Protein 2GJT (pdb70)

Structure (mmCIF, N/CA/C/O backbone):
data_2GJT
#
_entry.id   2GJT
#
_cell.length_a   131.060
_cell.length_b   131.060
_cell.length_c   77.530
_cell.angle_alpha   90.00
_cell.angle_beta   90.00
_cell.angle_gamma   120.00
#
_symmetry.space_group_name_H-M   'P 65'
#
loop_
_entity.id
_entity.type
_entity.pdbx_description
1 polymer 'Receptor-type tyrosine-protein phosphatase PTPRO'
2 non-polymer 'CHLORIDE ION'
3 water water
#
loop_
_atom_site.group_PDB
_atom_site.id
_atom_site.type_symbol
_atom_site.label_atom_id
_atom_site.label_alt_id
_atom_site.label_comp_id
_atom_site.label_asym_id
_atom_site.label_entity_id
_atom_site.label_seq_id
_atom_site.pdbx_PDB_ins_code
_atom_site.Cartn_x
_atom_site.Cartn_y
_atom_site.Cartn_z
_atom_site.occupancy
_atom_site.B_iso_or_equiv
_atom_site.auth_seq_id
_atom_site.auth_comp_id
_atom_site.auth_asym_id
_atom_site.auth_atom_id
_atom_site.pdbx_PDB_model_num
ATOM 1 N N . SER A 1 1 ? -21.267 -43.944 14.948 1.00 61.39 914 SER A N 1
ATOM 2 C CA . SER A 1 1 ? -20.910 -43.682 13.527 1.00 53.74 914 SER A CA 1
ATOM 3 C C . SER A 1 1 ? -20.260 -44.903 12.832 1.00 40.18 914 SER A C 1
ATOM 4 O O . SER A 1 1 ? -19.440 -44.770 11.937 1.00 36.85 914 SER A O 1
ATOM 7 N N . MET A 1 2 ? -20.619 -46.096 13.267 1.00 47.50 915 MET A N 1
ATOM 8 C CA . MET A 1 2 ? -20.591 -47.242 12.401 1.00 40.35 915 MET A CA 1
ATOM 9 C C . MET A 1 2 ? -21.896 -47.992 12.580 1.00 46.05 915 MET A C 1
ATOM 10 O O . MET A 1 2 ? -22.413 -48.080 13.691 1.00 45.65 915 MET A O 1
ATOM 15 N N . ASN A 1 3 ? -22.462 -48.461 11.466 1.00 45.71 916 ASN A N 1
ATOM 16 C CA . ASN A 1 3 ? -23.688 -49.249 11.474 1.00 44.85 916 ASN A CA 1
ATOM 17 C C . ASN A 1 3 ? -23.612 -50.316 10.383 1.00 31.65 916 ASN A C 1
ATOM 18 O O . ASN A 1 3 ? -24.145 -50.144 9.290 1.00 30.69 916 ASN A O 1
ATOM 23 N N . PRO A 1 4 ? -22.913 -51.396 10.674 1.00 27.26 917 PRO A N 1
ATOM 24 C CA . PRO A 1 4 ? -22.759 -52.495 9.696 1.00 40.02 917 PRO A CA 1
ATOM 25 C C . PRO A 1 4 ? -24.049 -53.234 9.523 1.00 29.26 917 PRO A C 1
ATOM 26 O O . PRO A 1 4 ? -24.741 -53.470 10.525 1.00 39.32 917 PRO A O 1
ATOM 30 N N . VAL A 1 5 ? -24.409 -53.536 8.269 1.00 35.07 918 VAL A N 1
ATOM 31 C CA . VAL A 1 5 ? -25.705 -54.210 7.946 1.00 30.01 918 VAL A CA 1
ATOM 32 C C . VAL A 1 5 ? -25.461 -55.450 7.031 1.00 35.14 918 VAL A C 1
ATOM 33 O O . VAL A 1 5 ? -24.725 -55.380 6.048 1.00 32.40 918 VAL A O 1
ATOM 37 N N . GLN A 1 6 ? -26.026 -56.591 7.439 1.00 31.44 919 GLN A N 1
ATOM 38 C CA . GLN A 1 6 ? -25.959 -57.834 6.687 1.00 28.68 919 GLN A CA 1
ATOM 39 C C . GLN A 1 6 ? -26.706 -57.593 5.414 1.00 29.47 919 GLN A C 1
ATOM 40 O O . GLN A 1 6 ? -27.769 -56.983 5.428 1.00 38.12 919 GLN A O 1
ATOM 46 N N . LEU A 1 7 ? -26.113 -58.025 4.305 1.00 32.35 920 LEU A N 1
ATOM 47 C CA . LEU A 1 7 ? -26.658 -57.768 2.977 1.00 28.61 920 LEU A CA 1
ATOM 48 C C . LEU A 1 7 ? -28.046 -58.380 2.839 1.00 36.71 920 LEU A C 1
ATOM 49 O O . LEU A 1 7 ? -28.952 -57.763 2.267 1.00 21.62 920 LEU A O 1
ATOM 54 N N . ASP A 1 8 ? -28.261 -59.553 3.423 1.00 34.52 921 ASP A N 1
ATOM 55 C CA . ASP A 1 8 ? -29.623 -60.142 3.362 1.00 40.18 921 ASP A CA 1
ATOM 56 C C . ASP A 1 8 ? -30.650 -59.405 4.246 1.00 29.71 921 ASP A C 1
ATOM 57 O O . ASP A 1 8 ? -31.820 -59.744 4.247 1.00 38.14 921 ASP A O 1
ATOM 62 N N . ASP A 1 9 ? -30.205 -58.391 4.984 1.00 34.97 922 ASP A N 1
ATOM 63 C CA . ASP A 1 9 ? -31.097 -57.502 5.752 1.00 28.82 922 ASP A CA 1
ATOM 64 C C . ASP A 1 9 ? -31.162 -56.071 5.156 1.00 22.53 922 ASP A C 1
ATOM 65 O O . ASP A 1 9 ? -31.980 -55.259 5.585 1.00 38.53 922 ASP A O 1
ATOM 70 N N . PHE A 1 10 ? -30.360 -55.797 4.130 1.00 34.35 923 PHE A N 1
ATOM 71 C CA . PHE A 1 10 ? -30.188 -54.428 3.588 1.00 38.78 923 PHE A CA 1
ATOM 72 C C . PHE A 1 10 ? -31.463 -53.847 2.956 1.00 44.52 923 PHE A C 1
ATOM 73 O O . PHE A 1 10 ? -31.694 -52.639 3.013 1.00 42.64 923 PHE A O 1
ATOM 81 N N . ASP A 1 11 ? -32.302 -54.719 2.406 1.00 38.21 924 ASP A N 1
ATOM 82 C CA . ASP A 1 11 ? -33.574 -54.326 1.795 1.00 34.53 924 ASP A CA 1
ATOM 83 C C . ASP A 1 11 ? -34.533 -53.758 2.818 1.00 38.36 924 ASP A C 1
ATOM 84 O O . ASP A 1 11 ? -35.085 -52.677 2.625 1.00 36.23 924 ASP A O 1
ATOM 89 N N . ALA A 1 12 ? -34.758 -54.523 3.883 1.00 31.72 925 ALA A N 1
ATOM 90 C CA . ALA A 1 12 ? -35.512 -54.071 5.054 1.00 28.91 925 ALA A CA 1
ATOM 91 C C . ALA A 1 12 ? -34.887 -52.858 5.756 1.00 29.40 925 ALA A C 1
ATOM 92 O O . ALA A 1 12 ? -35.606 -52.027 6.325 1.00 35.82 925 ALA A O 1
ATOM 94 N N . TYR A 1 13 ? -33.551 -52.785 5.751 1.00 36.43 926 TYR A N 1
ATOM 95 C CA . TYR A 1 13 ? -32.836 -51.661 6.363 1.00 33.89 926 TYR A CA 1
ATOM 96 C C . TYR A 1 13 ? -33.144 -50.370 5.641 1.00 26.62 926 TYR A C 1
ATOM 97 O O . TYR A 1 13 ? -33.499 -49.366 6.287 1.00 36.16 926 TYR A O 1
ATOM 106 N N . ILE A 1 14 ? -33.034 -50.369 4.328 1.00 29.79 927 ILE A N 1
ATOM 107 C CA . ILE A 1 14 ? -33.209 -49.112 3.600 1.00 37.90 927 ILE A CA 1
ATOM 108 C C . ILE A 1 14 ? -34.665 -48.700 3.594 1.00 39.09 927 ILE A C 1
ATOM 109 O O . ILE A 1 14 ? -34.945 -47.513 3.592 1.00 37.70 927 ILE A O 1
ATOM 114 N N . LYS A 1 15 ? -35.587 -49.665 3.650 1.00 40.30 928 LYS A N 1
ATOM 115 C CA . LYS A 1 15 ? -37.020 -49.335 3.746 1.00 44.33 928 LYS A CA 1
ATOM 116 C C . LYS A 1 15 ? -37.324 -48.586 5.042 1.00 41.77 928 LYS A C 1
ATOM 117 O O . LYS A 1 15 ? -38.186 -47.671 5.085 1.00 38.09 928 LYS A O 1
ATOM 121 N N . ASP A 1 16 ? -36.629 -48.999 6.102 1.00 28.81 929 ASP A N 1
ATOM 122 C CA . ASP A 1 16 ? -36.755 -48.365 7.414 1.00 29.60 929 ASP A CA 1
ATOM 123 C C . ASP A 1 16 ? -36.041 -46.984 7.439 1.00 35.13 929 ASP A C 1
ATOM 124 O O . ASP A 1 16 ? -36.521 -46.016 8.046 1.00 31.71 929 ASP A O 1
ATOM 129 N N . MET A 1 17 ? -34.907 -46.889 6.752 1.00 33.59 930 MET A N 1
ATOM 130 C CA . MET A 1 17 ? -34.170 -45.646 6.711 1.00 27.48 930 MET A CA 1
ATOM 131 C C . MET A 1 17 ? -35.006 -44.579 5.985 1.00 32.57 930 MET A C 1
ATOM 132 O O . MET A 1 17 ? -34.871 -43.384 6.279 1.00 30.92 930 MET A O 1
ATOM 137 N N . ALA A 1 18 ? -35.872 -45.046 5.074 1.00 37.90 931 ALA A N 1
ATOM 138 C CA . ALA A 1 18 ? -36.684 -44.216 4.176 1.00 36.13 931 ALA A CA 1
ATOM 139 C C . ALA A 1 18 ? -38.021 -43.769 4.750 1.00 34.55 931 ALA A C 1
ATOM 140 O O . ALA A 1 18 ? -38.635 -42.839 4.227 1.00 38.23 931 ALA A O 1
ATOM 142 N N . LYS A 1 19 ? -38.504 -44.435 5.791 1.00 34.06 932 LYS A N 1
ATOM 143 C CA . LYS A 1 19 ? -39.789 -44.059 6.349 1.00 29.19 932 LYS A CA 1
ATOM 144 C C . LYS A 1 19 ? -39.675 -42.688 7.033 1.00 40.01 932 LYS A C 1
ATOM 145 O O . LYS A 1 19 ? -38.581 -42.228 7.385 1.00 32.56 932 LYS A O 1
ATOM 149 N N . ASP A 1 20 ? -40.814 -42.020 7.113 1.00 38.10 933 ASP A N 1
ATOM 150 C CA . ASP A 1 20 ? -40.971 -40.700 7.738 1.00 41.62 933 ASP A CA 1
ATOM 151 C C . ASP A 1 20 ? -40.125 -39.632 7.055 1.00 35.34 933 ASP A C 1
ATOM 152 O O . ASP A 1 20 ? -39.415 -38.831 7.689 1.00 38.34 933 ASP A O 1
ATOM 157 N N . SER A 1 21 ? -40.256 -39.651 5.726 1.00 41.38 934 SER A N 1
ATOM 158 C CA . SER A 1 21 ? -39.589 -38.729 4.789 1.00 46.15 934 SER A CA 1
ATOM 159 C C . SER A 1 21 ? -38.082 -38.783 4.965 1.00 33.60 934 SER A C 1
ATOM 160 O O . SER A 1 21 ? -37.428 -37.754 5.041 1.00 47.07 934 SER A O 1
ATOM 163 N N . ASP A 1 22 ? -37.571 -40.021 5.008 1.00 35.99 935 ASP A N 1
ATOM 164 C CA . ASP A 1 22 ? -36.160 -40.334 5.116 1.00 39.41 935 ASP A CA 1
ATOM 165 C C . ASP A 1 22 ? -35.578 -39.912 6.484 1.00 34.25 935 ASP A C 1
ATOM 166 O O . ASP A 1 22 ? -34.428 -39.481 6.547 1.00 33.99 935 ASP A O 1
ATOM 171 N N . TYR A 1 23 ? -36.337 -40.060 7.567 1.00 28.90 936 TYR A N 1
ATOM 172 C CA . TYR A 1 23 ? -35.917 -39.502 8.862 1.00 34.20 936 TYR A CA 1
ATOM 173 C C . TYR A 1 23 ? -34.578 -40.084 9.384 1.00 37.39 936 TYR A C 1
ATOM 174 O O . TYR A 1 23 ? -33.662 -39.341 9.770 1.00 33.79 936 TYR A O 1
ATOM 183 N N . LYS A 1 24 ? -34.442 -41.404 9.345 1.00 33.08 937 LYS A N 1
ATOM 184 C CA . LYS A 1 24 ? -33.235 -42.063 9.842 1.00 34.95 937 LYS A CA 1
ATOM 185 C C . LYS A 1 24 ? -32.044 -41.785 8.935 1.00 34.59 937 LYS A C 1
ATOM 186 O O . LYS A 1 24 ? -30.923 -41.623 9.419 1.00 31.91 937 LYS A O 1
ATOM 192 N N . PHE A 1 25 ? -32.285 -41.681 7.631 1.00 32.84 938 PHE A N 1
ATOM 193 C CA . PHE A 1 25 ? -31.267 -41.124 6.728 1.00 28.80 938 PHE A CA 1
ATOM 194 C C . PHE A 1 25 ? -30.782 -39.725 7.187 1.00 29.18 938 PHE A C 1
ATOM 195 O O . PHE A 1 25 ? -29.583 -39.453 7.217 1.00 33.53 938 PHE A O 1
ATOM 203 N N . SER A 1 26 ? -31.723 -38.843 7.474 1.00 30.04 939 SER A N 1
ATOM 204 C CA . SER A 1 26 ? -31.400 -37.505 7.974 1.00 27.67 939 SER A CA 1
ATOM 205 C C . SER A 1 26 ? -30.610 -37.549 9.274 1.00 28.19 939 SER A C 1
ATOM 206 O O . SER A 1 26 ? -29.632 -36.849 9.401 1.00 29.37 939 SER A O 1
ATOM 209 N N . LEU A 1 27 ? -31.048 -38.379 10.221 1.00 24.18 940 LEU A N 1
ATOM 210 C CA . LEU A 1 27 ? -30.395 -38.511 11.515 1.00 31.07 940 LEU A CA 1
ATOM 211 C C . LEU A 1 27 ? -28.951 -38.987 11.405 1.00 36.49 940 LEU A C 1
ATOM 212 O O . LEU A 1 27 ? -28.085 -38.436 12.083 1.00 41.00 940 LEU A O 1
ATOM 217 N N . GLN A 1 28 ? -28.690 -40.013 10.585 1.00 38.02 941 GLN A N 1
ATOM 218 C CA . GLN A 1 28 ? -27.316 -40.439 10.342 1.00 34.14 941 GLN A CA 1
ATOM 219 C C . GLN A 1 28 ? -26.549 -39.316 9.742 1.00 38.16 941 GLN A C 1
ATOM 220 O O . GLN A 1 28 ? -25.402 -39.076 10.090 1.00 36.87 941 GLN A O 1
ATOM 226 N N . PHE A 1 29 ? -27.152 -38.640 8.791 1.00 30.44 942 PHE A N 1
ATOM 227 C CA . PHE A 1 29 ? -26.429 -37.588 8.140 1.00 30.86 942 PHE A CA 1
ATOM 228 C C . PHE A 1 29 ? -26.068 -36.468 9.125 1.00 34.07 942 PHE A C 1
ATOM 229 O O . PHE A 1 29 ? -25.012 -35.839 9.021 1.00 31.14 942 PHE A O 1
ATOM 237 N N . GLU A 1 30 ? -26.944 -36.211 10.079 1.00 26.94 943 GLU A N 1
ATOM 238 C CA . GLU A 1 30 ? -26.658 -35.191 11.106 1.00 22.10 943 GLU A CA 1
ATOM 239 C C . GLU A 1 30 ? -25.517 -35.629 12.038 1.00 29.12 943 GLU A C 1
ATOM 240 O O . GLU A 1 30 ? -24.734 -34.806 12.481 1.00 30.76 943 GLU A O 1
ATOM 246 N N . GLU A 1 31 ? -25.402 -36.924 12.293 1.00 32.03 944 GLU A N 1
ATOM 247 C CA . GLU A 1 31 ? -24.248 -37.494 12.978 1.00 31.86 944 GLU A CA 1
ATOM 248 C C . GLU A 1 31 ? -22.956 -37.198 12.228 1.00 39.67 944 GLU A C 1
ATOM 249 O O . GLU A 1 31 ? -21.921 -36.817 12.788 1.00 37.61 944 GLU A O 1
ATOM 255 N N . LEU A 1 32 ? -23.009 -37.462 10.942 1.00 36.55 945 LEU A N 1
ATOM 256 C CA . LEU A 1 32 ? -21.874 -37.254 10.093 1.00 30.76 945 LEU A CA 1
ATOM 257 C C . LEU A 1 32 ? -21.400 -35.790 10.021 1.00 33.63 945 LEU A C 1
ATOM 258 O O . LEU A 1 32 ? -20.188 -35.533 9.987 1.00 40.26 945 LEU A O 1
ATOM 263 N N . LYS A 1 33 ? -22.348 -34.854 10.014 1.00 40.78 946 LYS A N 1
ATOM 264 C CA . LYS A 1 33 ? -22.064 -33.393 9.936 1.00 38.42 946 LYS A CA 1
ATOM 265 C C . LYS A 1 33 ? -21.072 -32.949 11.043 1.00 32.81 946 LYS A C 1
ATOM 266 O O . LYS A 1 33 ? -20.236 -32.031 10.865 1.00 36.91 946 LYS A O 1
ATOM 272 N N . LEU A 1 34 ? -21.079 -33.685 12.139 1.00 28.39 947 LEU A N 1
ATOM 273 C CA . LEU A 1 34 ? -20.255 -33.324 13.266 1.00 36.84 947 LEU A CA 1
ATOM 274 C C . LEU A 1 34 ? -18.829 -33.834 13.147 1.00 29.31 947 LEU A C 1
ATOM 275 O O . LEU A 1 34 ? -17.956 -33.369 13.860 1.00 39.75 947 LEU A O 1
ATOM 280 N N . ILE A 1 35 ? -18.590 -34.854 12.317 1.00 35.40 948 ILE A N 1
ATOM 281 C CA . ILE A 1 35 ? -17.256 -35.441 12.205 1.00 29.72 948 ILE A CA 1
ATOM 282 C C . ILE A 1 35 ? -16.219 -34.438 11.640 1.00 29.72 948 ILE A C 1
ATOM 283 O O . ILE A 1 35 ? -16.428 -33.831 10.563 1.00 39.43 948 ILE A O 1
ATOM 288 N N . GLY A 1 36 ? -15.114 -34.275 12.377 1.00 32.86 949 GLY A N 1
ATOM 289 C CA . GLY A 1 36 ? -13.982 -33.461 11.951 1.00 36.66 949 GLY A CA 1
ATOM 290 C C . GLY A 1 36 ? -14.067 -31.973 12.279 1.00 40.92 949 GLY A C 1
ATOM 291 O O . GLY A 1 36 ? -13.192 -31.195 11.876 1.00 37.87 949 GLY A O 1
ATOM 292 N N . LEU A 1 37 ? -15.068 -31.579 13.067 1.00 38.90 950 LEU A N 1
ATOM 293 C CA . LEU A 1 37 ? -15.247 -30.154 13.415 1.00 36.78 950 LEU A CA 1
ATOM 294 C C . LEU A 1 37 ? -14.088 -29.525 14.210 1.00 34.87 950 LEU A C 1
ATOM 295 O O . LEU A 1 37 ? -13.814 -28.311 14.074 1.00 39.99 950 LEU A O 1
ATOM 300 N N . ASP A 1 38 ? -13.396 -30.306 15.031 1.00 38.19 951 ASP A N 1
ATOM 301 C CA . ASP A 1 38 ? -12.275 -29.743 15.775 1.00 42.29 951 ASP A CA 1
ATOM 302 C C . ASP A 1 38 ? -10.886 -30.276 15.317 1.00 43.02 951 ASP A C 1
ATOM 303 O O . ASP A 1 38 ? -9.937 -30.254 16.106 1.00 44.84 951 ASP A O 1
ATOM 308 N N . ILE A 1 39 ? -10.790 -30.759 14.069 1.00 41.38 952 ILE A N 1
ATOM 309 C CA . ILE A 1 39 ? -9.515 -31.197 13.460 1.00 36.35 952 ILE A CA 1
ATOM 310 C C . ILE A 1 39 ? -8.884 -29.915 12.863 1.00 41.04 952 ILE A C 1
ATOM 311 O O . ILE A 1 39 ? -9.532 -29.189 12.134 1.00 31.82 952 ILE A O 1
ATOM 316 N N . PRO A 1 40 ? -7.656 -29.563 13.259 1.00 28.75 953 PRO A N 1
ATOM 317 C CA . PRO A 1 40 ? -7.118 -28.329 12.673 1.00 36.46 953 PRO A CA 1
ATOM 318 C C . PRO A 1 40 ? -6.904 -28.304 11.131 1.00 32.11 953 PRO A C 1
ATOM 319 O O . PRO A 1 40 ? -6.648 -29.337 10.500 1.00 35.70 953 PRO A O 1
ATOM 323 N N . HIS A 1 41 ? -7.053 -27.097 10.581 1.00 29.95 954 HIS A N 1
ATOM 324 C CA . HIS A 1 41 ? -6.695 -26.723 9.233 1.00 28.58 954 HIS A CA 1
ATOM 325 C C . HIS A 1 41 ? -5.971 -25.359 9.191 1.00 31.62 954 HIS A C 1
ATOM 326 O O . HIS A 1 41 ? -6.315 -24.450 8.432 1.00 30.02 954 HIS A O 1
ATOM 333 N N . PHE A 1 42 ? -4.963 -25.191 10.027 1.00 30.13 955 PHE A N 1
ATOM 334 C CA . PHE A 1 42 ? -4.251 -23.924 10.063 1.00 34.37 955 PHE A CA 1
ATOM 335 C C . PHE A 1 42 ? -3.655 -23.490 8.704 1.00 35.16 955 PHE A C 1
ATOM 336 O O . PHE A 1 42 ? -3.763 -22.322 8.329 1.00 36.70 955 PHE A O 1
ATOM 344 N N . ALA A 1 43 ? -3.087 -24.427 7.954 1.00 34.78 956 ALA A N 1
ATOM 345 C CA . ALA A 1 43 ? -2.424 -24.104 6.689 1.00 39.33 956 ALA A CA 1
ATOM 346 C C . ALA A 1 43 ? -3.424 -23.550 5.672 1.00 43.65 956 ALA A C 1
ATOM 347 O O . ALA A 1 43 ? -3.126 -22.570 4.960 1.00 33.16 956 ALA A O 1
ATOM 349 N N . ALA A 1 44 ? -4.595 -24.195 5.609 1.00 28.78 957 ALA A N 1
ATOM 350 C CA . ALA A 1 44 ? -5.704 -23.783 4.736 1.00 32.75 957 ALA A CA 1
ATOM 351 C C . ALA A 1 44 ? -6.121 -22.327 4.963 1.00 44.84 957 ALA A C 1
ATOM 352 O O . ALA A 1 44 ? -6.553 -21.636 4.048 1.00 40.57 957 ALA A O 1
ATOM 354 N N . ASP A 1 45 ? -5.950 -21.855 6.187 1.00 44.78 958 ASP A N 1
ATOM 355 C CA . ASP A 1 45 ? -6.318 -20.516 6.538 1.00 37.26 958 ASP A CA 1
ATOM 356 C C . ASP A 1 45 ? -5.216 -19.467 6.407 1.00 44.77 958 ASP A C 1
ATOM 357 O O . ASP A 1 45 ? -5.461 -18.296 6.681 1.00 38.29 958 ASP A O 1
ATOM 362 N N . LEU A 1 46 ? -4.014 -19.833 5.978 1.00 34.74 959 LEU A N 1
ATOM 363 C CA . LEU A 1 46 ? -2.992 -18.805 5.820 1.00 35.20 959 LEU A CA 1
ATOM 364 C C . LEU A 1 46 ? -3.399 -17.778 4.738 1.00 41.57 959 LEU A C 1
ATOM 365 O O . LEU A 1 46 ? -3.984 -18.161 3.719 1.00 39.71 959 LEU A O 1
ATOM 370 N N . PRO A 1 47 ? -3.104 -16.471 4.959 1.00 35.56 960 PRO A N 1
ATOM 371 C CA . PRO A 1 47 ? -3.426 -15.428 3.995 1.00 36.12 960 PRO A CA 1
ATOM 372 C C . PRO A 1 47 ? -3.065 -15.773 2.577 1.00 36.25 960 PRO A C 1
ATOM 373 O O . PRO A 1 47 ? -3.923 -15.669 1.712 1.00 35.71 960 PRO A O 1
ATOM 377 N N . LEU A 1 48 ? -1.818 -16.174 2.326 1.00 30.44 961 LEU A N 1
ATOM 378 C CA . LEU A 1 48 ? -1.407 -16.447 0.950 1.00 35.89 961 LEU A CA 1
ATOM 379 C C . LEU A 1 48 ? -2.142 -17.629 0.293 1.00 36.73 961 LEU A C 1
ATOM 380 O O . LEU A 1 48 ? -2.142 -17.737 -0.921 1.00 43.73 961 LEU A O 1
ATOM 385 N N . ASN A 1 49 ? -2.770 -18.487 1.093 1.00 38.81 962 ASN A N 1
ATOM 386 C CA . ASN A 1 49 ? -3.500 -19.671 0.603 1.00 38.21 962 ASN A CA 1
ATOM 387 C C . ASN A 1 49 ? -4.982 -19.487 0.364 1.00 32.08 962 ASN A C 1
ATOM 388 O O . ASN A 1 49 ? -5.663 -20.419 -0.124 1.00 31.94 962 ASN A O 1
ATOM 393 N N . ARG A 1 50 ? -5.507 -18.309 0.727 1.00 40.03 963 ARG A N 1
ATOM 394 C CA . ARG A 1 50 ? -6.937 -18.017 0.597 1.00 45.65 963 ARG A CA 1
ATOM 395 C C . ARG A 1 50 ? -7.384 -18.154 -0.867 1.00 39.05 963 ARG A C 1
ATOM 396 O O . ARG A 1 50 ? -8.455 -18.699 -1.174 1.00 38.38 963 ARG A O 1
ATOM 404 N N . CYS A 1 51 ? -6.526 -17.662 -1.752 1.00 35.50 964 CYS A N 1
ATOM 405 C CA . CYS A 1 51 ? -6.755 -17.688 -3.182 1.00 46.48 964 CYS A CA 1
ATOM 406 C C . CYS A 1 51 ? -6.492 -19.057 -3.825 1.00 35.40 964 CYS A C 1
ATOM 407 O O . CYS A 1 51 ? -6.734 -19.233 -5.034 1.00 52.77 964 CYS A O 1
ATOM 410 N N . LYS A 1 52 ? -5.993 -20.012 -3.033 1.00 45.36 965 LYS A N 1
ATOM 411 C CA . LYS A 1 52 ? -5.753 -21.411 -3.490 1.00 31.68 965 LYS A CA 1
ATOM 412 C C . LYS A 1 52 ? -6.928 -22.365 -3.170 1.00 28.08 965 LYS A C 1
ATOM 413 O O . LYS A 1 52 ? -6.905 -23.585 -3.459 1.00 36.47 965 LYS A O 1
ATOM 419 N N . ASN A 1 53 ? -7.935 -21.806 -2.533 1.00 28.75 966 ASN A N 1
ATOM 420 C CA . ASN A 1 53 ? -9.124 -22.538 -2.123 1.00 26.96 966 ASN A CA 1
ATOM 421 C C . ASN A 1 53 ? -10.274 -22.011 -2.956 1.00 34.88 966 ASN A C 1
ATOM 422 O O . ASN A 1 53 ? -10.476 -20.793 -3.028 1.00 34.95 966 ASN A O 1
ATOM 427 N N . ARG A 1 54 ? -10.997 -22.943 -3.574 1.00 36.63 967 ARG A N 1
ATOM 428 C CA . ARG A 1 54 ? -12.105 -22.665 -4.429 1.00 33.51 967 ARG A CA 1
ATOM 429 C C . ARG A 1 54 ? -13.243 -22.157 -3.582 1.00 35.67 967 ARG A C 1
ATOM 430 O O . ARG A 1 54 ? -13.960 -21.228 -3.971 1.00 38.63 967 ARG A O 1
ATOM 438 N N . TYR A 1 55 ? -13.444 -22.849 -2.462 1.00 33.84 968 TYR A N 1
ATOM 439 C CA . TYR A 1 55 ? -14.448 -22.497 -1.447 1.00 34.78 968 TYR A CA 1
ATOM 440 C C . TYR A 1 55 ? -13.813 -22.140 -0.114 1.00 40.38 968 TYR A C 1
ATOM 441 O O . TYR A 1 55 ? -12.857 -22.786 0.316 1.00 41.33 968 TYR A O 1
ATOM 450 N N . THR A 1 56 ? -14.408 -21.168 0.566 1.00 47.77 969 THR A N 1
ATOM 451 C CA . THR A 1 56 ? -13.906 -20.702 1.844 1.00 43.06 969 THR A CA 1
ATOM 452 C C . THR A 1 56 ? -14.163 -21.729 2.991 1.00 38.99 969 THR A C 1
ATOM 453 O O . THR A 1 56 ? -13.485 -21.711 4.025 1.00 48.78 969 THR A O 1
ATOM 457 N N . ASN A 1 57 ? -15.130 -22.611 2.818 1.00 36.96 970 ASN A N 1
ATOM 458 C CA . ASN A 1 57 ? -15.505 -23.580 3.868 1.00 38.35 970 ASN A CA 1
ATOM 459 C C . ASN A 1 57 ? -15.275 -25.041 3.487 1.00 36.00 970 ASN A C 1
ATOM 460 O O . ASN A 1 57 ? -15.842 -25.926 4.112 1.00 33.43 970 ASN A O 1
ATOM 465 N N . ILE A 1 58 ? -14.484 -25.265 2.440 1.00 39.73 971 ILE A N 1
ATOM 466 C CA . ILE A 1 58 ? -13.917 -26.571 2.136 1.00 37.40 971 ILE A CA 1
ATOM 467 C C . ILE A 1 58 ? -12.398 -26.430 2.182 1.00 34.58 971 ILE A C 1
ATOM 468 O O . ILE A 1 58 ? -11.770 -26.070 1.188 1.00 42.22 971 ILE A O 1
ATOM 473 N N . LEU A 1 59 ? -11.861 -26.770 3.352 1.00 31.71 972 LEU A N 1
ATOM 474 C CA . LEU A 1 59 ? -10.478 -26.681 3.668 1.00 39.81 972 LEU A CA 1
ATOM 475 C C . LEU A 1 59 ? -9.869 -28.055 4.035 1.00 43.80 972 LEU A C 1
ATOM 476 O O . LEU A 1 59 ? -10.508 -28.846 4.743 1.00 43.17 972 LEU A O 1
ATOM 481 N N . PRO A 1 60 ? -8.631 -28.345 3.558 1.00 28.84 973 PRO A N 1
ATOM 482 C CA . PRO A 1 60 ? -7.959 -29.568 3.974 1.00 31.26 973 PRO A CA 1
ATOM 483 C C . PRO A 1 60 ? -7.467 -29.561 5.454 1.00 28.96 973 PRO A C 1
ATOM 484 O O . PRO A 1 60 ? -6.882 -28.575 5.922 1.00 27.99 973 PRO A O 1
ATOM 488 N N . TYR A 1 61 ? -7.775 -30.629 6.202 1.00 26.86 974 TYR A N 1
ATOM 489 C CA . TYR A 1 61 ? -7.186 -30.830 7.513 1.00 27.42 974 TYR A CA 1
ATOM 490 C C . TYR A 1 61 ? -5.673 -30.866 7.339 1.00 29.25 974 TYR A C 1
ATOM 491 O O . TYR A 1 61 ? -5.175 -31.444 6.368 1.00 36.76 974 TYR A O 1
ATOM 500 N N . ASP A 1 62 ? -4.968 -30.296 8.306 1.00 28.06 975 ASP A N 1
ATOM 501 C CA . ASP A 1 62 ? -3.520 -30.264 8.325 1.00 27.91 975 ASP A CA 1
ATOM 502 C C . ASP A 1 62 ? -2.920 -31.679 8.291 1.00 34.25 975 ASP A C 1
ATOM 503 O O . ASP A 1 62 ? -1.947 -31.903 7.583 1.00 33.26 975 ASP A O 1
ATOM 508 N N . PHE A 1 63 ? -3.510 -32.634 9.014 1.00 35.03 976 PHE A N 1
ATOM 509 C CA . PHE A 1 63 ? -2.846 -33.954 9.217 1.00 27.38 976 PHE A CA 1
ATOM 510 C C . PHE A 1 63 ? -2.796 -34.812 7.972 1.00 33.52 976 PHE A C 1
ATOM 511 O O . PHE A 1 63 ? -1.870 -35.584 7.773 1.00 31.01 976 PHE A O 1
ATOM 519 N N . SER A 1 64 ? -3.781 -34.663 7.102 1.00 37.42 977 SER A N 1
ATOM 520 C CA . SER A 1 64 ? -3.901 -35.508 5.954 1.00 32.17 977 SER A CA 1
ATOM 521 C C . SER A 1 64 ? -3.735 -34.726 4.632 1.00 27.11 977 SER A C 1
ATOM 522 O O . SER A 1 64 ? -3.885 -35.282 3.562 1.00 30.59 977 SER A O 1
ATOM 525 N N . ARG A 1 65 ? -3.391 -33.441 4.701 1.00 29.67 978 ARG A N 1
ATOM 526 C CA . ARG A 1 65 ? -3.356 -32.624 3.503 1.00 28.31 978 ARG A CA 1
ATOM 527 C C . ARG A 1 65 ? -2.140 -33.089 2.676 1.00 30.50 978 ARG A C 1
ATOM 528 O O . ARG A 1 65 ? -1.101 -33.516 3.222 1.00 29.22 978 ARG A O 1
ATOM 536 N N . VAL A 1 66 ? -2.256 -33.024 1.363 1.00 35.09 979 VAL A N 1
ATOM 537 C CA . VAL A 1 66 ? -1.114 -33.365 0.526 1.00 32.16 979 VAL A CA 1
ATOM 538 C C . VAL A 1 66 ? -0.203 -32.128 0.449 1.00 31.16 979 VAL A C 1
ATOM 539 O O . VAL A 1 66 ? -0.681 -30.999 0.200 1.00 35.62 979 VAL A O 1
ATOM 543 N N . ARG A 1 67 ? 1.095 -32.324 0.656 1.00 35.91 980 ARG A N 1
ATOM 544 C CA . ARG A 1 67 ? 2.046 -31.205 0.598 1.00 38.81 980 ARG A CA 1
ATOM 545 C C . ARG A 1 67 ? 2.817 -31.205 -0.720 1.00 48.17 980 ARG A C 1
ATOM 546 O O . ARG A 1 67 ? 3.196 -32.264 -1.228 1.00 37.70 980 ARG A O 1
ATOM 554 N N . LEU A 1 68 ? 3.036 -30.013 -1.266 1.00 35.56 981 LEU A N 1
ATOM 555 C CA . LEU A 1 68 ? 3.865 -29.858 -2.437 1.00 35.97 981 LEU A CA 1
ATOM 556 C C . LEU A 1 68 ? 5.280 -29.546 -1.994 1.00 25.93 981 LEU A C 1
ATOM 557 O O . LEU A 1 68 ? 5.494 -28.962 -0.946 1.00 31.80 981 LEU A O 1
ATOM 562 N N . VAL A 1 69 ? 6.257 -29.960 -2.792 1.00 31.44 982 VAL A N 1
ATOM 563 C CA . VAL A 1 69 ? 7.642 -29.588 -2.546 1.00 35.47 982 VAL A CA 1
ATOM 564 C C . VAL A 1 69 ? 7.849 -28.080 -2.659 1.00 37.38 982 VAL A C 1
ATOM 565 O O . VAL A 1 69 ? 7.360 -27.423 -3.586 1.00 45.06 982 VAL A O 1
ATOM 569 N N . SER A 1 70 ? 8.593 -27.571 -1.683 1.00 47.12 983 SER A N 1
ATOM 570 C CA . SER A 1 70 ? 8.783 -26.163 -1.427 1.00 53.41 983 SER A CA 1
ATOM 571 C C . SER A 1 70 ? 10.250 -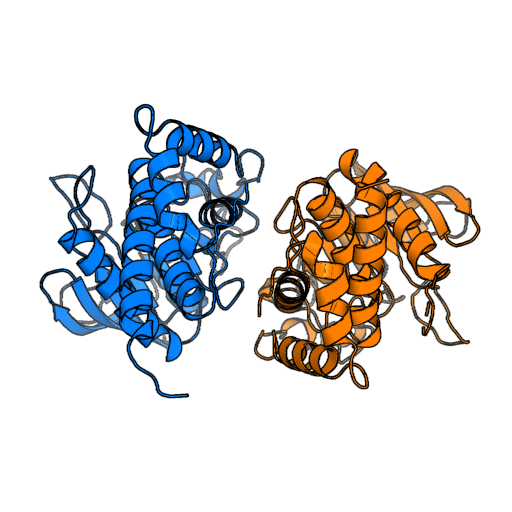25.775 -1.666 1.00 52.89 983 SER A C 1
ATOM 572 O O . SER A 1 70 ? 11.145 -26.245 -0.946 1.00 51.59 983 SER A O 1
ATOM 575 N N . MET A 1 71 ? 10.492 -24.915 -2.665 1.00 56.14 984 MET A N 1
ATOM 576 C CA . MET A 1 71 ? 11.814 -24.291 -2.871 1.00 68.09 984 MET A CA 1
ATOM 577 C C . MET A 1 71 ? 12.116 -23.214 -1.836 1.00 63.82 984 MET A C 1
ATOM 578 O O . MET A 1 71 ? 13.267 -22.848 -1.623 1.00 68.46 984 MET A O 1
ATOM 583 N N . ASN A 1 72 ? 11.055 -22.753 -1.184 1.00 72.66 985 ASN A N 1
ATOM 584 C CA . ASN A 1 72 ? 11.026 -21.521 -0.423 1.00 74.11 985 ASN A CA 1
ATOM 585 C C . ASN A 1 72 ? 10.748 -21.701 1.071 1.00 77.55 985 ASN A C 1
ATOM 586 O O . ASN A 1 72 ? 10.418 -22.802 1.543 1.00 70.82 985 ASN A O 1
ATOM 591 N N . GLU A 1 73 ? 10.903 -20.592 1.798 1.00 75.66 986 GLU A N 1
ATOM 592 C CA . GLU A 1 73 ? 10.251 -20.389 3.102 1.00 73.68 986 GLU A CA 1
ATOM 593 C C . GLU A 1 73 ? 8.983 -19.502 2.948 1.00 65.13 986 GLU A C 1
ATOM 594 O O . GLU A 1 73 ? 8.271 -19.268 3.931 1.00 63.45 986 GLU A O 1
ATOM 597 N N . GLU A 1 74 ? 8.727 -19.000 1.730 1.00 46.88 987 GLU A N 1
ATOM 598 C CA . GLU A 1 74 ? 7.484 -18.300 1.389 1.00 44.75 987 GLU A CA 1
ATOM 599 C C . GLU A 1 74 ? 6.285 -19.039 1.954 1.00 39.22 987 GLU A C 1
ATOM 600 O O . GLU A 1 74 ? 6.228 -20.285 1.931 1.00 38.09 987 GLU A O 1
ATOM 603 N N . GLU A 1 75 ? 5.352 -18.251 2.484 1.00 39.85 988 GLU A N 1
ATOM 604 C CA . GLU A 1 75 ? 4.180 -18.761 3.187 1.00 42.98 988 GLU A CA 1
ATOM 605 C C . GLU A 1 75 ? 3.254 -19.469 2.225 1.00 33.58 988 GLU A C 1
ATOM 606 O O . GLU A 1 75 ? 2.923 -18.938 1.154 1.00 43.02 988 GLU A O 1
ATOM 612 N N . GLY A 1 76 ? 2.843 -20.679 2.611 1.00 31.40 989 GLY A N 1
ATOM 613 C CA . GLY A 1 76 ? 1.938 -21.460 1.804 1.00 32.66 989 GLY A CA 1
ATOM 614 C C . GLY A 1 76 ? 2.511 -22.107 0.563 1.00 23.83 989 GLY A C 1
ATOM 615 O O . GLY A 1 76 ? 1.756 -22.669 -0.250 1.00 34.01 989 GLY A O 1
ATOM 616 N N . ALA A 1 77 ? 3.841 -22.056 0.416 1.00 35.26 990 ALA A N 1
ATOM 617 C CA . ALA A 1 77 ? 4.516 -22.644 -0.745 1.00 36.69 990 ALA A CA 1
ATOM 618 C C . ALA A 1 77 ? 4.075 -24.093 -1.020 1.00 34.19 990 ALA A C 1
ATOM 619 O O . ALA A 1 77 ? 3.823 -24.500 -2.156 1.00 42.27 990 ALA A O 1
ATOM 621 N N . ASP A 1 78 ? 3.932 -24.859 0.039 1.00 33.36 991 ASP A N 1
ATOM 622 C CA . ASP A 1 78 ? 3.664 -26.281 -0.086 1.00 33.88 991 ASP A CA 1
ATOM 623 C C . ASP A 1 78 ? 2.200 -26.627 -0.245 1.00 27.49 991 ASP A C 1
ATOM 624 O O . ASP A 1 78 ? 1.826 -27.787 -0.205 1.00 32.86 991 ASP A O 1
ATOM 629 N N . TYR A 1 79 ? 1.347 -25.613 -0.333 1.00 38.85 992 TYR A N 1
ATOM 630 C CA . TYR A 1 79 ? -0.087 -25.818 -0.155 1.00 28.81 992 TYR A CA 1
ATOM 631 C C . TYR A 1 79 ? -0.867 -26.149 -1.407 1.00 42.35 992 TYR A C 1
ATOM 632 O O . TYR A 1 79 ? -0.744 -25.461 -2.443 1.00 29.90 992 TYR A O 1
ATOM 641 N N . ILE A 1 80 ? -1.696 -27.178 -1.270 1.00 37.31 993 ILE A N 1
ATOM 642 C CA . ILE A 1 80 ? -2.747 -27.494 -2.223 1.00 34.56 993 ILE A CA 1
ATOM 643 C C . ILE A 1 80 ? -3.970 -28.023 -1.458 1.00 25.62 993 ILE A C 1
ATOM 644 O O . ILE A 1 80 ? -3.828 -28.696 -0.455 1.00 35.68 993 ILE A O 1
ATOM 649 N N . ASN A 1 81 ? -5.161 -27.741 -1.970 1.00 33.71 994 ASN A N 1
ATOM 650 C CA . ASN A 1 81 ? -6.415 -28.147 -1.345 1.00 35.00 994 ASN A CA 1
ATOM 651 C C . ASN A 1 81 ? -6.707 -29.578 -1.780 1.00 33.73 994 ASN A C 1
ATOM 652 O O . ASN A 1 81 ? -7.413 -29.809 -2.760 1.00 33.07 994 ASN A O 1
ATOM 657 N N . ALA A 1 82 ? -6.083 -30.508 -1.061 1.00 37.54 995 ALA A N 1
ATOM 658 C CA . ALA A 1 82 ? -6.102 -31.948 -1.345 1.00 34.33 995 ALA A CA 1
ATOM 659 C C . ALA A 1 82 ? -5.853 -32.717 -0.049 1.00 37.11 995 ALA A C 1
ATOM 660 O O . ALA A 1 82 ? -5.092 -32.250 0.776 1.00 33.69 995 ALA A O 1
ATOM 662 N N . ASN A 1 83 ? -6.534 -33.837 0.157 1.00 29.54 996 ASN A N 1
ATOM 663 C CA . ASN A 1 83 ? -6.246 -34.717 1.268 1.00 23.62 996 ASN A CA 1
ATOM 664 C C . ASN A 1 83 ? -6.107 -36.126 0.811 1.00 32.61 996 ASN A C 1
ATOM 665 O O . ASN A 1 83 ? -6.803 -36.503 -0.075 1.00 33.62 996 ASN A O 1
ATOM 670 N N . TYR A 1 84 ? -5.236 -36.903 1.480 1.00 31.64 997 TYR A N 1
ATOM 671 C CA . TYR A 1 84 ? -5.164 -38.361 1.329 1.00 32.85 997 TYR A CA 1
ATOM 672 C C . TYR A 1 84 ? -6.336 -38.989 2.003 1.00 34.62 997 TYR A C 1
ATOM 673 O O . TYR A 1 84 ? -6.659 -38.598 3.105 1.00 29.88 997 TYR A O 1
ATOM 682 N N . ILE A 1 85 ? -6.908 -40.009 1.390 1.00 36.39 998 ILE A N 1
ATOM 683 C CA . ILE A 1 85 ? -8.048 -40.723 1.942 1.00 36.92 998 ILE A CA 1
ATOM 684 C C . ILE A 1 85 ? -7.737 -42.205 1.934 1.00 32.01 998 ILE A C 1
ATOM 685 O O . ILE A 1 85 ? -7.270 -42.716 0.937 1.00 28.52 998 ILE A O 1
ATOM 690 N N . PRO A 1 86 ? -8.009 -42.926 3.045 1.00 35.48 999 PRO A N 1
ATOM 691 C CA . PRO A 1 86 ? -7.792 -44.347 2.900 1.00 29.52 999 PRO A CA 1
ATOM 692 C C . PRO A 1 86 ? -8.678 -45.006 1.904 1.00 29.95 999 PRO A C 1
ATOM 693 O O . PRO A 1 86 ? -9.816 -44.581 1.668 1.00 29.37 999 PRO A O 1
ATOM 697 N N . GLY A 1 87 ? -8.222 -46.134 1.400 1.00 29.97 1000 GLY A N 1
ATOM 698 C CA . GLY A 1 87 ? -9.115 -46.949 0.614 1.00 25.06 1000 GLY A CA 1
ATOM 699 C C . GLY A 1 87 ? -9.219 -48.377 1.057 1.00 31.31 1000 GLY A C 1
ATOM 700 O O . GLY A 1 87 ? -8.838 -48.751 2.148 1.00 35.18 1000 GLY A O 1
ATOM 701 N N . TYR A 1 88 ? -9.755 -49.195 0.175 1.00 37.05 1001 TYR A N 1
ATOM 702 C CA . TYR A 1 88 ? -9.954 -50.621 0.481 1.00 32.66 1001 TYR A CA 1
ATOM 703 C C . TYR A 1 88 ? -8.660 -51.346 0.633 1.00 33.52 1001 TYR A C 1
ATOM 704 O O . TYR A 1 88 ? -8.581 -52.320 1.369 1.00 34.44 1001 TYR A O 1
ATOM 713 N N . ASN A 1 89 ? -7.650 -50.881 -0.099 1.00 34.24 1002 ASN A N 1
ATOM 714 C CA . ASN A 1 89 ? -6.363 -51.564 -0.200 1.00 42.55 1002 ASN A CA 1
ATOM 715 C C . ASN A 1 89 ? -5.216 -50.856 0.462 1.00 41.69 1002 ASN A C 1
ATOM 716 O O . ASN A 1 89 ? -4.256 -51.502 0.788 1.00 32.09 1002 ASN A O 1
ATOM 721 N N . SER A 1 90 ? -5.238 -49.531 0.576 1.00 30.07 1003 SER A N 1
ATOM 722 C CA . SER A 1 90 ? -4.109 -48.893 1.235 1.00 36.05 1003 SER A CA 1
ATOM 723 C C . SER A 1 90 ? -4.544 -47.618 1.936 1.00 27.73 1003 SER A C 1
ATOM 724 O O . SER A 1 90 ? -5.595 -47.048 1.610 1.00 27.66 1003 SER A O 1
ATOM 727 N N . PRO A 1 91 ? -3.777 -47.184 2.930 1.00 26.36 1004 PRO A N 1
ATOM 728 C CA . PRO A 1 91 ? -4.139 -46.013 3.717 1.00 30.10 1004 PRO A CA 1
ATOM 729 C C . PRO A 1 91 ? -4.045 -44.700 2.988 1.00 30.93 1004 PRO A C 1
ATOM 730 O O . PRO A 1 91 ? -4.578 -43.677 3.445 1.00 35.88 1004 PRO A O 1
ATOM 734 N N . GLN A 1 92 ? -3.313 -44.682 1.890 1.00 31.12 1005 GLN A N 1
ATOM 735 C CA . GLN A 1 92 ? -3.244 -43.473 1.084 1.00 24.63 1005 GLN A CA 1
ATOM 736 C C . GLN A 1 92 ? -3.611 -43.776 -0.340 1.00 31.94 1005 GLN A C 1
ATOM 737 O O . GLN A 1 92 ? -3.051 -43.216 -1.286 1.00 33.67 1005 GLN A O 1
ATOM 743 N N . GLU A 1 93 ? -4.677 -44.553 -0.477 1.00 35.37 1006 GLU A N 1
ATOM 744 C CA . GLU A 1 93 ? -5.112 -44.998 -1.768 1.00 29.15 1006 GLU A CA 1
ATOM 745 C C . GLU A 1 93 ? -5.580 -43.910 -2.694 1.00 31.61 1006 GLU A C 1
ATOM 746 O O . GLU A 1 93 ? -5.331 -43.950 -3.893 1.00 33.60 1006 GLU A O 1
ATOM 752 N N . TYR A 1 94 ? -6.226 -42.916 -2.135 1.00 30.25 1007 TYR A N 1
ATOM 753 C CA . TYR A 1 94 ? -6.709 -41.835 -2.873 1.00 23.72 1007 TYR A CA 1
ATOM 754 C C . TYR A 1 94 ? -6.140 -40.504 -2.425 1.00 25.54 1007 TYR A C 1
ATOM 755 O O . TYR A 1 94 ? -5.725 -40.362 -1.293 1.00 30.08 1007 TYR A O 1
ATOM 764 N N . ILE A 1 95 ? -6.261 -39.503 -3.299 1.00 32.48 1008 ILE A N 1
ATOM 765 C CA . ILE A 1 95 ? -6.171 -38.060 -2.953 1.00 30.89 1008 ILE A CA 1
ATOM 766 C C . ILE A 1 95 ? -7.467 -37.412 -3.452 1.00 29.53 1008 ILE A C 1
ATOM 767 O O . ILE A 1 95 ? -7.814 -37.594 -4.592 1.00 31.83 1008 ILE A O 1
ATOM 772 N N . ALA A 1 96 ? -8.235 -36.780 -2.555 1.00 30.56 1009 ALA A N 1
ATOM 773 C CA . ALA A 1 96 ? -9.407 -36.032 -2.903 1.00 31.71 1009 ALA A CA 1
ATOM 774 C C . ALA A 1 96 ? -8.978 -34.597 -2.955 1.00 25.48 1009 ALA A C 1
ATOM 775 O O . ALA A 1 96 ? -8.401 -34.111 -1.971 1.00 33.26 1009 ALA A O 1
ATOM 777 N N . THR A 1 97 ? -9.310 -33.915 -4.040 1.00 31.13 1010 THR A N 1
ATOM 778 C CA . THR A 1 97 ? -8.867 -32.519 -4.225 1.00 31.53 1010 THR A CA 1
ATOM 779 C C . THR A 1 97 ? -10.024 -31.806 -4.918 1.00 32.20 1010 THR A C 1
ATOM 780 O O . THR A 1 97 ? -10.917 -32.445 -5.485 1.00 33.33 1010 THR A O 1
ATOM 784 N N . GLN A 1 98 ? -10.003 -30.479 -4.823 1.00 34.93 1011 GLN A N 1
ATOM 785 C CA . GLN A 1 98 ? -10.919 -29.627 -5.545 1.00 33.61 1011 GLN A CA 1
ATOM 786 C C . GLN A 1 98 ? -10.548 -29.678 -7.041 1.00 36.38 1011 GLN A C 1
ATOM 787 O O . GLN A 1 98 ? -9.421 -30.061 -7.447 1.00 39.75 1011 GLN A O 1
ATOM 793 N N . GLY A 1 99 ? -11.486 -29.281 -7.874 1.00 28.61 1012 GLY A N 1
ATOM 794 C CA . GLY A 1 99 ? -11.172 -29.036 -9.274 1.00 24.20 1012 GLY A CA 1
ATOM 795 C C . GLY A 1 99 ? -10.214 -27.853 -9.314 1.00 31.84 1012 GLY A C 1
ATOM 796 O O . GLY A 1 99 ? -10.499 -26.802 -8.726 1.00 32.96 1012 GLY A O 1
ATOM 797 N N . PRO A 1 100 ? -9.066 -28.021 -9.989 1.00 34.30 1013 PRO A N 1
ATOM 798 C CA . PRO A 1 100 ? -8.105 -26.952 -10.100 1.00 39.46 1013 PRO A CA 1
ATOM 799 C C . PRO A 1 100 ? -8.719 -25.620 -10.551 1.00 41.60 1013 PRO A C 1
ATOM 800 O O . PRO A 1 100 ? -9.676 -25.607 -11.335 1.00 37.64 1013 PRO A O 1
ATOM 804 N N . LEU A 1 101 ? -8.209 -24.526 -9.983 1.00 36.62 1014 LEU A N 1
ATOM 805 C CA . LEU A 1 101 ? -8.514 -23.180 -10.441 1.00 40.80 1014 LEU A CA 1
ATOM 806 C C . LEU A 1 101 ? -7.460 -22.760 -11.471 1.00 36.25 1014 LEU A C 1
ATOM 807 O O . LEU A 1 101 ? -6.425 -23.408 -11.608 1.00 34.90 1014 LEU A O 1
ATOM 812 N N . PRO A 1 102 ? -7.747 -21.734 -12.275 1.00 29.08 1015 PRO A N 1
ATOM 813 C CA . PRO A 1 102 ? -6.674 -21.229 -13.110 1.00 39.56 1015 PRO A CA 1
ATOM 814 C C . PRO A 1 102 ? -5.373 -20.960 -12.329 1.00 39.11 1015 PRO A C 1
ATOM 815 O O . PRO A 1 102 ? -4.312 -21.375 -12.760 1.00 39.49 1015 PRO A O 1
ATOM 819 N N . GLU A 1 103 ? -5.493 -20.285 -11.182 1.00 38.51 1016 GLU A N 1
ATOM 820 C CA . GLU A 1 103 ? -4.370 -19.996 -10.295 1.00 48.73 1016 GLU A CA 1
ATOM 821 C C . GLU A 1 103 ? -3.720 -21.236 -9.651 1.00 44.22 1016 GLU A C 1
ATOM 822 O O . GLU A 1 103 ? -2.615 -21.123 -9.155 1.00 38.13 1016 GLU A O 1
ATOM 828 N N . THR A 1 104 ? -4.381 -22.393 -9.612 1.00 27.05 1017 THR A N 1
ATOM 829 C CA . THR A 1 104 ? -3.724 -23.596 -9.019 1.00 36.18 1017 THR A CA 1
ATOM 830 C C . THR A 1 104 ? -3.462 -24.757 -9.994 1.00 34.88 1017 THR A C 1
ATOM 831 O O . THR A 1 104 ? -3.043 -25.833 -9.579 1.00 41.99 1017 THR A O 1
ATOM 835 N N . ARG A 1 105 ? -3.729 -24.563 -11.279 1.00 38.20 1018 ARG A N 1
ATOM 836 C CA . ARG A 1 105 ? -3.581 -25.667 -12.218 1.00 41.21 1018 ARG A CA 1
ATOM 837 C C . ARG A 1 105 ? -2.127 -26.121 -12.243 1.00 30.28 1018 ARG A C 1
ATOM 838 O O . ARG A 1 105 ? -1.867 -27.315 -12.373 1.00 32.81 1018 ARG A O 1
ATOM 846 N N . ASN A 1 106 ? -1.162 -25.185 -12.151 1.00 35.61 1019 ASN A N 1
ATOM 847 C CA . ASN A 1 106 ? 0.240 -25.591 -12.059 1.00 30.75 1019 ASN A CA 1
ATOM 848 C C . ASN A 1 106 ? 0.515 -26.444 -10.822 1.00 35.10 1019 ASN A C 1
ATOM 849 O O . ASN A 1 106 ? 1.241 -27.433 -10.900 1.00 35.69 1019 ASN A O 1
ATOM 854 N N . ASP A 1 107 ? -0.051 -26.031 -9.685 1.00 35.81 1020 ASP A N 1
ATOM 855 C CA . ASP A 1 107 ? 0.121 -26.719 -8.382 1.00 30.49 1020 ASP A CA 1
ATOM 856 C C . ASP A 1 107 ? -0.474 -28.135 -8.527 1.00 35.94 1020 ASP A C 1
ATOM 857 O O . ASP A 1 107 ? 0.076 -29.115 -8.078 1.00 30.57 1020 ASP A O 1
ATOM 862 N N . PHE A 1 108 ? -1.610 -28.221 -9.183 1.00 33.17 1021 PHE A N 1
ATOM 863 C CA . PHE A 1 108 ? -2.238 -29.510 -9.411 1.00 40.64 1021 PHE A CA 1
ATOM 864 C C . PHE A 1 108 ? -1.321 -30.491 -10.165 1.00 33.81 1021 PHE A C 1
ATOM 865 O O . PHE A 1 108 ? -1.174 -31.661 -9.777 1.00 37.48 1021 PHE A O 1
ATOM 873 N N . TRP A 1 109 ? -0.737 -30.046 -11.266 1.00 33.71 1022 TRP A N 1
ATOM 874 C CA . TRP A 1 109 ? 0.151 -30.933 -12.033 1.00 35.24 1022 TRP A CA 1
ATOM 875 C C . TRP A 1 109 ? 1.378 -31.307 -11.243 1.00 31.56 1022 TRP A C 1
ATOM 876 O O . TRP A 1 109 ? 1.889 -32.442 -11.376 1.00 30.02 1022 TRP A O 1
ATOM 887 N N . LYS A 1 110 ? 1.935 -30.342 -10.482 1.00 37.71 1023 LYS A N 1
ATOM 888 C CA . LYS A 1 110 ? 3.045 -30.656 -9.532 1.00 35.85 1023 LYS A CA 1
ATOM 889 C C . LYS A 1 110 ? 2.698 -31.818 -8.610 1.00 35.61 1023 LYS A C 1
ATOM 890 O O . LYS A 1 110 ? 3.491 -32.736 -8.447 1.00 29.98 1023 LYS A O 1
ATOM 894 N N . MET A 1 111 ? 1.544 -31.736 -7.951 1.00 33.13 1024 MET A N 1
ATOM 895 C CA . MET A 1 111 ? 1.036 -32.874 -7.147 1.00 44.23 1024 MET A CA 1
ATOM 896 C C . MET A 1 111 ? 0.972 -34.238 -7.877 1.00 25.47 1024 MET A C 1
ATOM 897 O O . MET A 1 111 ? 1.392 -35.214 -7.333 1.00 38.32 1024 MET A O 1
ATOM 902 N N . VAL A 1 112 ? 0.350 -34.290 -9.064 1.00 36.97 1025 VAL A N 1
ATOM 903 C CA . VAL A 1 112 ? 0.288 -35.530 -9.885 1.00 31.41 1025 VAL A CA 1
ATOM 904 C C . VAL A 1 112 ? 1.664 -36.122 -10.041 1.00 27.50 1025 VAL A C 1
ATOM 905 O O . VAL A 1 112 ? 1.868 -37.314 -9.886 1.00 29.29 1025 VAL A O 1
ATOM 909 N N . LEU A 1 113 ? 2.640 -35.248 -10.344 1.00 39.19 1026 LEU A N 1
ATOM 910 C CA . LEU A 1 113 ? 4.012 -35.671 -10.592 1.00 36.43 1026 LEU A CA 1
ATOM 911 C C . LEU A 1 113 ? 4.710 -36.082 -9.325 1.00 35.26 1026 LEU A C 1
ATOM 912 O O . LEU A 1 113 ? 5.285 -37.180 -9.267 1.00 26.14 1026 LEU A O 1
ATOM 917 N N . GLN A 1 114 ? 4.662 -35.217 -8.311 1.00 30.14 1027 GLN A N 1
ATOM 918 C CA . GLN A 1 114 ? 5.400 -35.468 -7.070 1.00 31.65 1027 GLN A CA 1
ATOM 919 C C . GLN A 1 114 ? 4.828 -36.688 -6.351 1.00 30.87 1027 GLN A C 1
ATOM 920 O O . GLN A 1 114 ? 5.583 -37.439 -5.769 1.00 30.01 1027 GLN A O 1
ATOM 926 N N . GLN A 1 115 ? 3.491 -36.864 -6.419 1.00 33.16 1028 GLN A N 1
ATOM 927 C CA . GLN A 1 115 ? 2.786 -38.011 -5.809 1.00 36.29 1028 GLN A CA 1
ATOM 928 C C . GLN A 1 115 ? 2.805 -39.283 -6.650 1.00 31.41 1028 GLN A C 1
ATOM 929 O O . GLN A 1 115 ? 2.403 -40.335 -6.160 1.00 36.36 1028 GLN A O 1
ATOM 935 N N . LYS A 1 116 ? 3.306 -39.187 -7.881 1.00 38.14 1029 LYS A N 1
ATOM 936 C CA . LYS A 1 116 ? 3.482 -40.335 -8.796 1.00 33.45 1029 LYS A CA 1
ATOM 937 C C . LYS A 1 116 ? 2.117 -40.972 -9.083 1.00 36.96 1029 LYS A C 1
ATOM 938 O O . LYS A 1 116 ? 1.993 -42.167 -9.272 1.00 33.82 1029 LYS A O 1
ATOM 944 N N . SER A 1 117 ? 1.096 -40.138 -9.144 1.00 31.83 1030 SER A N 1
ATOM 945 C CA . SER A 1 117 ? -0.246 -40.612 -9.421 1.00 37.60 1030 SER A CA 1
ATOM 946 C C . SER A 1 117 ? -0.424 -40.919 -10.921 1.00 35.43 1030 SER A C 1
ATOM 947 O O . SER A 1 117 ? -0.109 -40.097 -11.806 1.00 40.65 1030 SER A O 1
ATOM 950 N N . GLN A 1 118 ? -0.859 -42.130 -11.227 1.00 30.83 1031 GLN A N 1
ATOM 951 C CA . GLN A 1 118 ? -1.030 -42.511 -12.636 1.00 28.87 1031 GLN A CA 1
ATOM 952 C C . GLN A 1 118 ? -2.471 -42.514 -13.042 1.00 32.30 1031 GLN A C 1
ATOM 953 O O . GLN A 1 118 ? -2.788 -42.959 -14.166 1.00 28.02 1031 GLN A O 1
ATOM 959 N N . ILE A 1 119 ? -3.352 -42.103 -12.128 1.00 36.23 1032 ILE A N 1
ATOM 960 C CA . ILE A 1 119 ? -4.819 -42.091 -12.406 1.00 28.49 1032 ILE A CA 1
ATOM 961 C C . ILE A 1 119 ? -5.480 -40.872 -11.847 1.00 30.54 1032 ILE A C 1
ATOM 962 O O . ILE A 1 119 ? -5.331 -40.616 -10.689 1.00 31.50 1032 ILE A O 1
ATOM 967 N N . ILE A 1 120 ? -6.195 -40.128 -12.691 1.00 28.80 1033 ILE A N 1
ATOM 968 C CA . ILE A 1 120 ? -6.961 -39.011 -12.247 1.00 26.80 1033 ILE A CA 1
ATOM 969 C C . ILE A 1 120 ? -8.426 -39.318 -12.603 1.00 29.05 1033 ILE A C 1
ATOM 970 O O . ILE A 1 120 ? -8.714 -39.829 -13.686 1.00 36.34 1033 ILE A O 1
ATOM 975 N N . VAL A 1 121 ? -9.327 -39.057 -11.671 1.00 31.65 1034 VAL A N 1
ATOM 976 C CA . VAL A 1 121 ? -10.767 -39.208 -11.883 1.00 26.56 1034 VAL A CA 1
ATOM 977 C C . VAL A 1 121 ? -11.427 -37.837 -11.722 1.00 32.29 1034 VAL A C 1
ATOM 978 O O . VAL A 1 121 ? -11.259 -37.166 -10.694 1.00 31.37 1034 VAL A O 1
ATOM 982 N N . MET A 1 122 ? -12.171 -37.442 -12.740 1.00 33.66 1035 MET A N 1
ATOM 983 C CA . MET A 1 122 ? -12.833 -36.132 -12.784 1.00 32.74 1035 MET A CA 1
ATOM 984 C C . MET A 1 122 ? -14.343 -36.328 -12.928 1.00 31.02 1035 MET A C 1
ATOM 985 O O . MET A 1 122 ? -14.791 -36.912 -13.864 1.00 36.20 1035 MET A O 1
ATOM 990 N N . LEU A 1 123 ? -15.101 -35.873 -11.934 1.00 36.45 1036 LEU A N 1
ATOM 991 C CA . LEU A 1 123 ? -16.513 -36.182 -11.806 1.00 30.10 1036 LEU A CA 1
ATOM 992 C C . LEU A 1 123 ? -17.366 -34.996 -12.145 1.00 30.80 1036 LEU A C 1
ATOM 993 O O . LEU A 1 123 ? -18.461 -34.839 -11.626 1.00 34.48 1036 LEU A O 1
ATOM 998 N N . THR A 1 124 ? -16.860 -34.161 -13.045 1.00 31.45 1037 THR A N 1
ATOM 999 C CA . THR A 1 124 ? -17.557 -32.956 -13.458 1.00 37.57 1037 THR A CA 1
ATOM 1000 C C . THR A 1 124 ? -17.195 -32.623 -14.938 1.00 34.75 1037 THR A C 1
ATOM 1001 O O . THR A 1 124 ? -16.190 -33.091 -15.443 1.00 35.21 1037 THR A O 1
ATOM 1005 N N . GLN A 1 125 ? -18.071 -31.911 -15.641 1.00 27.83 1038 GLN A N 1
ATOM 1006 C CA . GLN A 1 125 ? -17.674 -31.094 -16.797 1.00 39.93 1038 GLN A CA 1
ATOM 1007 C C . GLN A 1 125 ? -17.108 -29.758 -16.284 1.00 42.15 1038 GLN A C 1
ATOM 1008 O O . GLN A 1 125 ? -17.443 -29.341 -15.173 1.00 40.70 1038 GLN A O 1
ATOM 1014 N N . CYS A 1 126 ? -16.275 -29.079 -17.068 1.00 36.66 1039 CYS A N 1
ATOM 1015 C CA . CYS A 1 126 ? -15.661 -27.812 -16.618 1.00 39.62 1039 CYS A CA 1
ATOM 1016 C C . CYS A 1 126 ? -16.724 -26.729 -16.284 1.00 37.07 1039 CYS A C 1
ATOM 1017 O O . CYS A 1 126 ? -16.587 -25.950 -15.322 1.00 33.06 1039 CYS A O 1
ATOM 1020 N N . ASN A 1 127 ? -17.791 -26.704 -17.070 1.00 43.24 1040 ASN A N 1
ATOM 1021 C CA . ASN A 1 127 ? -18.910 -25.852 -16.794 1.00 36.50 1040 ASN A CA 1
ATOM 1022 C C . ASN A 1 127 ? -20.177 -26.709 -16.857 1.00 41.18 1040 ASN A C 1
ATOM 1023 O O . ASN A 1 127 ? -20.279 -27.651 -17.649 1.00 43.08 1040 ASN A O 1
ATOM 1028 N N . GLU A 1 128 ? -21.135 -26.393 -16.000 1.00 42.71 1041 GLU A N 1
ATOM 1029 C CA . GLU A 1 128 ? -22.432 -27.031 -16.043 1.00 39.63 1041 GLU A CA 1
ATOM 1030 C C . GLU A 1 128 ? -23.490 -25.976 -15.790 1.00 44.45 1041 GLU A C 1
ATOM 1031 O O . GLU A 1 128 ? -23.424 -25.253 -14.802 1.00 39.91 1041 GLU A O 1
ATOM 1037 N N . LYS A 1 129 ? -24.413 -25.850 -16.740 1.00 43.23 1042 LYS A N 1
ATOM 1038 C CA . LYS A 1 129 ? -25.536 -24.933 -16.638 1.00 47.43 1042 LYS A CA 1
ATOM 1039 C C . LYS A 1 129 ? -25.092 -23.498 -16.330 1.00 45.17 1042 LYS A C 1
ATOM 1040 O O . LYS A 1 129 ? -25.681 -22.837 -15.473 1.00 48.41 1042 LYS A O 1
ATOM 1046 N N . ARG A 1 130 ? -24.048 -23.040 -17.032 1.00 41.73 1043 ARG A N 1
ATOM 1047 C CA . ARG A 1 130 ? -23.552 -21.645 -16.954 1.00 44.01 1043 ARG A CA 1
ATOM 1048 C C . ARG A 1 130 ? -22.810 -21.343 -15.629 1.00 30.88 1043 ARG A C 1
ATOM 1049 O O . ARG A 1 130 ? -22.510 -20.190 -15.322 1.00 42.15 1043 ARG A O 1
ATOM 1051 N N . ARG A 1 131 ? -22.479 -22.398 -14.878 1.00 27.85 1044 ARG A N 1
ATOM 1052 C CA . ARG A 1 131 ? -21.693 -22.299 -13.632 1.00 38.29 1044 ARG A CA 1
ATOM 1053 C C . ARG A 1 131 ? -20.343 -22.949 -13.820 1.00 37.87 1044 ARG A C 1
ATOM 1054 O O . ARG A 1 131 ? -20.261 -24.048 -14.353 1.00 40.88 1044 ARG A O 1
ATOM 1062 N N . VAL A 1 132 ? -19.294 -22.256 -13.385 1.00 42.50 1045 VAL A N 1
ATOM 1063 C CA . VAL A 1 132 ? -17.930 -22.751 -13.421 1.00 44.16 1045 VAL A CA 1
ATOM 1064 C C . VAL A 1 132 ? -17.809 -23.836 -12.350 1.00 43.27 1045 VAL A C 1
ATOM 1065 O O . VAL A 1 132 ? -18.333 -23.683 -11.256 1.00 46.70 1045 VAL A O 1
ATOM 1069 N N . LYS A 1 133 ? -17.146 -24.939 -12.703 1.00 38.77 1046 LYS A N 1
ATOM 1070 C CA . LYS A 1 133 ? -16.895 -26.065 -11.820 1.00 39.11 1046 LYS A CA 1
ATOM 1071 C C . LYS A 1 133 ? -15.404 -26.354 -11.678 1.00 46.95 1046 LYS A C 1
ATOM 1072 O O . LYS A 1 133 ? -14.908 -26.614 -10.565 1.00 43.96 1046 LYS A O 1
ATOM 1078 N N . CYS A 1 134 ? -14.702 -26.306 -12.817 1.00 36.06 1047 CYS A N 1
ATOM 1079 C CA . CYS A 1 134 ? -13.320 -26.737 -12.909 1.00 45.06 1047 CYS A CA 1
ATOM 1080 C C . CYS A 1 134 ? -12.660 -26.018 -14.110 1.00 33.02 1047 CYS A C 1
ATOM 1081 O O . CYS A 1 134 ? -13.268 -25.856 -15.161 1.00 43.23 1047 CYS A O 1
ATOM 1084 N N . ASP A 1 135 ? -11.439 -25.565 -13.931 1.00 45.86 1048 ASP A N 1
ATOM 1085 C CA . ASP A 1 135 ? -10.644 -25.087 -15.061 1.00 42.48 1048 ASP A CA 1
ATOM 1086 C C . ASP A 1 135 ? -10.396 -26.310 -15.966 1.00 42.98 1048 ASP A C 1
ATOM 1087 O O . ASP A 1 135 ? -10.334 -27.444 -15.488 1.00 37.61 1048 ASP A O 1
ATOM 1092 N N . HIS A 1 136 ? -10.301 -26.082 -17.266 1.00 39.13 1049 HIS A N 1
ATOM 1093 C CA . HIS A 1 136 ? -9.862 -27.118 -18.217 1.00 30.35 1049 HIS A CA 1
ATOM 1094 C C . HIS A 1 136 ? -8.361 -27.146 -18.205 1.00 30.65 1049 HIS A C 1
ATOM 1095 O O . HIS A 1 136 ? -7.696 -26.534 -19.047 1.00 36.52 1049 HIS A O 1
ATOM 1102 N N . TYR A 1 137 ? -7.850 -27.846 -17.195 1.00 36.41 1050 TYR A N 1
ATOM 1103 C CA . TYR A 1 137 ? -6.423 -27.856 -16.785 1.00 42.10 1050 TYR A CA 1
ATOM 1104 C C . TYR A 1 137 ? -5.566 -28.800 -17.589 1.00 37.20 1050 TYR A C 1
ATOM 1105 O O . TYR A 1 137 ? -4.371 -28.828 -17.388 1.00 40.09 1050 TYR A O 1
ATOM 1114 N N . TRP A 1 138 ? -6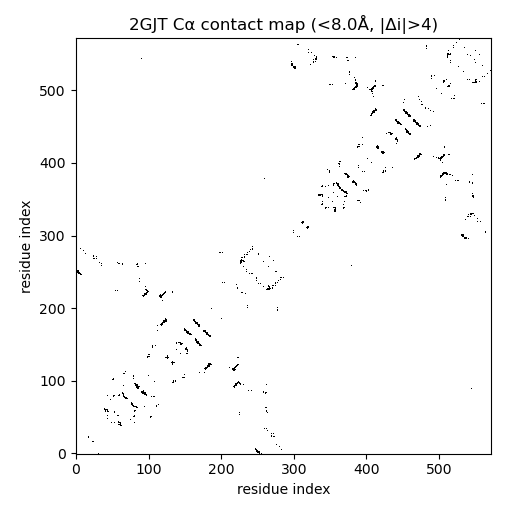.170 -29.506 -18.543 1.00 35.37 1051 TRP A N 1
ATOM 1115 C CA . TRP A 1 138 ? -5.437 -30.310 -19.514 1.00 40.26 1051 TRP A CA 1
ATOM 1116 C C . TRP A 1 138 ? -5.586 -29.810 -20.999 1.00 29.01 1051 TRP A C 1
ATOM 1117 O O . TRP A 1 138 ? -6.468 -29.016 -21.324 1.00 36.36 1051 TRP A O 1
ATOM 1128 N N . PRO A 1 139 ? -4.711 -30.279 -21.896 1.00 34.58 1052 PRO A N 1
ATOM 1129 C CA . PRO A 1 139 ? -4.664 -29.717 -23.229 1.00 29.20 1052 PRO A CA 1
ATOM 1130 C C . PRO A 1 139 ? -5.920 -29.977 -24.055 1.00 38.41 1052 PRO A C 1
ATOM 1131 O O . PRO A 1 139 ? -6.574 -30.990 -23.850 1.00 30.97 1052 PRO A O 1
ATOM 1135 N N . PHE A 1 140 ? -6.234 -29.079 -24.996 1.00 33.08 1053 PHE A N 1
ATOM 1136 C CA . PHE A 1 140 ? -7.359 -29.283 -25.898 1.00 33.59 1053 PHE A CA 1
ATOM 1137 C C . PHE A 1 140 ? -7.021 -30.130 -27.134 1.00 41.63 1053 PHE A C 1
ATOM 1138 O O . PHE A 1 140 ? -7.923 -30.642 -27.796 1.00 40.50 1053 PHE A O 1
ATOM 1146 N N . THR A 1 141 ? -5.734 -30.254 -27.458 1.00 34.63 1054 THR A N 1
ATOM 1147 C CA . THR A 1 141 ? -5.280 -30.967 -28.653 1.00 36.37 1054 THR A CA 1
ATOM 1148 C C . THR A 1 141 ? -4.137 -31.904 -28.286 1.00 30.73 1054 THR A C 1
ATOM 1149 O O . THR A 1 141 ? -3.830 -32.110 -27.117 1.00 32.83 1054 THR A O 1
ATOM 1153 N N . GLU A 1 142 ? -3.491 -32.457 -29.299 1.00 37.98 1055 GLU A N 1
ATOM 1154 C CA . GLU A 1 142 ? -2.368 -33.374 -29.115 1.00 27.15 1055 GLU A CA 1
ATOM 1155 C C . GLU A 1 142 ? -1.012 -32.651 -28.852 1.00 28.60 1055 GLU A C 1
ATOM 1156 O O . GLU A 1 142 ? -0.034 -33.283 -28.456 1.00 26.44 1055 GLU A O 1
ATOM 1162 N N . GLU A 1 143 ? -0.986 -31.326 -29.029 1.00 31.81 1056 GLU A N 1
ATOM 1163 C CA . GLU A 1 143 ? 0.213 -30.488 -28.841 1.00 31.57 1056 GLU A CA 1
ATOM 1164 C C . GLU A 1 143 ? 0.555 -30.337 -27.364 1.00 33.76 1056 GLU A C 1
ATOM 1165 O O . GLU A 1 143 ? -0.300 -29.884 -26.567 1.00 33.05 1056 GLU A O 1
ATOM 1168 N N . PRO A 1 144 ? 1.811 -30.664 -26.983 1.00 32.24 1057 PRO A N 1
ATOM 1169 C CA . PRO A 1 144 ? 2.155 -30.581 -25.556 1.00 28.36 1057 PRO A CA 1
ATOM 1170 C C . PRO A 1 144 ? 2.038 -29.149 -25.040 1.00 33.77 1057 PRO A C 1
ATOM 1171 O O . PRO A 1 144 ? 2.372 -28.196 -25.793 1.00 31.68 1057 PRO A O 1
ATOM 1175 N N . ILE A 1 145 ? 1.485 -29.003 -23.819 1.00 36.11 1058 ILE A N 1
ATOM 1176 C CA . ILE A 1 145 ? 1.303 -27.679 -23.171 1.00 30.69 1058 ILE A CA 1
ATOM 1177 C C . ILE A 1 145 ? 2.132 -27.569 -21.877 1.00 27.59 1058 ILE A C 1
ATOM 1178 O O . ILE A 1 145 ? 2.130 -28.469 -21.045 1.00 32.74 1058 ILE A O 1
ATOM 1183 N N . ALA A 1 146 ? 2.837 -26.461 -21.704 1.00 27.05 1059 ALA A N 1
ATOM 1184 C CA . ALA A 1 146 ? 3.592 -26.219 -20.492 1.00 28.91 1059 ALA A CA 1
ATOM 1185 C C . ALA A 1 146 ? 2.649 -25.665 -19.428 1.00 37.17 1059 ALA A C 1
ATOM 1186 O O . ALA A 1 146 ? 1.998 -24.654 -19.642 1.00 38.18 1059 ALA A O 1
ATOM 1188 N N . TYR A 1 147 ? 2.540 -26.372 -18.306 1.00 33.70 1060 TYR A N 1
ATOM 1189 C CA . TYR A 1 147 ? 1.889 -25.863 -17.123 1.00 22.41 1060 TYR A CA 1
ATOM 1190 C C . TYR A 1 147 ? 2.936 -25.555 -16.026 1.00 40.55 1060 TYR A C 1
ATOM 1191 O O . TYR A 1 147 ? 3.235 -26.343 -15.100 1.00 33.38 1060 TYR A O 1
ATOM 1200 N N . GLY A 1 148 ? 3.484 -24.368 -16.131 1.00 34.08 1061 GLY A N 1
ATOM 1201 C CA . GLY A 1 148 ? 4.570 -23.960 -15.254 1.00 37.26 1061 GLY A CA 1
ATOM 1202 C C . GLY A 1 148 ? 5.710 -24.831 -15.688 1.00 24.07 1061 GLY A C 1
ATOM 1203 O O . GLY A 1 148 ? 6.054 -24.830 -16.883 1.00 32.49 1061 GLY A O 1
ATOM 1204 N N . ASP A 1 149 ? 6.269 -25.604 -14.749 1.00 30.97 1062 ASP A N 1
ATOM 1205 C CA . ASP A 1 149 ? 7.455 -26.473 -15.037 1.00 37.81 1062 ASP A CA 1
ATOM 1206 C C . ASP A 1 149 ? 7.129 -27.859 -15.655 1.00 26.21 1062 ASP A C 1
ATOM 1207 O O . ASP A 1 149 ? 8.037 -28.624 -15.990 1.00 23.82 1062 ASP A O 1
ATOM 1212 N N . ILE A 1 150 ? 5.855 -28.214 -15.721 1.00 35.82 1063 ILE A N 1
ATOM 1213 C CA . ILE A 1 150 ? 5.430 -29.554 -16.143 1.00 29.09 1063 ILE A CA 1
ATOM 1214 C C . ILE A 1 150 ? 4.660 -29.433 -17.471 1.00 34.49 1063 ILE A C 1
ATOM 1215 O O . ILE A 1 150 ? 3.649 -28.732 -17.563 1.00 28.71 1063 ILE A O 1
ATOM 1220 N N . THR A 1 151 ? 5.181 -30.095 -18.495 1.00 25.33 1064 THR A N 1
ATOM 1221 C CA . THR A 1 151 ? 4.568 -30.180 -19.818 1.00 28.46 1064 THR A CA 1
ATOM 1222 C C . THR A 1 151 ? 3.644 -31.429 -19.876 1.00 36.03 1064 THR A C 1
ATOM 1223 O O . THR A 1 151 ? 3.986 -32.491 -19.387 1.00 30.67 1064 THR A O 1
ATOM 1227 N N . VAL A 1 152 ? 2.460 -31.254 -20.445 1.00 37.19 1065 VAL A N 1
ATOM 1228 C CA . VAL A 1 152 ? 1.467 -32.323 -20.612 1.00 28.88 1065 VAL A CA 1
ATOM 1229 C C . VAL A 1 152 ? 1.147 -32.489 -22.100 1.00 34.87 1065 VAL A C 1
ATOM 1230 O O . VAL A 1 152 ? 0.817 -31.532 -22.813 1.00 32.03 1065 VAL A O 1
ATOM 1234 N N . GLU A 1 153 ? 1.295 -33.722 -22.567 1.00 26.74 1066 GLU A N 1
ATOM 1235 C CA . GLU A 1 153 ? 0.879 -34.092 -23.899 1.00 27.15 1066 GLU A CA 1
ATOM 1236 C C . GLU A 1 153 ? -0.260 -35.096 -23.792 1.00 30.43 1066 GLU A C 1
ATOM 1237 O O . GLU A 1 153 ? -0.127 -36.103 -23.109 1.00 22.57 1066 GLU A O 1
ATOM 1243 N N . MET A 1 154 ? -1.358 -34.829 -24.502 1.00 27.10 1067 MET A N 1
ATOM 1244 C CA . MET A 1 154 ? -2.428 -35.792 -24.645 1.00 41.47 1067 MET A CA 1
ATOM 1245 C C . MET A 1 154 ? -2.105 -36.820 -25.745 1.00 32.70 1067 MET A C 1
ATOM 1246 O O . MET A 1 154 ? -2.104 -36.529 -26.931 1.00 28.97 1067 MET A O 1
ATOM 1251 N N . ILE A 1 155 ? -1.830 -38.043 -25.329 1.00 33.92 1068 ILE A N 1
ATOM 1252 C CA . ILE A 1 155 ? -1.425 -39.086 -26.256 1.00 29.81 1068 ILE A CA 1
ATOM 1253 C C . ILE A 1 155 ? -2.629 -39.684 -26.957 1.00 35.99 1068 ILE A C 1
ATOM 1254 O O . ILE A 1 155 ? -2.529 -40.054 -28.107 1.00 30.03 1068 ILE A O 1
ATOM 1259 N N . SER A 1 156 ? -3.768 -39.758 -26.270 1.00 32.93 1069 SER A N 1
ATOM 1260 C CA . SER A 1 156 ? -4.995 -40.280 -26.841 1.00 31.04 1069 SER A CA 1
ATOM 1261 C C . SER A 1 156 ? -6.175 -39.769 -26.038 1.00 31.06 1069 SER A C 1
ATOM 1262 O O . SER A 1 156 ? -6.022 -39.374 -24.896 1.00 29.86 1069 SER A O 1
ATOM 1265 N N . GLU A 1 157 ? -7.345 -39.754 -26.662 1.00 31.75 1070 GLU A N 1
ATOM 1266 C CA . GLU A 1 157 ? -8.550 -39.174 -26.082 1.00 34.22 1070 GLU A CA 1
ATOM 1267 C C . GLU A 1 157 ? -9.697 -39.995 -26.635 1.00 34.08 1070 GLU A C 1
ATOM 1268 O O . GLU A 1 157 ? -9.922 -39.950 -27.795 1.00 38.40 1070 GLU A O 1
ATOM 1274 N N . GLU A 1 158 ? -10.404 -40.758 -25.808 1.00 41.80 1071 GLU A N 1
ATOM 1275 C CA . GLU A 1 158 ? -11.535 -41.559 -26.265 1.00 42.00 1071 GLU A CA 1
ATOM 1276 C C . GLU A 1 158 ? -12.798 -41.117 -25.534 1.00 41.12 1071 GLU A C 1
ATOM 1277 O O . GLU A 1 158 ? -12.855 -41.154 -24.313 1.00 33.05 1071 GLU A O 1
ATOM 1283 N N . GLU A 1 159 ? -13.816 -40.718 -26.292 1.00 39.06 1072 GLU A N 1
ATOM 1284 C CA . GLU A 1 159 ? -15.057 -40.175 -25.750 1.00 36.05 1072 GLU A CA 1
ATOM 1285 C C . GLU A 1 159 ? -16.192 -41.181 -25.889 1.00 39.96 1072 GLU A C 1
ATOM 1286 O O . GLU A 1 159 ? -16.361 -41.792 -26.936 1.00 40.16 1072 GLU A O 1
ATOM 1292 N N . GLN A 1 160 ? -16.928 -41.398 -24.800 1.00 50.93 1073 GLN A N 1
ATOM 1293 C CA . GLN A 1 160 ? -18.136 -42.228 -24.804 1.00 42.57 1073 GLN A CA 1
ATOM 1294 C C . GLN A 1 160 ? -19.306 -41.345 -24.373 1.00 40.80 1073 GLN A C 1
ATOM 1295 O O . GLN A 1 160 ? -19.170 -40.127 -24.183 1.00 40.85 1073 GLN A O 1
ATOM 1301 N N . ASP A 1 161 ? -20.461 -41.964 -24.198 1.00 44.52 1074 ASP A N 1
ATOM 1302 C CA . ASP A 1 161 ? -21.658 -41.220 -23.918 1.00 43.14 1074 ASP A CA 1
ATOM 1303 C C . ASP A 1 161 ? -21.555 -40.541 -22.562 1.00 38.63 1074 ASP A C 1
ATOM 1304 O O . ASP A 1 161 ? -21.832 -39.347 -22.425 1.00 34.25 1074 ASP A O 1
ATOM 1309 N N . ASP A 1 162 ? -21.129 -41.307 -21.570 1.00 33.01 1075 ASP A N 1
ATOM 1310 C CA . ASP A 1 162 ? -21.160 -40.868 -20.191 1.00 36.12 1075 ASP A CA 1
ATOM 1311 C C . ASP A 1 162 ? -19.799 -40.569 -19.611 1.00 35.04 1075 ASP A C 1
ATOM 1312 O O . ASP A 1 162 ? -19.699 -40.092 -18.498 1.00 30.52 1075 ASP A O 1
ATOM 1317 N N . TRP A 1 163 ? -18.750 -40.846 -20.354 1.00 29.57 1076 TRP A N 1
ATOM 1318 C CA . TRP A 1 163 ? -17.436 -40.539 -19.883 1.00 31.43 1076 TRP A CA 1
ATOM 1319 C C . TRP A 1 163 ? -16.388 -40.453 -21.005 1.00 31.73 1076 TRP A C 1
ATOM 1320 O O . TRP A 1 163 ? -16.656 -40.767 -22.129 1.00 27.78 1076 TRP A O 1
ATOM 1331 N N . ALA A 1 164 ? -15.198 -39.968 -20.683 1.00 33.73 1077 ALA A N 1
ATOM 1332 C CA . ALA A 1 164 ? -14.108 -39.984 -21.664 1.00 35.09 1077 ALA A CA 1
ATOM 1333 C C . ALA A 1 164 ? -12.825 -40.432 -20.974 1.00 38.65 1077 ALA A C 1
ATOM 1334 O O . ALA A 1 164 ? -12.664 -40.220 -19.773 1.00 38.28 1077 ALA A O 1
ATOM 1336 N N . CYS A 1 165 ? -11.914 -41.038 -21.748 1.00 31.21 1078 CYS A N 1
ATOM 1337 C CA . CYS A 1 165 ? -10.622 -41.493 -21.267 1.00 36.52 1078 CYS A CA 1
ATOM 1338 C C . CYS A 1 165 ? -9.516 -40.844 -22.035 1.00 25.85 1078 CYS A C 1
ATOM 1339 O O . CYS A 1 165 ? -9.543 -40.844 -23.256 1.00 29.98 1078 CYS A O 1
ATOM 1342 N N . ARG A 1 166 ? -8.523 -40.345 -21.320 1.00 29.59 1079 ARG A N 1
ATOM 1343 C CA . ARG A 1 166 ? -7.405 -39.645 -21.906 1.00 32.30 1079 ARG A CA 1
ATOM 1344 C C . ARG A 1 166 ? -6.114 -40.154 -21.305 1.00 30.98 1079 ARG A C 1
ATOM 1345 O O . ARG A 1 166 ? -6.008 -40.317 -20.101 1.00 35.23 1079 ARG A O 1
ATOM 1353 N N . HIS A 1 167 ? -5.159 -40.453 -22.165 1.00 28.98 1080 HIS A N 1
ATOM 1354 C CA . HIS A 1 167 ? -3.796 -40.776 -21.771 1.00 25.33 1080 HIS A CA 1
ATOM 1355 C C . HIS A 1 167 ? -2.957 -39.468 -21.886 1.00 26.07 1080 HIS A C 1
ATOM 1356 O O . HIS A 1 167 ? -2.929 -38.819 -22.940 1.00 29.83 1080 HIS A O 1
ATOM 1363 N N . PHE A 1 168 ? -2.347 -39.062 -20.782 1.00 33.17 1081 PHE A N 1
ATOM 1364 C CA . PHE A 1 168 ? -1.389 -37.953 -20.735 1.00 31.41 1081 PHE A CA 1
ATOM 1365 C C . PHE A 1 168 ? 0.014 -38.462 -20.464 1.00 29.24 1081 PHE A C 1
ATOM 1366 O O . PHE A 1 168 ? 0.192 -39.330 -19.649 1.00 34.19 1081 PHE A O 1
ATOM 1374 N N . ARG A 1 169 ? 1.002 -37.923 -21.177 1.00 31.64 1082 ARG A N 1
ATOM 1375 C CA . ARG A 1 169 ? 2.411 -38.036 -20.793 1.00 22.33 1082 ARG A CA 1
ATOM 1376 C C . ARG A 1 169 ? 2.852 -36.651 -20.250 1.00 26.07 1082 ARG A C 1
ATOM 1377 O O . ARG A 1 169 ? 2.678 -35.602 -20.886 1.00 28.41 1082 ARG A O 1
ATOM 1385 N N . ILE A 1 170 ? 3.381 -36.661 -19.050 1.00 28.86 1083 ILE A N 1
ATOM 1386 C CA . ILE A 1 170 ? 3.809 -35.444 -18.396 1.00 32.76 1083 ILE A CA 1
ATOM 1387 C C . ILE A 1 170 ? 5.327 -35.516 -18.222 1.00 28.66 1083 ILE A C 1
ATOM 1388 O O . ILE A 1 170 ? 5.869 -36.586 -18.030 1.00 28.65 1083 ILE A O 1
ATOM 1393 N N . ASN A 1 171 ? 6.012 -34.398 -18.417 1.00 33.58 1084 ASN A N 1
ATOM 1394 C CA . ASN A 1 171 ? 7.398 -34.312 -18.049 1.00 28.62 1084 ASN A CA 1
ATOM 1395 C C . ASN A 1 171 ? 7.841 -32.999 -17.413 1.00 36.19 1084 ASN A C 1
ATOM 1396 O O . ASN A 1 171 ? 7.240 -31.929 -17.568 1.00 29.24 1084 ASN A O 1
ATOM 1401 N N . TYR A 1 172 ? 8.862 -33.172 -16.598 1.00 27.82 1085 TYR A N 1
ATOM 1402 C CA . TYR A 1 172 ? 9.562 -32.120 -15.923 1.00 32.72 1085 TYR A CA 1
ATOM 1403 C C . TYR A 1 172 ? 11.015 -32.318 -16.219 1.00 26.50 1085 TYR A C 1
ATOM 1404 O O . TYR A 1 172 ? 11.663 -33.133 -15.597 1.00 28.25 1085 TYR A O 1
ATOM 1413 N N . ALA A 1 173 ? 11.519 -31.563 -17.184 1.00 27.30 1086 ALA A N 1
ATOM 1414 C CA . ALA A 1 173 ? 12.841 -31.728 -17.736 1.00 27.01 1086 ALA A CA 1
ATOM 1415 C C . ALA A 1 173 ? 13.041 -33.229 -18.123 1.00 22.43 1086 ALA A C 1
ATOM 1416 O O . ALA A 1 173 ? 12.343 -33.734 -19.014 1.00 25.89 1086 ALA A O 1
ATOM 1418 N N . ASP A 1 174 ? 13.930 -33.929 -17.429 1.00 23.73 1087 ASP A N 1
ATOM 1419 C CA . ASP A 1 174 ? 14.306 -35.294 -17.772 1.00 27.87 1087 ASP A CA 1
ATOM 1420 C C . ASP A 1 174 ? 13.426 -36.361 -17.094 1.00 27.98 1087 ASP A C 1
ATOM 1421 O O . ASP A 1 174 ? 13.619 -37.547 -17.306 1.00 27.91 1087 ASP A O 1
ATOM 1426 N N . GLU A 1 175 ? 12.436 -35.926 -16.321 1.00 23.15 1088 GLU A N 1
ATOM 1427 C CA . GLU A 1 175 ? 11.539 -36.816 -15.594 1.00 26.94 1088 GLU A CA 1
ATOM 1428 C C . GLU A 1 175 ? 10.221 -36.942 -16.345 1.00 34.41 1088 GLU A C 1
ATOM 1429 O O . GLU A 1 175 ? 9.587 -35.947 -16.665 1.00 34.04 1088 GLU A O 1
ATOM 1435 N N . MET A 1 176 ? 9.835 -38.176 -16.655 1.00 32.67 1089 MET A N 1
ATOM 1436 C CA . MET A 1 176 ? 8.598 -38.426 -17.435 1.00 31.79 1089 MET A CA 1
ATOM 1437 C C . MET A 1 176 ? 7.687 -39.385 -16.687 1.00 30.72 1089 MET A C 1
ATOM 1438 O O . MET A 1 176 ? 8.168 -40.270 -16.006 1.00 30.64 1089 MET A O 1
ATOM 1443 N N . GLN A 1 177 ? 6.371 -39.170 -16.797 1.00 34.33 1090 GLN A N 1
ATOM 1444 C CA . GLN A 1 177 ? 5.384 -40.021 -16.188 1.00 35.49 1090 GLN A CA 1
ATOM 1445 C C . GLN A 1 177 ? 4.116 -40.108 -17.053 1.00 36.45 1090 GLN A C 1
ATOM 1446 O O . GLN A 1 177 ? 3.700 -39.119 -17.622 1.00 32.98 1090 GLN A O 1
ATOM 1452 N N . ASP A 1 178 ? 3.499 -41.293 -17.099 1.00 26.65 1091 ASP A N 1
ATOM 1453 C CA . ASP A 1 178 ? 2.261 -41.539 -17.823 1.00 33.33 1091 ASP A CA 1
ATOM 1454 C C . ASP A 1 178 ? 1.077 -41.560 -16.842 1.00 30.29 1091 ASP A C 1
ATOM 1455 O O . ASP A 1 178 ? 1.190 -42.103 -15.775 1.00 35.63 1091 ASP A O 1
ATOM 1460 N N . VAL A 1 179 ? -0.023 -40.926 -17.222 1.00 33.63 1092 VAL A N 1
ATOM 1461 C CA . VAL A 1 179 ? -1.233 -40.726 -16.367 1.00 30.15 1092 VAL A CA 1
ATOM 1462 C C . VAL A 1 179 ? -2.508 -40.979 -17.187 1.00 33.05 1092 VAL A C 1
ATOM 1463 O O . VAL A 1 179 ? -2.629 -40.479 -18.314 1.00 31.09 1092 VAL A O 1
ATOM 1467 N N . MET A 1 180 ? -3.428 -41.787 -16.672 1.00 31.48 1093 MET A N 1
ATOM 1468 C CA . MET A 1 180 ? -4.771 -41.910 -17.272 1.00 29.23 1093 MET A CA 1
ATOM 1469 C C . MET A 1 180 ? -5.742 -40.977 -16.560 1.00 29.74 1093 MET A C 1
ATOM 1470 O O . MET A 1 180 ? -5.722 -40.881 -15.365 1.00 34.06 1093 MET A O 1
ATOM 1475 N N . HIS A 1 181 ? -6.563 -40.281 -17.323 1.00 29.85 1094 HIS A N 1
ATOM 1476 C CA . HIS A 1 181 ? -7.546 -39.360 -16.832 1.00 31.11 1094 HIS A CA 1
ATOM 1477 C C . HIS A 1 181 ? -8.933 -39.875 -17.235 1.00 33.79 1094 HIS A C 1
ATOM 1478 O O . HIS A 1 181 ? -9.197 -40.092 -18.376 1.00 32.27 1094 HIS A O 1
ATOM 1485 N N . PHE A 1 182 ? -9.820 -40.045 -16.271 1.00 34.35 1095 PHE A N 1
ATOM 1486 C CA . PHE A 1 182 ? -11.200 -40.546 -16.485 1.00 35.06 1095 PHE A CA 1
ATOM 1487 C C . PHE A 1 182 ? -12.183 -39.488 -16.026 1.00 32.90 1095 PHE A C 1
ATOM 1488 O O . PHE A 1 182 ? -12.221 -39.189 -14.839 1.00 33.13 1095 PHE A O 1
ATOM 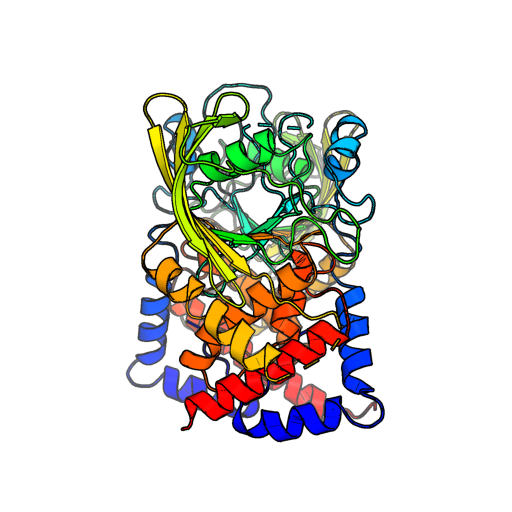1496 N N . ASN A 1 183 ? -12.961 -38.952 -16.980 1.00 30.56 1096 ASN A N 1
ATOM 1497 C CA . ASN A 1 183 ? -13.893 -37.850 -16.759 1.00 30.84 1096 ASN A CA 1
ATOM 1498 C C . ASN A 1 183 ? -15.286 -38.327 -17.016 1.00 25.05 1096 ASN A C 1
ATOM 1499 O O . ASN A 1 183 ? -15.626 -38.602 -18.139 1.00 29.88 1096 ASN A O 1
ATOM 1504 N N . TYR A 1 184 ? -16.045 -38.504 -15.937 1.00 30.80 1097 TYR A N 1
ATOM 1505 C CA . TYR A 1 184 ? -17.430 -38.849 -15.989 1.00 29.54 1097 TYR A CA 1
ATOM 1506 C C . TYR A 1 184 ? -18.214 -37.571 -16.223 1.00 28.59 1097 TYR A C 1
ATOM 1507 O O . TYR A 1 184 ? -18.097 -36.615 -15.469 1.00 30.20 1097 TYR A O 1
ATOM 1516 N N . THR A 1 185 ? -19.005 -37.578 -17.279 1.00 33.62 1098 THR A N 1
ATOM 1517 C CA . THR A 1 185 ? -19.619 -36.364 -17.806 1.00 35.05 1098 THR A CA 1
ATOM 1518 C C . THR A 1 185 ? -21.127 -36.355 -17.636 1.00 40.02 1098 THR A C 1
ATOM 1519 O O . THR A 1 185 ? -21.722 -35.356 -17.975 1.00 28.19 1098 THR A O 1
ATOM 1523 N N . ALA A 1 186 ? -21.711 -37.442 -17.105 1.00 35.42 1099 ALA A N 1
ATOM 1524 C CA . ALA A 1 186 ? -23.149 -37.611 -16.952 1.00 37.45 1099 ALA A CA 1
ATOM 1525 C C . ALA A 1 186 ? -23.626 -37.585 -15.488 1.00 31.88 1099 ALA A C 1
ATOM 1526 O O . ALA A 1 186 ? -24.626 -38.200 -15.193 1.00 36.81 1099 ALA A O 1
ATOM 1528 N N . TRP A 1 187 ? -22.901 -36.953 -14.556 1.00 30.25 1100 TRP A N 1
ATOM 1529 C CA . TRP A 1 187 ? -23.315 -36.947 -13.156 1.00 29.42 1100 TRP A CA 1
ATOM 1530 C C . TRP A 1 187 ? -24.791 -36.456 -13.094 1.00 32.57 1100 TRP A C 1
ATOM 1531 O O . TRP A 1 187 ? -25.149 -35.414 -13.685 1.00 44.96 1100 TRP A O 1
ATOM 1542 N N . PRO A 1 188 ? -25.680 -37.248 -12.448 1.00 34.88 1101 PRO A N 1
ATOM 1543 C CA . PRO A 1 188 ? -27.091 -36.880 -12.491 1.00 37.19 1101 PRO A CA 1
ATOM 1544 C C . PRO A 1 188 ? -27.446 -35.557 -11.816 1.00 33.97 1101 PRO A C 1
ATOM 1545 O O . PRO A 1 188 ? -26.719 -35.064 -10.944 1.00 36.00 1101 PRO A O 1
ATOM 1549 N N . ASP A 1 189 ? -28.583 -35.017 -12.239 1.00 54.03 1102 ASP A N 1
ATOM 1550 C CA . ASP A 1 189 ? -29.201 -33.876 -11.593 1.00 66.37 1102 ASP A CA 1
ATOM 1551 C C . ASP A 1 189 ? -29.768 -34.258 -10.202 1.00 58.97 1102 ASP A C 1
ATOM 1552 O O . ASP A 1 189 ? -29.866 -35.450 -9.851 1.00 56.90 1102 ASP A O 1
ATOM 1557 N N . HIS A 1 190 ? -30.044 -33.229 -9.397 1.00 46.57 1103 HIS A N 1
ATOM 1558 C CA . HIS A 1 190 ? -30.837 -33.360 -8.186 1.00 49.92 1103 HIS A CA 1
ATOM 1559 C C . HIS A 1 190 ? -32.183 -33.963 -8.687 1.00 53.07 1103 HIS A C 1
ATOM 1560 O O . HIS A 1 190 ? -32.763 -33.382 -9.618 1.00 64.22 1103 HIS A O 1
ATOM 1567 N N . GLY A 1 191 ? -32.733 -35.064 -8.138 1.00 58.52 1104 GLY A N 1
ATOM 1568 C CA . GLY A 1 191 ? -32.420 -35.643 -6.837 1.00 60.19 1104 GLY A CA 1
ATOM 1569 C C . GLY A 1 191 ? -32.391 -37.172 -6.697 1.00 58.57 1104 GLY A C 1
ATOM 1570 O O . GLY A 1 191 ? -31.349 -37.692 -6.310 1.00 65.83 1104 GLY A O 1
ATOM 1571 N N . VAL A 1 192 ? -33.488 -37.908 -6.950 1.00 54.36 1105 VAL A N 1
ATOM 1572 C CA . VAL A 1 192 ? -33.389 -39.415 -6.967 1.00 48.64 1105 VAL A CA 1
ATOM 1573 C C . VAL A 1 192 ? -32.938 -39.883 -8.374 1.00 38.21 1105 VAL A C 1
ATOM 1574 O O . VAL A 1 192 ? -33.702 -39.801 -9.332 1.00 39.41 1105 VAL A O 1
ATOM 1578 N N . PRO A 1 193 ? -31.642 -40.283 -8.522 1.00 37.25 1106 PRO A N 1
ATOM 1579 C CA . PRO A 1 193 ? -31.193 -40.746 -9.849 1.00 34.09 1106 PRO A CA 1
ATOM 1580 C C . PRO A 1 193 ? -31.973 -41.986 -10.362 1.00 47.94 1106 PRO A C 1
ATOM 1581 O O . PRO A 1 193 ? -32.514 -42.786 -9.583 1.00 45.69 1106 PRO A O 1
ATOM 1585 N N . THR A 1 194 ? -32.067 -42.091 -11.682 1.00 48.95 1107 THR A N 1
ATOM 1586 C CA . THR A 1 194 ? -32.626 -43.265 -12.298 1.00 41.57 1107 THR A CA 1
ATOM 1587 C C . THR A 1 194 ? -31.756 -44.512 -12.027 1.00 39.57 1107 THR A C 1
ATOM 1588 O O . THR A 1 194 ? -30.585 -44.439 -11.583 1.00 43.83 1107 THR A O 1
ATOM 1592 N N . ALA A 1 195 ? -32.395 -45.645 -12.284 1.00 34.89 1108 ALA A N 1
ATOM 1593 C CA . ALA A 1 195 ? -31.778 -46.942 -12.351 1.00 41.71 1108 ALA A CA 1
ATOM 1594 C C . ALA A 1 195 ? -30.610 -46.894 -13.307 1.00 33.49 1108 ALA A C 1
ATOM 1595 O O . ALA A 1 195 ? -29.530 -47.378 -12.971 1.00 38.40 1108 ALA A O 1
ATOM 1597 N N . ASN A 1 196 ? -30.817 -46.285 -14.486 1.00 38.53 1109 ASN A N 1
ATOM 1598 C CA . ASN A 1 196 ? -29.738 -46.128 -15.495 1.00 40.23 1109 ASN A CA 1
ATOM 1599 C C . ASN A 1 196 ? -28.624 -45.190 -15.049 1.00 42.04 1109 ASN A C 1
ATOM 1600 O O . ASN A 1 196 ? -27.477 -45.392 -15.421 1.00 37.30 1109 ASN A O 1
ATOM 1605 N N . ALA A 1 197 ? -28.957 -44.177 -14.252 1.00 37.07 1110 ALA A N 1
ATOM 1606 C CA . ALA A 1 197 ? -27.934 -43.291 -13.687 1.00 41.33 1110 ALA A CA 1
ATOM 1607 C C . ALA A 1 197 ? -26.970 -44.057 -12.781 1.00 34.05 1110 ALA A C 1
ATOM 1608 O O . ALA A 1 197 ? -25.747 -43.898 -12.905 1.00 39.26 1110 ALA A O 1
ATOM 1610 N N . ALA A 1 198 ? -27.549 -44.877 -11.891 1.00 34.29 1111 ALA A N 1
ATOM 1611 C CA . ALA A 1 198 ? -26.819 -45.677 -10.917 1.00 37.44 1111 ALA A CA 1
ATOM 1612 C C . ALA A 1 198 ? -26.001 -46.697 -11.637 1.00 33.90 1111 ALA A C 1
ATOM 1613 O O . ALA A 1 198 ? -24.832 -46.840 -11.314 1.00 35.59 1111 ALA A O 1
ATOM 1615 N N . GLU A 1 199 ? -26.615 -47.401 -12.608 1.00 30.08 1112 GLU A N 1
ATOM 1616 C CA . GLU A 1 199 ? -25.871 -48.328 -13.462 1.00 33.00 1112 GLU A CA 1
ATOM 1617 C C . GLU A 1 199 ? -24.710 -47.649 -14.214 1.00 33.99 1112 GLU A C 1
ATOM 1618 O O . GLU A 1 199 ? -23.635 -48.210 -14.332 1.00 26.86 1112 GLU A O 1
ATOM 1624 N N . SER A 1 200 ? -24.924 -46.455 -14.755 1.00 36.58 1113 SER A N 1
ATOM 1625 C CA . SER A 1 200 ? -23.838 -45.793 -15.502 1.00 35.78 1113 SER A CA 1
ATOM 1626 C C . SER A 1 200 ? -22.661 -45.519 -14.577 1.00 29.08 1113 SER A C 1
ATOM 1627 O O . SER A 1 200 ? -21.540 -45.867 -14.905 1.00 38.75 1113 SER A O 1
ATOM 1630 N N . ILE A 1 201 ? -22.943 -44.944 -13.401 1.00 32.88 1114 ILE A N 1
ATOM 1631 C CA . ILE A 1 201 ? -21.908 -44.612 -12.434 1.00 27.64 1114 ILE A CA 1
ATOM 1632 C C . ILE A 1 201 ? -21.187 -45.827 -11.959 1.00 29.34 1114 ILE A C 1
ATOM 1633 O O . ILE A 1 201 ? -19.974 -45.807 -11.829 1.00 30.22 1114 ILE A O 1
ATOM 1638 N N . LEU A 1 202 ? -21.914 -46.902 -11.704 1.00 34.40 1115 LEU A N 1
ATOM 1639 C CA . LEU A 1 202 ? -21.242 -48.146 -11.314 1.00 38.15 1115 LEU A CA 1
ATOM 1640 C C . LEU A 1 202 ? -20.355 -48.689 -12.435 1.00 31.98 1115 LEU A C 1
ATOM 1641 O O . LEU A 1 202 ? -19.257 -49.180 -12.194 1.00 31.29 1115 LEU A O 1
ATOM 1646 N N . GLN A 1 203 ? -20.827 -48.656 -13.661 1.00 37.26 1116 GLN A N 1
ATOM 1647 C CA . GLN A 1 203 ? -19.954 -49.042 -14.751 1.00 37.33 1116 GLN A CA 1
ATOM 1648 C C . GLN A 1 203 ? -18.677 -48.200 -14.792 1.00 36.37 1116 GLN A C 1
ATOM 1649 O O . GLN A 1 203 ? -17.601 -48.697 -15.077 1.00 33.01 1116 GLN A O 1
ATOM 1655 N N . PHE A 1 204 ? -18.806 -46.895 -14.571 1.00 35.79 1117 PHE A N 1
ATOM 1656 C CA . PHE A 1 204 ? -17.643 -46.017 -14.605 1.00 31.39 1117 PHE A CA 1
ATOM 1657 C C . PHE A 1 204 ? -16.670 -46.401 -13.508 1.00 35.88 1117 PHE A C 1
ATOM 1658 O O . PHE A 1 204 ? -15.470 -46.418 -13.769 1.00 36.49 1117 PHE A O 1
ATOM 1666 N N . VAL A 1 205 ? -17.196 -46.691 -12.301 1.00 32.16 1118 VAL A N 1
ATOM 1667 C CA . VAL A 1 205 ? -16.388 -47.016 -11.115 1.00 33.89 1118 VAL A CA 1
ATOM 1668 C C . VAL A 1 205 ? -15.659 -48.321 -11.398 1.00 33.27 1118 VAL A C 1
ATOM 1669 O O . VAL A 1 205 ? -14.473 -48.460 -11.138 1.00 36.99 1118 VAL A O 1
ATOM 1673 N N . HIS A 1 206 ? -16.379 -49.281 -11.979 1.00 36.76 1119 HIS A N 1
ATOM 1674 C CA . HIS A 1 206 ? -15.757 -50.546 -12.405 1.00 32.75 1119 HIS A CA 1
ATOM 1675 C C . HIS A 1 206 ? -14.590 -50.373 -13.360 1.00 30.67 1119 HIS A C 1
ATOM 1676 O O . HIS A 1 206 ? -13.525 -50.927 -13.137 1.00 36.70 1119 HIS A O 1
ATOM 1683 N N . MET A 1 207 ? -14.765 -49.575 -14.405 1.00 39.58 1120 MET A N 1
ATOM 1684 C CA . MET A 1 207 ? -13.669 -49.319 -15.336 1.00 35.99 1120 MET A CA 1
ATOM 1685 C C . MET A 1 207 ? -12.428 -48.652 -14.688 1.00 39.33 1120 MET A C 1
ATOM 1686 O O . MET A 1 207 ? -11.288 -49.004 -14.988 1.00 34.01 1120 MET A O 1
ATOM 1691 N N . VAL A 1 208 ? -12.632 -47.648 -13.852 1.00 35.42 1121 VAL A N 1
ATOM 1692 C CA . VAL A 1 208 ? -11.480 -46.986 -13.220 1.00 30.35 1121 VAL A CA 1
ATOM 1693 C C . VAL A 1 208 ? -10.727 -48.000 -12.362 1.00 37.71 1121 VAL A C 1
ATOM 1694 O O . VAL A 1 208 ? -9.499 -47.977 -12.306 1.00 36.78 1121 VAL A O 1
ATOM 1698 N N . ARG A 1 209 ? -11.472 -48.837 -11.637 1.00 36.09 1122 ARG A N 1
ATOM 1699 C CA . ARG A 1 209 ? -10.873 -49.843 -10.744 1.00 39.65 1122 ARG A CA 1
ATOM 1700 C C . ARG A 1 209 ? -9.977 -50.838 -11.512 1.00 32.75 1122 ARG A C 1
ATOM 1701 O O . ARG A 1 209 ? -8.913 -51.229 -11.021 1.00 34.52 1122 ARG A O 1
ATOM 1709 N N . GLN A 1 210 ? -10.399 -51.222 -12.704 1.00 35.95 1123 GLN A N 1
ATOM 1710 C CA . GLN A 1 210 ? -9.603 -52.129 -13.562 1.00 36.45 1123 GLN A CA 1
ATOM 1711 C C . GLN A 1 210 ? -8.285 -51.516 -13.906 1.00 43.77 1123 GLN A C 1
ATOM 1712 O O . GLN A 1 210 ? -7.290 -52.203 -13.985 1.00 40.85 1123 GLN A O 1
ATOM 1718 N N . GLN A 1 211 ? -8.262 -50.216 -14.126 1.00 43.42 1124 GLN A N 1
ATOM 1719 C CA . GLN A 1 211 ? -7.014 -49.573 -14.464 1.00 42.21 1124 GLN A CA 1
ATOM 1720 C C . GLN A 1 211 ? -6.164 -49.420 -13.190 1.00 42.61 1124 GLN A C 1
ATOM 1721 O O . GLN A 1 211 ? -4.952 -49.448 -13.249 1.00 39.29 1124 GLN A O 1
ATOM 1727 N N . ALA A 1 212 ? -6.805 -49.290 -12.028 1.00 48.99 1125 ALA A N 1
ATOM 1728 C CA . ALA A 1 212 ? -6.082 -49.111 -10.775 1.00 37.60 1125 ALA A CA 1
ATOM 1729 C C . ALA A 1 212 ? -5.282 -50.384 -10.389 1.00 38.79 1125 ALA A C 1
ATOM 1730 O O . ALA A 1 212 ? -4.212 -50.294 -9.835 1.00 42.40 1125 ALA A O 1
ATOM 1732 N N . THR A 1 213 ? -5.772 -51.555 -10.733 1.00 47.64 1126 THR A N 1
ATOM 1733 C CA . THR A 1 213 ? -5.065 -52.779 -10.388 1.00 59.26 1126 THR A CA 1
ATOM 1734 C C . THR A 1 213 ? -3.750 -52.873 -11.174 1.00 48.22 1126 THR A C 1
ATOM 1735 O O . THR A 1 213 ? -2.811 -53.502 -10.727 1.00 55.98 1126 THR A O 1
ATOM 1739 N N . LYS A 1 214 ? -3.707 -52.219 -12.332 1.00 57.17 1127 LYS A N 1
ATOM 1740 C CA . LYS A 1 214 ? -2.521 -52.173 -13.195 1.00 52.79 1127 LYS A CA 1
ATOM 1741 C C . LYS A 1 214 ? -1.534 -51.048 -12.835 1.00 52.72 1127 LYS A C 1
ATOM 1742 O O . LYS A 1 214 ? -0.402 -51.043 -13.291 1.00 54.79 1127 LYS A O 1
ATOM 1748 N N . SER A 1 215 ? -1.976 -50.074 -12.058 1.00 47.56 1128 SER A N 1
ATOM 1749 C CA . SER A 1 215 ? -1.207 -48.854 -11.851 1.00 46.65 1128 SER A CA 1
ATOM 1750 C C . SER A 1 215 ? -0.703 -48.870 -10.432 1.00 51.10 1128 SER A C 1
ATOM 1751 O O . SER A 1 215 ? -0.956 -49.818 -9.677 1.00 60.05 1128 SER A O 1
ATOM 1754 N N . LYS A 1 216 ? -0.002 -47.806 -10.069 1.00 63.65 1129 LYS A N 1
ATOM 1755 C CA . LYS A 1 216 ? 0.464 -47.596 -8.701 1.00 61.78 1129 LYS A CA 1
ATOM 1756 C C . LYS A 1 216 ? 0.446 -46.091 -8.403 1.00 58.40 1129 LYS A C 1
ATOM 1757 O O . LYS A 1 216 ? 0.159 -45.280 -9.292 1.00 45.83 1129 LYS A O 1
ATOM 1761 N N . GLY A 1 217 ? 0.719 -45.730 -7.152 1.00 46.61 1130 GLY A N 1
ATOM 1762 C CA . GLY A 1 217 ? 0.532 -44.348 -6.674 1.00 51.92 1130 GLY A CA 1
ATOM 1763 C C . GLY A 1 217 ? -0.893 -44.032 -6.244 1.00 41.56 1130 GLY A C 1
ATOM 1764 O O . GLY A 1 217 ? -1.836 -44.789 -6.528 1.00 41.76 1130 GLY A O 1
ATOM 1765 N N . PRO A 1 218 ? -1.084 -42.903 -5.559 1.00 35.67 1131 PRO A N 1
ATOM 1766 C CA . PRO A 1 218 ? -2.469 -42.477 -5.196 1.00 28.94 1131 PRO A CA 1
ATOM 1767 C C . PRO A 1 218 ? -3.370 -42.240 -6.429 1.00 31.00 1131 PRO A C 1
ATOM 1768 O O . PRO A 1 218 ? -2.895 -41.908 -7.564 1.00 39.83 1131 PRO A O 1
ATOM 1772 N N . MET A 1 219 ? -4.648 -42.518 -6.255 1.00 32.99 1132 MET A N 1
ATOM 1773 C CA . MET A 1 219 ? -5.657 -42.176 -7.275 1.00 27.80 1132 MET A CA 1
ATOM 1774 C C . MET A 1 219 ? -6.220 -40.815 -6.912 1.00 30.63 1132 MET A C 1
ATOM 1775 O O . MET A 1 219 ? -6.737 -40.632 -5.829 1.00 37.82 1132 MET A O 1
ATOM 1780 N N . ILE A 1 220 ? -6.086 -39.847 -7.813 1.00 34.45 1133 ILE A N 1
ATOM 1781 C CA . ILE A 1 220 ? -6.564 -38.506 -7.587 1.00 32.58 1133 ILE A CA 1
ATOM 1782 C C . ILE A 1 220 ? -8.000 -38.392 -8.082 1.00 36.40 1133 ILE A C 1
ATOM 1783 O O . ILE A 1 220 ? -8.299 -38.788 -9.188 1.00 34.50 1133 ILE A O 1
ATOM 1788 N N . ILE A 1 221 ? -8.880 -37.862 -7.224 1.00 34.18 1134 ILE A N 1
ATOM 1789 C CA . ILE A 1 221 ? -10.312 -37.830 -7.466 1.00 29.68 1134 ILE A CA 1
ATOM 1790 C C . ILE A 1 221 ? -10.667 -36.364 -7.232 1.00 30.27 1134 ILE A C 1
ATOM 1791 O O . ILE A 1 221 ? -10.303 -35.811 -6.225 1.00 37.28 1134 ILE A O 1
ATOM 1796 N N . HIS A 1 222 ? -11.360 -35.755 -8.191 1.00 33.88 1135 HIS A N 1
ATOM 1797 C CA . HIS A 1 222 ? -11.918 -34.434 -7.982 1.00 28.54 1135 HIS A CA 1
ATOM 1798 C C . HIS A 1 222 ? -13.251 -34.231 -8.652 1.00 37.53 1135 HIS A C 1
ATOM 1799 O O . HIS A 1 222 ? -13.629 -34.949 -9.585 1.00 31.99 1135 HIS A O 1
ATOM 1806 N N . CYS A 1 223 ? -13.967 -33.234 -8.139 1.00 35.74 1136 CYS A N 1
ATOM 1807 C CA . CYS A 1 223 ? -15.130 -32.686 -8.810 1.00 29.07 1136 CYS A CA 1
ATOM 1808 C C . CYS A 1 223 ? -14.887 -31.136 -8.875 1.00 41.57 1136 CYS A C 1
ATOM 1809 O O . CYS A 1 223 ? -13.947 -30.712 -9.574 1.00 41.93 1136 CYS A O 1
ATOM 1812 N N . SER A 1 224 ? -15.731 -30.332 -8.195 1.00 34.65 1137 SER A N 1
ATOM 1813 C CA . SER A 1 224 ? -15.592 -28.863 -8.060 1.00 38.25 1137 SER A CA 1
ATOM 1814 C C . SER A 1 224 ? -15.003 -28.599 -6.653 1.00 34.18 1137 SER A C 1
ATOM 1815 O O . SER A 1 224 ? -13.861 -28.193 -6.516 1.00 42.38 1137 SER A O 1
ATOM 1818 N N . ALA A 1 225 ? -15.740 -28.978 -5.621 1.00 31.10 1138 ALA A N 1
ATOM 1819 C CA . ALA A 1 225 ? -15.294 -28.908 -4.228 1.00 34.90 1138 ALA A CA 1
ATOM 1820 C C . ALA A 1 225 ? -14.357 -30.017 -3.805 1.00 30.48 1138 ALA A C 1
ATOM 1821 O O . ALA A 1 225 ? -13.540 -29.851 -2.904 1.00 31.19 1138 ALA A O 1
ATOM 1823 N N . GLY A 1 226 ? -14.432 -31.163 -4.465 1.00 32.66 1139 GLY A N 1
ATOM 1824 C CA . GLY A 1 226 ? -13.591 -32.266 -4.091 1.00 30.22 1139 GLY A CA 1
ATOM 1825 C C . GLY A 1 226 ? -14.056 -32.956 -2.867 1.00 26.81 1139 GLY A C 1
ATOM 1826 O O . GLY A 1 226 ? -13.265 -33.603 -2.166 1.00 32.92 1139 GLY A O 1
ATOM 1827 N N . VAL A 1 227 ? -15.349 -32.870 -2.612 1.00 27.55 1140 VAL A N 1
ATOM 1828 C CA . VAL A 1 227 ? -15.930 -33.542 -1.426 1.00 35.02 1140 VAL A CA 1
ATOM 1829 C C . VAL A 1 227 ? -17.193 -34.353 -1.756 1.00 32.20 1140 VAL A C 1
ATOM 1830 O O . VAL A 1 227 ? -17.356 -35.473 -1.253 1.00 31.77 1140 VAL A O 1
ATOM 1834 N N . GLY A 1 228 ? -18.056 -33.845 -2.641 1.00 33.95 1141 GLY A N 1
ATOM 1835 C CA . GLY A 1 228 ? -19.388 -34.421 -2.769 1.00 31.48 1141 GLY A CA 1
ATOM 1836 C C . GLY A 1 228 ? -19.441 -35.589 -3.703 1.00 34.85 1141 GLY A C 1
ATOM 1837 O O . GLY A 1 228 ? -19.580 -36.705 -3.278 1.00 29.55 1141 GLY A O 1
ATOM 1838 N N . ARG A 1 229 ? -19.397 -35.309 -4.992 1.00 35.59 1142 ARG A N 1
ATOM 1839 C CA . ARG A 1 229 ? -19.244 -36.353 -6.001 1.00 37.45 1142 ARG A CA 1
ATOM 1840 C C . ARG A 1 229 ? -17.973 -37.178 -5.751 1.00 34.29 1142 ARG A C 1
ATOM 1841 O O . ARG A 1 229 ? -17.968 -38.375 -5.957 1.00 31.38 1142 ARG A O 1
ATOM 1849 N N . THR A 1 230 ? -16.895 -36.503 -5.359 1.00 32.83 1143 THR A N 1
ATOM 1850 C CA . THR A 1 230 ? -15.623 -37.153 -4.944 1.00 33.58 1143 THR A CA 1
ATOM 1851 C C . THR A 1 230 ? -15.769 -38.223 -3.833 1.00 32.37 1143 THR A C 1
ATOM 1852 O O . THR A 1 230 ? -15.341 -39.340 -4.017 1.00 32.51 1143 THR A O 1
ATOM 1856 N N . GLY A 1 231 ? -16.383 -37.878 -2.700 1.00 35.59 1144 GLY A N 1
ATOM 1857 C CA . GLY A 1 231 ? -16.619 -38.837 -1.655 1.00 31.85 1144 GLY A CA 1
ATOM 1858 C C . GLY A 1 231 ? -17.506 -39.958 -2.075 1.00 33.26 1144 GLY A C 1
ATOM 1859 O O . GLY A 1 231 ? -17.323 -41.128 -1.689 1.00 29.14 1144 GLY A O 1
ATOM 1860 N N . THR A 1 232 ? -18.500 -39.597 -2.884 1.00 39.14 1145 THR A N 1
ATOM 1861 C CA . THR A 1 232 ? -19.415 -40.567 -3.424 1.00 33.47 1145 THR A CA 1
ATOM 1862 C C . THR A 1 232 ? -18.704 -41.602 -4.305 1.00 35.29 1145 THR A C 1
ATOM 1863 O O . THR A 1 232 ? -18.881 -42.769 -4.081 1.00 32.08 1145 THR A O 1
ATOM 1867 N N . PHE A 1 233 ? -17.912 -41.175 -5.297 1.00 31.61 1146 PHE A N 1
ATOM 1868 C CA . PHE A 1 233 ? -17.122 -42.094 -6.083 1.00 36.90 1146 PHE A CA 1
ATOM 1869 C C . PHE A 1 233 ? -16.197 -42.967 -5.212 1.00 37.72 1146 PHE A C 1
ATOM 1870 O O . PHE A 1 233 ? -16.107 -44.216 -5.374 1.00 35.56 1146 PHE A O 1
ATOM 1878 N N . ILE A 1 234 ? -15.506 -42.331 -4.274 1.00 36.14 1147 ILE A N 1
ATOM 1879 C CA . ILE A 1 234 ? -14.587 -43.109 -3.375 1.00 34.96 1147 ILE A CA 1
ATOM 1880 C C . ILE A 1 234 ? -15.372 -44.127 -2.565 1.00 35.16 1147 ILE A C 1
ATOM 1881 O O . ILE A 1 234 ? -14.930 -45.261 -2.465 1.00 33.51 1147 ILE A O 1
ATOM 1886 N N . ALA A 1 235 ? -16.563 -43.749 -2.070 1.00 29.75 1148 ALA A N 1
ATOM 1887 C CA . ALA A 1 235 ? -17.386 -44.699 -1.318 1.00 33.15 1148 ALA A CA 1
ATOM 1888 C C . ALA A 1 235 ? -17.755 -45.887 -2.181 1.00 38.99 1148 ALA A C 1
ATOM 1889 O O . ALA A 1 235 ? -17.646 -47.009 -1.768 1.00 29.82 1148 ALA A O 1
ATOM 1891 N N . LEU A 1 236 ? -18.291 -45.600 -3.359 1.00 30.19 1149 LEU A N 1
ATOM 1892 C CA . LEU A 1 236 ? -18.683 -46.604 -4.307 1.00 32.34 1149 LEU A CA 1
ATOM 1893 C C . LEU A 1 236 ? -17.558 -47.534 -4.741 1.00 30.66 1149 LEU A C 1
ATOM 1894 O O . LEU A 1 236 ? -17.751 -48.731 -4.883 1.00 35.06 1149 LEU A O 1
ATOM 1899 N N . ASP A 1 237 ? -16.394 -46.959 -5.014 1.00 39.58 1150 ASP A N 1
ATOM 1900 C CA . ASP A 1 237 ? -15.224 -47.764 -5.361 1.00 33.99 1150 ASP A CA 1
ATOM 1901 C C . ASP A 1 237 ? -14.854 -48.744 -4.235 1.00 36.49 1150 ASP A C 1
ATOM 1902 O O . ASP A 1 237 ? -14.609 -49.921 -4.472 1.00 26.59 1150 ASP A O 1
ATOM 1907 N N . ARG A 1 238 ? -14.775 -48.249 -3.006 1.00 26.49 1151 ARG A N 1
ATOM 1908 C CA . ARG A 1 238 ? -14.495 -49.146 -1.900 1.00 36.00 1151 ARG A CA 1
ATOM 1909 C C . ARG A 1 238 ? -15.621 -50.166 -1.667 1.00 34.11 1151 ARG A C 1
ATOM 1910 O O . ARG A 1 238 ? -15.359 -51.311 -1.401 1.00 32.80 1151 ARG A O 1
ATOM 1918 N N . LEU A 1 239 ? -16.867 -49.745 -1.798 1.00 29.50 1152 LEU A N 1
ATOM 1919 C CA . LEU A 1 239 ? -18.004 -50.642 -1.580 1.00 35.05 1152 LEU A CA 1
ATOM 1920 C C . LEU A 1 239 ? -18.078 -51.757 -2.598 1.00 34.11 1152 LEU A C 1
ATOM 1921 O O . LEU A 1 239 ? -18.435 -52.863 -2.254 1.00 32.77 1152 LEU A O 1
ATOM 1926 N N . LEU A 1 240 ? -17.730 -51.469 -3.853 1.00 32.31 1153 LEU A N 1
ATOM 1927 C CA . LEU A 1 240 ? -17.638 -52.527 -4.882 1.00 31.57 1153 LEU A CA 1
ATOM 1928 C C . LEU A 1 240 ? -16.703 -53.648 -4.496 1.00 25.57 1153 LEU A C 1
ATOM 1929 O O . LEU A 1 240 ? -17.049 -54.826 -4.631 1.00 30.49 1153 LEU A O 1
ATOM 1934 N N . GLN A 1 241 ? -15.522 -53.287 -4.011 1.00 41.74 1154 GLN A N 1
ATOM 1935 C CA . GLN A 1 241 ? -14.541 -54.281 -3.581 1.00 28.44 1154 GLN A CA 1
ATOM 1936 C C . GLN A 1 241 ? -15.022 -55.028 -2.346 1.00 30.32 1154 GLN A C 1
ATOM 1937 O O . GLN A 1 241 ? -14.893 -56.266 -2.222 1.00 26.66 1154 GLN A O 1
ATOM 1943 N N . HIS A 1 242 ? -15.559 -54.249 -1.424 1.00 27.58 1155 HIS A N 1
ATOM 1944 C CA . HIS A 1 242 ? -16.029 -54.756 -0.147 1.00 22.85 1155 HIS A CA 1
ATOM 1945 C C . HIS A 1 242 ? -17.118 -55.775 -0.349 1.00 27.88 1155 HIS A C 1
ATOM 1946 O O . HIS A 1 242 ? -17.056 -56.864 0.201 1.00 33.76 1155 HIS A O 1
ATOM 1953 N N . ILE A 1 243 ? -18.101 -55.433 -1.175 1.00 38.79 1156 ILE A N 1
ATOM 1954 C CA . ILE A 1 243 ? -19.255 -56.311 -1.418 1.00 28.77 1156 ILE A CA 1
ATOM 1955 C C . ILE A 1 243 ? -18.885 -57.595 -2.210 1.00 24.61 1156 ILE A C 1
ATOM 1956 O O . ILE A 1 243 ? -19.533 -58.622 -2.085 1.00 29.10 1156 ILE A O 1
ATOM 1961 N N . ARG A 1 244 ? -17.813 -57.546 -2.973 1.00 27.63 1157 ARG A N 1
ATOM 1962 C CA . ARG A 1 244 ? -17.326 -58.718 -3.668 1.00 30.38 1157 ARG A CA 1
ATOM 1963 C C . ARG A 1 244 ? -16.798 -59.711 -2.651 1.00 39.58 1157 ARG A C 1
ATOM 1964 O O . ARG A 1 244 ? -16.915 -60.927 -2.840 1.00 33.72 1157 ARG A O 1
ATOM 1972 N N . ASP A 1 245 ? -16.189 -59.178 -1.595 1.00 29.62 1158 ASP A N 1
ATOM 1973 C CA . ASP A 1 245 ? -15.502 -59.992 -0.589 1.00 27.33 1158 ASP A CA 1
ATOM 1974 C C . ASP A 1 245 ? -16.360 -60.369 0.633 1.00 34.62 1158 ASP A C 1
ATOM 1975 O O . ASP A 1 245 ? -15.989 -61.258 1.364 1.00 34.18 1158 ASP A O 1
ATOM 1980 N N . HIS A 1 246 ? -17.491 -59.707 0.877 1.00 32.53 1159 HIS A N 1
ATOM 1981 C CA . HIS A 1 246 ? -18.147 -59.815 2.199 1.00 24.47 1159 HIS A CA 1
ATOM 1982 C C . HIS A 1 246 ? -19.619 -59.849 2.081 1.00 27.59 1159 HIS A C 1
ATOM 1983 O O . HIS A 1 246 ? -20.170 -59.448 1.046 1.00 33.04 1159 HIS A O 1
ATOM 1990 N N . GLU A 1 247 ? -20.258 -60.267 3.177 1.00 32.71 1160 GLU A N 1
ATOM 1991 C CA . GLU A 1 247 ? -21.708 -60.404 3.206 1.00 27.85 1160 GLU A CA 1
ATOM 1992 C C . GLU A 1 247 ? -22.402 -59.320 4.019 1.00 28.25 1160 GLU A C 1
ATOM 1993 O O . GLU A 1 247 ? -23.606 -59.444 4.369 1.00 29.61 1160 GLU A O 1
ATOM 1999 N N . PHE A 1 248 ? -21.656 -58.252 4.283 1.00 33.75 1161 PHE A N 1
ATOM 2000 C CA . PHE A 1 248 ? -22.144 -57.083 5.038 1.00 34.81 1161 PHE A CA 1
ATOM 2001 C C . PHE A 1 248 ? -21.569 -55.809 4.426 1.00 26.67 1161 PHE A C 1
ATOM 2002 O O . PHE A 1 248 ? -20.569 -55.864 3.660 1.00 33.33 1161 PHE A O 1
ATOM 2010 N N . VAL A 1 249 ? -22.193 -54.664 4.747 1.00 35.64 1162 VAL A N 1
ATOM 2011 C CA . VAL A 1 249 ? -21.651 -53.303 4.424 1.00 32.20 1162 VAL A CA 1
ATOM 2012 C C . VAL A 1 249 ? -21.876 -52.371 5.603 1.00 31.27 1162 VAL A C 1
ATOM 2013 O O . VAL A 1 249 ? -22.893 -52.469 6.289 1.00 33.02 1162 VAL A O 1
ATOM 2017 N N . ASP A 1 250 ? -20.953 -51.425 5.775 1.00 36.20 1163 ASP A N 1
ATOM 2018 C CA . ASP A 1 250 ? -21.108 -50.362 6.769 1.00 34.98 1163 ASP A CA 1
ATOM 2019 C C . ASP A 1 250 ? -20.924 -48.999 6.064 1.00 36.52 1163 ASP A C 1
ATOM 2020 O O . ASP A 1 250 ? -19.840 -48.469 5.981 1.00 28.93 1163 ASP A O 1
ATOM 2025 N N . ILE A 1 251 ? -21.991 -48.449 5.542 1.00 33.90 1164 ILE A N 1
ATOM 2026 C CA . ILE A 1 251 ? -21.884 -47.242 4.765 1.00 27.96 1164 ILE A CA 1
ATOM 2027 C C . ILE A 1 251 ? -21.634 -46.088 5.699 1.00 34.01 1164 ILE A C 1
ATOM 2028 O O . ILE A 1 251 ? -20.852 -45.207 5.376 1.00 37.83 1164 ILE A O 1
ATOM 2033 N N . LEU A 1 252 ? -22.277 -46.115 6.864 1.00 34.47 1165 LEU A N 1
ATOM 2034 C CA . LEU A 1 252 ? -22.129 -45.054 7.860 1.00 32.21 1165 LEU A CA 1
ATOM 2035 C C . LEU A 1 252 ? -20.696 -44.984 8.348 1.00 39.80 1165 LEU A C 1
ATOM 2036 O O . LEU A 1 252 ? -20.112 -43.906 8.444 1.00 38.40 1165 LEU A O 1
ATOM 2041 N N . GLY A 1 253 ? -20.130 -46.143 8.648 1.00 28.89 1166 GLY A N 1
ATOM 2042 C CA . GLY A 1 253 ? -18.724 -46.235 9.025 1.00 27.67 1166 GLY A CA 1
ATOM 2043 C C . GLY A 1 253 ? -17.816 -45.709 7.930 1.00 32.06 1166 GLY A C 1
ATOM 2044 O O . GLY A 1 253 ? -16.835 -45.022 8.187 1.00 32.58 1166 GLY A O 1
ATOM 2045 N N . LEU A 1 254 ? -18.157 -46.046 6.693 1.00 31.83 1167 LEU A N 1
ATOM 2046 C CA . LEU A 1 254 ? -17.328 -45.690 5.593 1.00 37.28 1167 LEU A CA 1
ATOM 2047 C C . LEU A 1 254 ? -17.255 -44.138 5.439 1.00 34.91 1167 LEU A C 1
ATOM 2048 O O . LEU A 1 254 ? -16.171 -43.579 5.324 1.00 34.05 1167 LEU A O 1
ATOM 2053 N N . VAL A 1 255 ? -18.377 -43.457 5.490 1.00 30.11 1168 VAL A N 1
ATOM 2054 C CA . VAL A 1 255 ? -18.422 -41.972 5.296 1.00 32.38 1168 VAL A CA 1
ATOM 2055 C C . VAL A 1 255 ? -17.839 -41.257 6.544 1.00 29.68 1168 VAL A C 1
ATOM 2056 O O . VAL A 1 255 ? -17.100 -40.246 6.447 1.00 33.28 1168 VAL A O 1
ATOM 2060 N N . SER A 1 256 ? -18.081 -41.842 7.713 1.00 27.48 1169 SER A N 1
ATOM 2061 C CA A SER A 1 256 ? -17.491 -41.331 8.944 0.50 32.61 1169 SER A CA 1
ATOM 2062 C CA B SER A 1 256 ? -17.486 -41.381 8.960 0.50 34.51 1169 SER A CA 1
ATOM 2063 C C . SER A 1 256 ? -15.973 -41.363 8.821 1.00 35.27 1169 SER A C 1
ATOM 2064 O O . SER A 1 256 ? -15.326 -40.376 9.099 1.00 30.32 1169 SER A O 1
ATOM 2069 N N . GLU A 1 257 ? -15.416 -42.483 8.367 1.00 31.90 1170 GLU A N 1
ATOM 2070 C CA . GLU A 1 257 ? -13.975 -42.554 8.150 1.00 36.04 1170 GLU A CA 1
ATOM 2071 C C . GLU A 1 257 ? -13.535 -41.506 7.141 1.00 33.27 1170 GLU A C 1
ATOM 2072 O O . GLU A 1 257 ? -12.567 -40.803 7.361 1.00 33.75 1170 GLU A O 1
ATOM 2078 N N . MET A 1 258 ? -14.229 -41.401 6.014 1.00 31.22 1171 MET A N 1
ATOM 2079 C CA . MET A 1 258 ? -13.797 -40.429 5.029 1.00 32.12 1171 MET A CA 1
ATOM 2080 C C . MET A 1 258 ? -13.803 -38.984 5.577 1.00 40.17 1171 MET A C 1
ATOM 20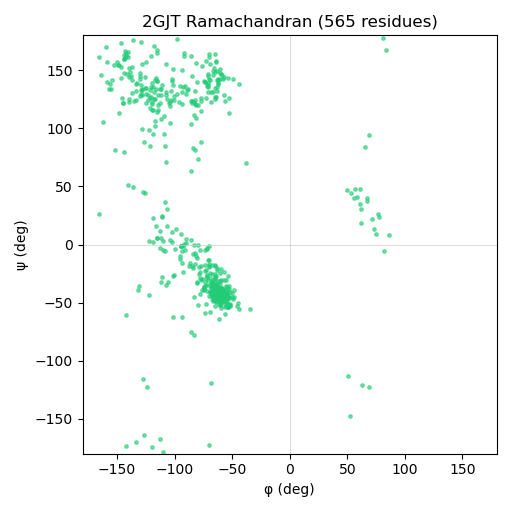81 O O . MET A 1 258 ? -12.917 -38.165 5.288 1.00 32.49 1171 MET A O 1
ATOM 2086 N N . ARG A 1 259 ? -14.794 -38.669 6.394 1.00 29.75 1172 ARG A N 1
ATOM 2087 C CA . ARG A 1 259 ? -14.899 -37.304 6.959 1.00 33.87 1172 ARG A CA 1
ATOM 2088 C C . ARG A 1 259 ? -13.851 -36.955 8.012 1.00 28.12 1172 ARG A C 1
ATOM 2089 O O . ARG A 1 259 ? -13.623 -35.779 8.339 1.00 31.52 1172 ARG A O 1
ATOM 2097 N N . SER A 1 260 ? -13.176 -37.995 8.483 1.00 36.95 1173 SER A N 1
ATOM 2098 C CA . SER A 1 260 ? -12.023 -37.835 9.346 1.00 39.23 1173 SER A CA 1
ATOM 2099 C C . SER A 1 260 ? -10.766 -37.466 8.584 1.00 31.08 1173 SER A C 1
ATOM 2100 O O . SER A 1 260 ? -9.812 -37.060 9.204 1.00 30.12 1173 SER A O 1
ATOM 2103 N N . TYR A 1 261 ? -10.749 -37.714 7.276 1.00 30.50 1174 TYR A N 1
ATOM 2104 C CA . TYR A 1 261 ? -9.626 -37.372 6.407 1.00 29.54 1174 TYR A CA 1
ATOM 2105 C C . TYR A 1 261 ? -9.818 -36.088 5.572 1.00 26.14 1174 TYR A C 1
ATOM 2106 O O . TYR A 1 261 ? -8.844 -35.372 5.308 1.00 37.69 1174 TYR A O 1
ATOM 2115 N N . ARG A 1 262 ? -11.085 -35.744 5.288 1.00 35.60 1175 ARG A N 1
ATOM 2116 C CA . ARG A 1 262 ? -11.443 -34.522 4.575 1.00 27.78 1175 ARG A CA 1
ATOM 2117 C C . ARG A 1 262 ? -12.873 -34.126 4.899 1.00 33.36 1175 ARG A C 1
ATOM 2118 O O . ARG A 1 262 ? -13.786 -34.956 4.867 1.00 31.95 1175 ARG A O 1
ATOM 2126 N N . MET A 1 263 ? -13.081 -32.855 5.197 1.00 30.07 1176 MET A N 1
ATOM 2127 C CA . MET A 1 263 ? -14.407 -32.377 5.609 1.00 31.10 1176 MET A CA 1
ATOM 2128 C C . MET A 1 263 ? -15.408 -32.574 4.500 1.00 22.72 1176 MET A C 1
ATOM 2129 O O . MET A 1 263 ? -15.087 -32.419 3.311 1.00 30.38 1176 MET A O 1
ATOM 2134 N N . SER A 1 264 ? -16.617 -32.952 4.912 1.00 30.57 1177 SER A N 1
ATOM 2135 C CA . SER A 1 264 ? -17.810 -32.865 4.073 1.00 32.66 1177 SER A CA 1
ATOM 2136 C C . SER A 1 264 ? -17.836 -33.899 2.930 1.00 36.89 1177 SER A C 1
ATOM 2137 O O . SER A 1 264 ? -18.565 -33.724 1.950 1.00 26.97 1177 SER A O 1
ATOM 2140 N N . MET A 1 265 ? -17.084 -34.988 3.078 1.00 31.58 1178 MET A N 1
ATOM 2141 C CA . MET A 1 265 ? -17.123 -36.059 2.056 1.00 32.81 1178 MET A CA 1
ATOM 2142 C C . MET A 1 265 ? -18.469 -36.688 2.006 1.00 26.72 1178 MET A C 1
ATOM 2143 O O . MET A 1 265 ? -18.907 -37.171 3.014 1.00 37.57 1178 MET A O 1
ATOM 2148 N N . VAL A 1 266 ? -19.078 -36.714 0.801 1.00 29.53 1179 VAL A N 1
ATOM 2149 C CA . VAL A 1 266 ? -20.505 -36.959 0.543 1.00 32.43 1179 VAL A CA 1
ATOM 2150 C C . VAL A 1 266 ? -21.256 -35.760 1.083 1.00 31.85 1179 VAL A C 1
ATOM 2151 O O . VAL A 1 266 ? -21.591 -35.719 2.251 1.00 34.25 1179 VAL A O 1
ATOM 2155 N N . GLN A 1 267 ? -21.531 -34.790 0.220 1.00 30.24 1180 GLN A N 1
ATOM 2156 C CA . GLN A 1 267 ? -21.802 -33.432 0.704 1.00 32.61 1180 GLN A CA 1
ATOM 2157 C C . GLN A 1 267 ? -23.247 -33.295 1.211 1.00 32.66 1180 GLN A C 1
ATOM 2158 O O . GLN A 1 267 ? -23.533 -32.578 2.170 1.00 33.43 1180 GLN A O 1
ATOM 2164 N N . THR A 1 268 ? -24.131 -34.048 0.581 1.00 36.56 1181 THR A N 1
ATOM 2165 C CA . THR A 1 268 ? -25.543 -33.902 0.737 1.00 27.26 1181 THR A CA 1
ATOM 2166 C C . THR A 1 268 ? -26.195 -35.250 1.084 1.00 30.53 1181 THR A C 1
ATOM 2167 O O . THR A 1 268 ? -25.688 -36.332 0.725 1.00 28.42 1181 THR A O 1
ATOM 2171 N N . GLU A 1 269 ? -27.359 -35.149 1.748 1.00 26.12 1182 GLU A N 1
ATOM 2172 C CA . GLU A 1 269 ? -28.184 -36.274 2.088 1.00 35.34 1182 GLU A CA 1
ATOM 2173 C C . GLU A 1 269 ? -28.609 -37.073 0.844 1.00 27.96 1182 GLU A C 1
ATOM 2174 O O . GLU A 1 269 ? -28.556 -38.259 0.834 1.00 28.95 1182 GLU A O 1
ATOM 2180 N N . GLU A 1 270 ? -28.986 -36.370 -0.200 1.00 30.14 1183 GLU A N 1
ATOM 2181 C CA . GLU A 1 270 ? -29.283 -36.940 -1.486 1.00 29.89 1183 GLU A CA 1
ATOM 2182 C C . GLU A 1 270 ? -28.139 -37.815 -2.031 1.00 38.29 1183 GLU A C 1
ATOM 2183 O O . GLU A 1 270 ? -28.407 -38.877 -2.553 1.00 33.90 1183 GLU A O 1
ATOM 2189 N N . GLN A 1 271 ? -26.885 -37.372 -1.938 1.00 30.64 1184 GLN A N 1
ATOM 2190 C CA . GLN A 1 271 ? -25.740 -38.224 -2.240 1.00 41.97 1184 GLN A CA 1
ATOM 2191 C C . GLN A 1 271 ? -25.618 -39.430 -1.271 1.00 40.19 1184 GLN A C 1
ATOM 2192 O O . GLN A 1 271 ? -25.305 -40.550 -1.694 1.00 32.11 1184 GLN A O 1
ATOM 2198 N N . TYR A 1 272 ? -25.870 -39.201 0.021 1.00 27.77 1185 TYR A N 1
ATOM 2199 C CA . TYR A 1 272 ? -25.762 -40.284 1.008 1.00 30.19 1185 TYR A CA 1
ATOM 2200 C C . TYR A 1 272 ? -26.777 -41.397 0.692 1.00 29.60 1185 TYR A C 1
ATOM 2201 O O . TYR A 1 272 ? -26.455 -42.573 0.749 1.00 33.47 1185 TYR A O 1
ATOM 2210 N N . ILE A 1 273 ? -28.002 -41.001 0.359 1.00 25.88 1186 ILE A N 1
ATOM 2211 C CA . ILE A 1 273 ? -29.086 -41.942 -0.018 1.00 31.29 1186 ILE A CA 1
ATOM 2212 C C . ILE A 1 273 ? -28.747 -42.681 -1.341 1.00 27.02 1186 ILE A C 1
ATOM 2213 O O . ILE A 1 273 ? -28.889 -43.901 -1.428 1.00 40.15 1186 ILE A O 1
ATOM 2218 N N . PHE A 1 274 ? -28.232 -41.943 -2.330 1.00 27.62 1187 PHE A N 1
ATOM 2219 C CA . PHE A 1 274 ? -27.736 -42.489 -3.581 1.00 32.18 1187 PHE A CA 1
ATOM 2220 C C . PHE A 1 274 ? -26.700 -43.615 -3.396 1.00 38.05 1187 PHE A C 1
ATOM 2221 O O . PHE A 1 274 ? -26.711 -44.600 -4.137 1.00 34.48 1187 PHE A O 1
ATOM 2229 N N . ILE A 1 275 ? -25.816 -43.484 -2.411 1.00 30.31 1188 ILE A N 1
ATOM 2230 C CA . ILE A 1 275 ? -24.896 -44.540 -2.124 1.00 28.06 1188 ILE A CA 1
ATOM 2231 C C . ILE A 1 275 ? -25.617 -45.842 -1.747 1.00 29.59 1188 ILE A C 1
ATOM 2232 O O . ILE A 1 275 ? -25.237 -46.945 -2.152 1.00 32.51 1188 ILE A O 1
ATOM 2237 N N . HIS A 1 276 ? -26.616 -45.681 -0.901 1.00 31.45 1189 HIS A N 1
ATOM 2238 C CA . HIS A 1 276 ? -27.444 -46.781 -0.451 1.00 34.02 1189 HIS A CA 1
ATOM 2239 C C . HIS A 1 276 ? -28.182 -47.433 -1.620 1.00 39.56 1189 HIS A C 1
ATOM 2240 O O . HIS A 1 276 ? -28.272 -48.669 -1.675 1.00 35.80 1189 HIS A O 1
ATOM 2247 N N . GLN A 1 277 ? -28.696 -46.602 -2.536 1.00 28.20 1190 GLN A N 1
ATOM 2248 C CA . GLN A 1 277 ? -29.342 -47.073 -3.757 1.00 42.93 1190 GLN A CA 1
ATOM 2249 C C . GLN A 1 277 ? -28.340 -47.852 -4.591 1.00 32.45 1190 GLN A C 1
ATOM 2250 O O . GLN A 1 277 ? -28.669 -48.878 -5.149 1.00 31.58 1190 GLN A O 1
ATOM 2256 N N . CYS A 1 278 ? -27.126 -47.351 -4.727 1.00 35.11 1191 CYS A N 1
ATOM 2257 C CA . CYS A 1 278 ? -26.125 -48.067 -5.498 1.00 29.00 1191 CYS A CA 1
ATOM 2258 C C . CYS A 1 278 ? -25.763 -49.372 -4.822 1.00 32.92 1191 CYS A C 1
ATOM 2259 O O . CYS A 1 278 ? -25.540 -50.379 -5.499 1.00 29.76 1191 CYS A O 1
ATOM 2262 N N . VAL A 1 279 ? -25.678 -49.367 -3.499 1.00 37.17 1192 VAL A N 1
ATOM 2263 C CA . VAL A 1 279 ? -25.455 -50.621 -2.788 1.00 35.71 1192 VAL A CA 1
ATOM 2264 C C . VAL A 1 279 ? -26.636 -51.600 -2.992 1.00 41.28 1192 VAL A C 1
ATOM 2265 O O . VAL A 1 279 ? -26.393 -52.789 -3.156 1.00 31.07 1192 VAL A O 1
ATOM 2269 N N . GLN A 1 280 ? -27.886 -51.137 -3.026 1.00 35.53 1193 GLN A N 1
ATOM 2270 C CA . GLN A 1 280 ? -28.980 -52.091 -3.339 1.00 30.35 1193 GLN A CA 1
ATOM 2271 C C . GLN A 1 280 ? -28.732 -52.764 -4.702 1.00 28.68 1193 GLN A C 1
ATOM 2272 O O . GLN A 1 280 ? -28.933 -53.959 -4.827 1.00 27.46 1193 GLN A O 1
ATOM 2275 N N . LEU A 1 281 ? -28.225 -52.027 -5.692 1.00 32.00 1194 LEU A N 1
ATOM 2276 C CA . LEU A 1 281 ? -27.910 -52.614 -7.025 1.00 32.16 1194 LEU A CA 1
ATOM 2277 C C . LEU A 1 281 ? -26.739 -53.610 -7.054 1.00 35.96 1194 LEU A C 1
ATOM 2278 O O . LEU A 1 281 ? -26.769 -54.600 -7.770 1.00 31.12 1194 LEU A O 1
ATOM 2283 N N . MET A 1 282 ? -25.666 -53.259 -6.355 1.00 26.47 1195 MET A N 1
ATOM 2284 C CA . MET A 1 282 ? -24.515 -54.140 -6.121 1.00 33.07 1195 MET A CA 1
ATOM 2285 C C . MET A 1 282 ? -24.986 -55.451 -5.513 1.00 35.54 1195 MET A C 1
ATOM 2286 O O . MET A 1 282 ? -24.538 -56.541 -5.936 1.00 30.31 1195 MET A O 1
ATOM 2291 N N . TRP A 1 283 ? -25.912 -55.356 -4.554 1.00 30.23 1196 TRP A N 1
ATOM 2292 C CA . TRP A 1 283 ? -26.468 -56.552 -3.900 1.00 32.98 1196 TRP A CA 1
ATOM 2293 C C . TRP A 1 283 ? -27.258 -57.382 -4.896 1.00 28.51 1196 TRP A C 1
ATOM 2294 O O . TRP A 1 283 ? -27.070 -58.571 -4.967 1.00 34.21 1196 TRP A O 1
ATOM 2305 N N . MET A 1 284 ? -28.134 -56.747 -5.679 1.00 30.99 1197 MET A N 1
ATOM 2306 C CA . MET A 1 284 ? -28.881 -57.466 -6.701 1.00 25.96 1197 MET A CA 1
ATOM 2307 C C . MET A 1 284 ? -27.920 -58.213 -7.634 1.00 24.03 1197 MET A C 1
ATOM 2308 O O . MET A 1 284 ? -28.153 -59.360 -7.986 1.00 23.75 1197 MET A O 1
ATOM 2313 N N . LYS A 1 285 ? -26.851 -57.555 -8.051 1.00 33.36 1198 LYS A N 1
ATOM 2314 C CA . LYS A 1 285 ? -25.952 -58.147 -9.020 1.00 31.78 1198 LYS A CA 1
ATOM 2315 C C . LYS A 1 285 ? -25.205 -59.322 -8.392 1.00 33.16 1198 LYS A C 1
ATOM 2316 O O . LYS A 1 285 ? -25.050 -60.393 -9.021 1.00 34.71 1198 LYS A O 1
ATOM 2322 N N . LYS A 1 286 ? -24.781 -59.157 -7.137 1.00 32.31 1199 LYS A N 1
ATOM 2323 C CA . LYS A 1 286 ? -24.090 -60.253 -6.418 1.00 39.93 1199 LYS A CA 1
ATOM 2324 C C . LYS A 1 286 ? -25.035 -61.428 -6.333 1.00 29.04 1199 LYS A C 1
ATOM 2325 O O . LYS A 1 286 ? -24.635 -62.547 -6.603 1.00 27.87 1199 LYS A O 1
ATOM 2331 N N . LYS A 1 287 ? -26.304 -61.165 -6.021 1.00 34.00 1200 LYS A N 1
ATOM 2332 C CA . LYS A 1 287 ? -27.321 -62.235 -6.011 1.00 26.69 1200 LYS A CA 1
ATOM 2333 C C . LYS A 1 287 ? -27.553 -62.938 -7.329 1.00 33.31 1200 LYS A C 1
ATOM 2334 O O . LYS A 1 287 ? -27.919 -64.099 -7.313 1.00 35.21 1200 LYS A O 1
ATOM 2340 N N . GLN A 1 288 ? -27.391 -62.229 -8.444 1.00 39.02 1201 GLN A N 1
ATOM 2341 C CA . GLN A 1 288 ? -27.370 -62.854 -9.779 1.00 41.09 1201 GLN A CA 1
ATOM 2342 C C . GLN A 1 288 ? -26.139 -63.771 -9.902 1.00 31.60 1201 GLN A C 1
ATOM 2343 O O . GLN A 1 288 ? -26.225 -64.916 -10.378 1.00 29.09 1201 GLN A O 1
ATOM 2349 N N . GLN A 1 289 ? -24.989 -63.279 -9.452 1.00 29.87 1202 GLN A N 1
ATOM 2350 C CA . GLN A 1 289 ? -23.746 -64.068 -9.443 1.00 31.50 1202 GLN A CA 1
ATOM 2351 C C . GLN A 1 289 ? -23.916 -65.408 -8.667 1.00 36.05 1202 GLN A C 1
ATOM 2352 O O . GLN A 1 289 ? -23.365 -66.423 -9.072 1.00 30.73 1202 GLN A O 1
ATOM 2355 N N . PHE A 1 290 ? -24.704 -65.385 -7.588 1.00 36.98 1203 PHE A N 1
ATOM 2356 C CA . PHE A 1 290 ? -25.010 -66.565 -6.758 1.00 29.64 1203 PHE A CA 1
ATOM 2357 C C . PHE A 1 290 ? -25.641 -67.747 -7.539 1.00 32.68 1203 PHE A C 1
ATOM 2358 O O . PHE A 1 290 ? -25.561 -68.894 -7.091 1.00 41.09 1203 PHE A O 1
ATOM 2366 N N . CYS A 1 291 ? -26.275 -67.475 -8.678 1.00 31.61 1204 CYS A N 1
ATOM 2367 C CA . CYS A 1 291 ? -26.861 -68.534 -9.525 1.00 30.36 1204 CYS A CA 1
ATOM 2368 C C . CYS A 1 291 ? -25.879 -69.285 -10.431 1.00 21.50 1204 CYS A C 1
ATOM 2369 O O . CYS A 1 291 ? -26.290 -70.161 -11.168 1.00 23.44 1204 CYS A O 1
ATOM 2372 N N . ILE A 1 292 ? -24.604 -68.923 -10.393 1.00 29.21 1205 ILE A N 1
ATOM 2373 C CA . ILE A 1 292 ? -23.532 -69.642 -11.081 1.00 31.24 1205 ILE A CA 1
ATOM 2374 C C . ILE A 1 292 ? -22.711 -70.383 -10.013 1.00 28.48 1205 ILE A C 1
ATOM 2375 O O . ILE A 1 292 ? -22.271 -69.799 -9.019 1.00 37.72 1205 ILE A O 1
ATOM 2380 N N . SER A 1 293 ? -22.528 -71.676 -10.248 1.00 25.61 1206 SER A N 1
ATOM 2381 C CA . SER A 1 293 ? -21.748 -72.616 -9.390 1.00 16.09 1206 SER A CA 1
ATOM 2382 C C . SER A 1 293 ? -20.452 -73.087 -10.097 1.00 21.96 1206 SER A C 1
ATOM 2383 O O . SER A 1 293 ? -20.483 -73.816 -11.107 1.00 24.58 1206 SER A O 1
ATOM 2386 N N . ASP A 1 294 ? -19.333 -72.565 -9.580 1.00 36.43 1207 ASP A N 1
ATOM 2387 C CA . ASP A 1 294 ? -17.965 -72.817 -10.072 1.00 37.35 1207 ASP A CA 1
ATOM 2388 C C . ASP A 1 294 ? -17.189 -73.751 -9.123 1.00 37.60 1207 ASP A C 1
ATOM 2389 O O . ASP A 1 294 ? -16.339 -74.558 -9.569 1.00 36.57 1207 ASP A O 1
ATOM 2394 N N . VAL A 1 295 ? -17.508 -73.639 -7.818 1.00 35.19 1208 VAL A N 1
ATOM 2395 C CA . VAL A 1 295 ? -16.690 -74.171 -6.710 1.00 43.66 1208 VAL A CA 1
ATOM 2396 C C . VAL A 1 295 ? -17.556 -74.888 -5.662 1.00 46.12 1208 VAL A C 1
ATOM 2397 O O . VAL A 1 295 ? -18.727 -74.534 -5.486 1.00 46.84 1208 VAL A O 1
ATOM 2400 N N . SER B 1 1 ? -9.105 -58.484 4.232 1.00 64.13 914 SER B N 1
ATOM 2401 C CA . SER B 1 1 ? -8.501 -58.863 5.538 1.00 41.33 914 SER B CA 1
ATOM 2402 C C . SER B 1 1 ? -9.350 -58.318 6.729 1.00 45.77 914 SER B C 1
ATOM 2403 O O . SER B 1 1 ? -8.859 -57.677 7.659 1.00 37.54 914 SER B O 1
ATOM 2406 N N . MET B 1 2 ? -10.645 -58.631 6.681 1.00 44.09 915 MET B N 1
ATOM 2407 C CA . MET B 1 2 ? -11.603 -58.296 7.729 1.00 40.01 915 MET B CA 1
ATOM 2408 C C . MET B 1 2 ? -12.367 -59.554 8.056 1.00 36.26 915 MET B C 1
ATOM 2409 O O . MET B 1 2 ? -12.699 -60.331 7.146 1.00 36.21 915 MET B O 1
ATOM 2414 N N . ASN B 1 3 ? -12.682 -59.761 9.325 1.00 35.03 916 ASN B N 1
ATOM 2415 C CA . ASN B 1 3 ? -13.662 -60.824 9.653 1.00 45.68 916 ASN B CA 1
ATOM 2416 C C . ASN B 1 3 ? -14.445 -60.547 10.942 1.00 42.87 916 ASN B C 1
ATOM 2417 O O . ASN B 1 3 ? -14.111 -61.091 12.022 1.00 34.98 916 ASN B O 1
ATOM 2422 N N . PRO B 1 4 ? -15.499 -59.703 10.827 1.00 43.67 917 PRO B N 1
ATOM 2423 C CA . PRO B 1 4 ? -16.273 -59.336 12.007 1.00 42.20 917 PRO B CA 1
ATOM 2424 C C . PRO B 1 4 ? -17.078 -60.532 12.450 1.00 37.36 917 PRO B C 1
ATOM 2425 O O . PRO B 1 4 ? -17.596 -61.262 11.611 1.00 33.83 917 PRO B O 1
ATOM 2429 N N . VAL B 1 5 ? -17.130 -60.737 13.765 1.00 47.20 918 VAL B N 1
ATOM 2430 C CA . VAL B 1 5 ? -17.904 -61.811 14.375 1.00 43.50 918 VAL B CA 1
ATOM 2431 C C . VAL B 1 5 ? -18.828 -61.174 15.421 1.00 38.99 918 VAL B C 1
ATOM 2432 O O . VAL B 1 5 ? -18.390 -60.324 16.211 1.00 41.06 918 VAL B O 1
ATOM 2436 N N . GLN B 1 6 ? -20.095 -61.577 15.424 1.00 43.28 919 GLN B N 1
ATOM 2437 C CA . GLN B 1 6 ? -20.996 -61.237 16.523 1.00 36.80 919 GLN B CA 1
ATOM 2438 C C . GLN B 1 6 ? -20.455 -61.872 17.804 1.00 28.13 919 GLN B C 1
ATOM 2439 O O . GLN B 1 6 ? -19.920 -62.991 17.785 1.00 23.48 919 GLN B O 1
ATOM 2445 N N . LEU B 1 7 ? -20.594 -61.137 18.905 1.00 29.56 920 LEU B N 1
ATOM 2446 C CA . LEU B 1 7 ? -20.080 -61.556 20.207 1.00 36.45 920 LEU B CA 1
ATOM 2447 C C . LEU B 1 7 ? -20.799 -62.806 20.725 1.00 36.06 920 LEU B C 1
ATOM 2448 O O . LEU B 1 7 ? -20.173 -63.657 21.355 1.00 38.20 920 LEU B O 1
ATOM 2453 N N . ASP B 1 8 ? -22.095 -62.930 20.432 1.00 25.98 921 ASP B N 1
ATOM 2454 C CA . ASP B 1 8 ? -22.822 -64.186 20.671 1.00 45.15 921 ASP B CA 1
ATOM 2455 C C . ASP B 1 8 ? -22.009 -65.390 20.192 1.00 46.92 921 ASP B C 1
ATOM 2456 O O . ASP B 1 8 ? -21.794 -66.357 20.931 1.00 54.23 921 ASP B O 1
ATOM 2461 N N . ASP B 1 9 ? -21.543 -65.287 18.945 1.00 36.44 922 ASP B N 1
ATOM 2462 C CA . ASP B 1 9 ? -20.972 -66.410 18.196 1.00 36.76 922 ASP B CA 1
ATOM 2463 C C . ASP B 1 9 ? -19.468 -66.527 18.396 1.00 43.63 922 ASP B C 1
ATOM 2464 O O . ASP B 1 9 ? -18.818 -67.374 17.772 1.00 51.07 922 ASP B O 1
ATOM 2469 N N . PHE B 1 10 ? -18.938 -65.676 19.274 1.00 28.48 923 PHE B N 1
ATOM 2470 C CA . PHE B 1 10 ? -17.508 -65.492 19.447 1.00 40.37 923 PHE B CA 1
ATOM 2471 C C . PHE B 1 10 ? -16.885 -66.647 20.236 1.00 43.28 923 PHE B C 1
ATOM 2472 O O . PHE B 1 10 ? -15.779 -67.083 19.915 1.00 32.93 923 PHE B O 1
ATOM 2480 N N . ASP B 1 11 ? -17.589 -67.141 21.259 1.00 41.60 924 ASP B N 1
ATOM 2481 C CA . ASP B 1 11 ? -17.139 -68.330 21.990 1.00 45.58 924 ASP B CA 1
ATOM 2482 C C . ASP B 1 11 ? -17.013 -69.498 20.996 1.00 47.01 924 ASP B C 1
ATOM 2483 O O . ASP B 1 11 ? -15.992 -70.189 20.974 1.00 47.82 924 ASP B O 1
ATOM 2485 N N . ALA B 1 12 ? -18.040 -69.690 20.163 1.00 38.75 925 ALA B N 1
ATOM 2486 C CA . ALA B 1 12 ? -17.976 -70.668 19.079 1.00 39.87 925 ALA B CA 1
ATOM 2487 C C . ALA B 1 12 ? -16.834 -70.364 18.094 1.00 40.77 925 ALA B C 1
ATOM 2488 O O . ALA B 1 12 ? -15.986 -71.223 17.830 1.00 34.39 925 ALA B O 1
ATOM 2490 N N . TYR B 1 13 ? -16.815 -69.140 17.562 1.00 33.49 926 TYR B N 1
ATOM 2491 C CA . TYR B 1 13 ? -15.818 -68.738 16.570 1.00 31.88 926 TYR B CA 1
ATOM 2492 C C . TYR B 1 13 ? -14.412 -69.203 16.962 1.00 34.49 926 TYR B C 1
ATOM 2493 O O . TYR B 1 13 ? -13.758 -69.926 16.192 1.00 31.27 926 TYR B O 1
ATOM 2502 N N . ILE B 1 14 ? -13.974 -68.812 18.167 1.00 32.80 927 ILE B N 1
ATOM 2503 C CA . ILE B 1 14 ? -12.591 -69.049 18.621 1.00 40.45 927 ILE B CA 1
ATOM 2504 C C . ILE B 1 14 ? -12.257 -70.516 18.913 1.00 39.21 927 ILE B C 1
ATOM 2505 O O . ILE B 1 14 ? -11.084 -70.873 18.932 1.00 34.46 927 ILE B O 1
ATOM 2510 N N . LYS B 1 15 ? -13.281 -71.346 19.129 1.00 45.60 928 LYS B N 1
ATOM 2511 C CA . LYS B 1 15 ? -13.115 -72.801 19.216 1.00 46.67 928 LYS B CA 1
ATOM 2512 C C . LYS B 1 15 ? -12.710 -73.440 17.878 1.00 44.94 928 LYS B C 1
ATOM 2513 O O . LYS B 1 15 ? -11.920 -74.388 17.863 1.00 48.00 928 LYS B O 1
ATOM 2516 N N . ASP B 1 16 ? -13.254 -72.936 16.767 1.00 42.92 929 ASP B N 1
ATOM 2517 C CA . ASP B 1 16 ? -12.859 -73.403 15.420 1.00 42.12 929 ASP B CA 1
ATOM 2518 C C . ASP B 1 16 ? -11.482 -72.882 15.010 1.00 41.21 929 ASP B C 1
ATOM 2519 O O . ASP B 1 16 ? -10.684 -73.584 14.377 1.00 30.13 929 ASP B O 1
ATOM 2524 N N . MET B 1 17 ? -11.213 -71.633 15.352 1.00 41.18 930 MET B N 1
ATOM 2525 C CA . MET B 1 17 ? -9.879 -71.086 15.141 1.00 49.98 930 MET B CA 1
ATOM 2526 C C . MET B 1 17 ? -8.835 -71.986 15.817 1.00 51.25 930 MET B C 1
ATOM 2527 O O . MET B 1 17 ? -7.835 -72.356 15.196 1.00 52.13 930 MET B O 1
ATOM 2532 N N . ALA B 1 18 ? -9.109 -72.363 17.067 1.00 50.13 931 ALA B N 1
ATOM 2533 C CA . ALA B 1 18 ? -8.158 -73.108 17.905 1.00 44.74 931 ALA B CA 1
ATOM 2534 C C . ALA B 1 18 ? -7.987 -74.574 17.504 1.00 38.04 931 ALA B C 1
ATOM 2535 O O . ALA B 1 18 ? -6.918 -75.132 17.670 1.00 43.35 931 ALA B O 1
ATOM 2537 N N . LYS B 1 19 ? -9.031 -75.216 16.999 1.00 55.52 932 LYS B N 1
ATOM 2538 C CA . LYS B 1 19 ? -8.871 -76.595 16.535 1.00 55.69 932 LYS B CA 1
ATOM 2539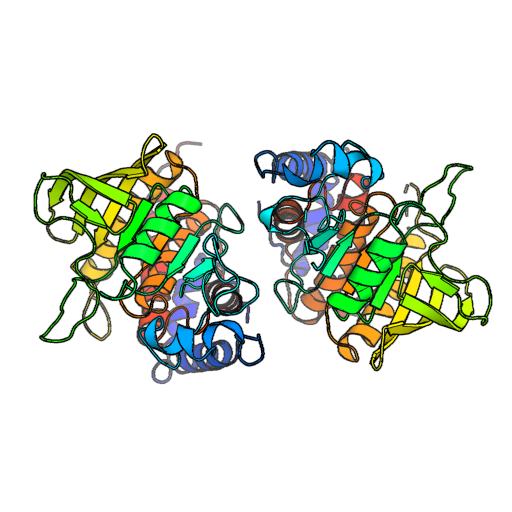 C C . LYS B 1 19 ? -8.144 -76.546 15.183 1.00 64.20 932 LYS B C 1
ATOM 2540 O O . LYS B 1 19 ? -8.150 -75.488 14.529 1.00 52.95 932 LYS B O 1
ATOM 2544 N N . ASP B 1 20 ? -7.413 -77.601 14.805 1.00 67.27 933 ASP B N 1
ATOM 2545 C CA . ASP B 1 20 ? -6.705 -78.497 15.714 1.00 66.01 933 ASP B CA 1
ATOM 2546 C C . ASP B 1 20 ? -5.258 -78.029 15.581 1.00 67.74 933 ASP B C 1
ATOM 2547 O O . ASP B 1 20 ? -4.736 -77.959 14.469 1.00 63.77 933 ASP B O 1
ATOM 2549 N N . SER B 1 21 ? -4.625 -77.679 16.701 1.00 66.62 934 SER B N 1
ATOM 2550 C CA . SER B 1 21 ? -3.313 -77.007 16.697 1.00 62.10 934 SER B CA 1
ATOM 2551 C C . SER B 1 21 ? -3.407 -75.585 16.118 1.00 55.82 934 SER B C 1
ATOM 2552 O O . SER B 1 21 ? -2.521 -75.132 15.389 1.00 59.04 934 SER B O 1
ATOM 2555 N N . ASP B 1 22 ? -4.489 -74.891 16.474 1.00 56.86 935 ASP B N 1
ATOM 2556 C CA . ASP B 1 22 ? -4.740 -73.495 16.086 1.00 49.68 935 ASP B CA 1
ATOM 2557 C C . ASP B 1 22 ? -4.563 -73.237 14.584 1.00 56.80 935 ASP B C 1
ATOM 2558 O O . ASP B 1 22 ? -3.938 -72.242 14.188 1.00 53.85 935 ASP B O 1
ATOM 2563 N N . TYR B 1 23 ? -5.141 -74.102 13.744 1.00 43.92 936 TYR B N 1
ATOM 2564 C CA . TYR B 1 23 ? -4.849 -74.047 12.297 1.00 46.92 936 TYR B CA 1
ATOM 2565 C C . TYR B 1 23 ? -5.364 -72.793 11.553 1.00 48.96 936 TYR B C 1
ATOM 2566 O O . TYR B 1 23 ? -4.661 -72.243 10.687 1.00 43.06 936 TYR B O 1
ATOM 2575 N N . LYS B 1 24 ? -6.588 -72.374 11.881 1.00 43.11 937 LYS B N 1
ATOM 2576 C CA . LYS B 1 24 ? -7.244 -71.226 11.238 1.00 48.84 937 LYS B CA 1
ATOM 2577 C C . LYS B 1 24 ? -6.615 -69.936 11.742 1.00 39.82 937 LYS B C 1
ATOM 2578 O O . LYS B 1 24 ? -6.470 -68.960 11.000 1.00 35.77 937 LYS B O 1
ATOM 2580 N N . PHE B 1 25 ? -6.269 -69.954 13.023 1.00 40.60 938 PHE B N 1
ATOM 2581 C CA . PHE B 1 25 ? -5.495 -68.894 13.643 1.00 37.59 938 PHE B CA 1
ATOM 2582 C C . PHE B 1 25 ? -4.203 -68.644 12.867 1.00 42.11 938 PHE B C 1
ATOM 2583 O O . PHE B 1 25 ? -3.916 -67.502 12.466 1.00 33.72 938 PHE B O 1
ATOM 2591 N N . SER B 1 26 ? -3.437 -69.713 12.657 1.00 39.12 939 SER B N 1
ATOM 2592 C CA . SER B 1 26 ? -2.216 -69.651 11.848 1.00 38.90 939 SER B CA 1
ATOM 2593 C C . SER B 1 26 ? -2.435 -69.049 10.455 1.00 40.68 939 SER B C 1
ATOM 2594 O O . SER B 1 26 ? -1.638 -68.208 10.010 1.00 42.28 939 SER B O 1
ATOM 2597 N N . LEU B 1 27 ? -3.506 -69.473 9.776 1.00 38.78 940 LEU B N 1
ATOM 2598 C CA . LEU B 1 27 ? -3.824 -68.997 8.421 1.00 39.22 940 LEU B CA 1
ATOM 2599 C C . LEU B 1 27 ? -4.236 -67.501 8.383 1.00 43.08 940 LEU B C 1
ATOM 2600 O O . LEU B 1 27 ? -3.839 -66.764 7.455 1.00 38.35 940 LEU B O 1
ATOM 2603 N N . GLN B 1 28 ? -5.035 -67.054 9.363 1.00 45.77 941 GLN B N 1
ATOM 2604 C CA . GLN B 1 28 ? -5.318 -65.606 9.526 1.00 40.06 941 GLN B CA 1
ATOM 2605 C C . GLN B 1 28 ? -4.029 -64.836 9.767 1.00 42.25 941 GLN B C 1
ATOM 2606 O O . GLN B 1 28 ? -3.834 -63.769 9.187 1.00 47.82 941 GLN B O 1
ATOM 2612 N N . PHE B 1 29 ? -3.146 -65.378 10.613 1.00 39.44 942 PHE B N 1
ATOM 2613 C CA . PHE B 1 29 ? -1.866 -64.725 10.887 1.00 35.53 942 PHE B CA 1
ATOM 2614 C C . PHE B 1 29 ? -0.931 -64.627 9.649 1.00 44.00 942 PHE B C 1
ATOM 2615 O O . PHE B 1 29 ? -0.204 -63.629 9.467 1.00 45.96 942 PHE B O 1
ATOM 2623 N N . GLU B 1 30 ? -0.955 -65.629 8.781 1.00 42.30 943 GLU B N 1
ATOM 2624 C CA . GLU B 1 30 ? -0.071 -65.592 7.623 1.00 52.60 943 GLU B CA 1
ATOM 2625 C C . GLU B 1 30 ? -0.553 -64.520 6.596 1.00 47.44 943 GLU B C 1
ATOM 2626 O O . GLU B 1 30 ? 0.254 -63.984 5.835 1.00 53.95 943 GLU B O 1
ATOM 2632 N N . GLU B 1 31 ? -1.860 -64.226 6.603 1.00 43.39 944 GLU B N 1
ATOM 2633 C CA . GLU B 1 31 ? -2.469 -63.186 5.768 1.00 46.50 944 GLU B CA 1
ATOM 2634 C C . GLU B 1 31 ? -2.059 -61.812 6.296 1.00 47.72 944 GLU B C 1
ATOM 2635 O O . GLU B 1 31 ? -1.766 -60.900 5.519 1.00 48.18 944 GLU B O 1
ATOM 2638 N N . LEU B 1 32 ? -2.020 -61.661 7.620 1.00 42.17 945 LEU B N 1
ATOM 2639 C CA . LEU B 1 32 ? -1.515 -60.404 8.205 1.00 46.55 945 LEU B CA 1
ATOM 2640 C C . LEU B 1 32 ? -0.055 -60.116 7.738 1.00 48.26 945 LEU B C 1
ATOM 2641 O O . LEU B 1 32 ? 0.314 -58.980 7.414 1.00 39.54 945 LEU B O 1
ATOM 2646 N N . LYS B 1 33 ? 0.752 -61.163 7.645 1.00 34.06 946 LYS B N 1
ATOM 2647 C CA . LYS B 1 33 ? 2.168 -61.020 7.427 1.00 47.14 946 LYS B CA 1
ATOM 2648 C C . LYS B 1 33 ? 2.499 -60.458 6.052 1.00 45.53 946 LYS B C 1
ATOM 2649 O O . LYS B 1 33 ? 3.615 -59.973 5.804 1.00 48.99 946 LYS B O 1
ATOM 2653 N N . LEU B 1 34 ? 1.527 -60.525 5.163 1.00 43.34 947 LEU B N 1
ATOM 2654 C CA . LEU B 1 34 ? 1.656 -59.925 3.845 1.00 45.35 947 LEU B CA 1
ATOM 2655 C C . LEU B 1 34 ? 1.456 -58.392 3.844 1.00 47.20 947 LEU B C 1
ATOM 2656 O O . LEU B 1 34 ? 1.941 -57.710 2.930 1.00 49.34 947 LEU B O 1
ATOM 2661 N N . ILE B 1 35 ? 0.746 -57.847 4.833 1.00 43.70 948 ILE B N 1
ATOM 2662 C CA . ILE B 1 35 ? 0.295 -56.457 4.711 1.00 51.78 948 ILE B CA 1
ATOM 2663 C C . ILE B 1 35 ? 1.415 -55.498 5.063 1.00 39.62 948 ILE B C 1
ATOM 2664 O O . ILE B 1 35 ? 2.281 -55.775 5.924 1.00 44.07 948 ILE B O 1
ATOM 2669 N N . GLY B 1 36 ? 1.477 -54.430 4.271 1.00 41.07 949 GLY B N 1
ATOM 2670 C CA . GLY B 1 36 ? 2.514 -53.410 4.403 1.00 49.55 949 GLY B CA 1
ATOM 2671 C C . GLY B 1 36 ? 3.849 -53.721 3.744 1.00 43.80 949 GLY B C 1
ATOM 2672 O O . GLY B 1 36 ? 4.753 -52.879 3.718 1.00 46.21 949 GLY B O 1
ATOM 2673 N N . LEU B 1 37 ? 3.999 -54.922 3.200 1.00 49.87 950 LEU B N 1
ATOM 2674 C CA . LEU B 1 37 ? 5.312 -55.338 2.714 1.00 45.11 950 LEU B CA 1
ATOM 2675 C C . LEU B 1 37 ? 5.871 -54.492 1.537 1.00 53.18 950 LEU B C 1
ATOM 2676 O O . LEU B 1 37 ? 7.091 -54.466 1.324 1.00 43.28 950 LEU B O 1
ATOM 2681 N N . ASP B 1 38 ? 5.014 -53.776 0.804 1.00 37.14 951 ASP B N 1
ATOM 2682 C CA . ASP B 1 38 ? 5.505 -52.893 -0.247 1.00 44.01 951 ASP B CA 1
ATOM 2683 C C . ASP B 1 38 ? 5.527 -51.393 0.151 1.00 47.84 951 ASP B C 1
ATOM 2684 O O . ASP B 1 38 ? 5.712 -50.542 -0.720 1.00 40.29 951 ASP B O 1
ATOM 2689 N N . ILE B 1 39 ? 5.323 -51.073 1.440 1.00 47.39 952 ILE B N 1
ATOM 2690 C CA . ILE B 1 39 ? 5.236 -49.668 1.903 1.00 34.03 952 ILE B CA 1
ATOM 2691 C C . ILE B 1 39 ? 6.656 -49.093 2.081 1.00 37.14 952 ILE B C 1
ATOM 2692 O O . ILE B 1 39 ? 7.482 -49.665 2.796 1.00 36.64 952 ILE B O 1
ATOM 2697 N N . PRO B 1 40 ? 6.987 -48.012 1.344 1.00 30.82 953 PRO B N 1
ATOM 2698 C CA . PRO B 1 40 ? 8.342 -47.461 1.530 1.00 35.86 953 PRO B CA 1
ATOM 2699 C C . PRO B 1 40 ? 8.694 -47.049 2.956 1.00 29.43 953 PRO B C 1
ATOM 2700 O O . PRO B 1 40 ? 7.833 -46.611 3.733 1.00 32.25 953 PRO B O 1
ATOM 2704 N N . HIS B 1 41 ? 9.966 -47.267 3.296 1.00 35.92 954 HIS B N 1
ATOM 2705 C CA . HIS B 1 41 ? 10.593 -46.827 4.548 1.00 34.64 954 HIS B CA 1
ATOM 2706 C C . HIS B 1 41 ? 12.016 -46.336 4.278 1.00 32.44 954 HIS B C 1
ATOM 2707 O O . HIS B 1 41 ? 12.963 -46.730 4.916 1.00 33.98 954 HIS B O 1
ATOM 2714 N N . PHE B 1 42 ? 12.129 -45.439 3.306 1.00 27.44 955 PHE B N 1
ATOM 2715 C CA . PHE B 1 42 ? 13.394 -44.939 2.842 1.00 34.01 955 PHE B CA 1
ATOM 2716 C C . PHE B 1 42 ? 14.111 -44.127 3.914 1.00 30.92 955 PHE B C 1
ATOM 2717 O O . PHE B 1 42 ? 15.312 -44.263 4.090 1.00 33.99 955 PHE B O 1
ATOM 2725 N N . ALA B 1 43 ? 13.395 -43.226 4.581 1.00 28.76 956 ALA B N 1
ATOM 2726 C CA . ALA B 1 43 ? 14.009 -42.423 5.644 1.00 35.33 956 ALA B CA 1
ATOM 2727 C C . ALA B 1 43 ? 14.657 -43.278 6.757 1.00 35.56 956 ALA B C 1
ATOM 2728 O O . ALA B 1 43 ? 15.737 -42.955 7.234 1.00 37.60 956 ALA B O 1
ATOM 2730 N N . ALA B 1 44 ? 13.959 -44.336 7.177 1.00 40.86 957 ALA B N 1
ATOM 2731 C CA . ALA B 1 44 ? 14.462 -45.309 8.162 1.00 32.88 957 ALA B CA 1
ATOM 2732 C C . ALA B 1 44 ? 15.799 -45.886 7.800 1.00 27.51 957 ALA B C 1
ATOM 2733 O O . ALA B 1 44 ? 16.631 -46.111 8.689 1.00 37.93 957 ALA B O 1
ATOM 2735 N N . ASP B 1 45 ? 16.019 -46.095 6.505 1.00 34.85 958 ASP B N 1
ATOM 2736 C CA . ASP B 1 45 ? 17.203 -46.754 5.967 1.00 37.76 958 ASP B CA 1
ATOM 2737 C C . ASP B 1 45 ? 18.328 -45.814 5.539 1.00 45.02 958 ASP B C 1
ATOM 2738 O O . ASP B 1 45 ? 19.358 -46.286 5.074 1.00 49.15 958 ASP B O 1
ATOM 2743 N N . LEU B 1 46 ? 18.136 -44.502 5.664 1.00 45.10 959 LEU B N 1
ATOM 2744 C CA . LEU B 1 46 ? 19.185 -43.560 5.309 1.00 37.78 959 LEU B CA 1
ATOM 2745 C C . LEU B 1 46 ? 20.361 -43.838 6.243 1.00 36.00 959 LEU B C 1
ATOM 2746 O O . LEU B 1 46 ? 20.171 -44.088 7.427 1.00 35.32 959 LEU B O 1
ATOM 2751 N N . PRO B 1 47 ? 21.586 -43.827 5.704 1.00 40.62 960 PRO B N 1
ATOM 2752 C CA . PRO B 1 47 ? 22.742 -44.132 6.531 1.00 41.16 960 PRO B CA 1
ATOM 2753 C C . PRO B 1 47 ? 22.799 -43.372 7.868 1.00 37.42 960 PRO B C 1
ATOM 2754 O O . PRO B 1 47 ? 23.122 -43.977 8.898 1.00 41.39 960 PRO B O 1
ATOM 2758 N N . LEU B 1 48 ? 22.422 -42.094 7.876 1.00 29.20 961 LEU B N 1
ATOM 2759 C CA . LEU B 1 48 ? 22.592 -41.287 9.091 1.00 34.20 961 LEU B CA 1
ATOM 2760 C C . LEU B 1 48 ? 21.465 -41.538 10.110 1.00 37.22 961 LEU B C 1
ATOM 2761 O O . LEU B 1 48 ? 21.582 -41.178 11.268 1.00 35.37 961 LEU B O 1
ATOM 2766 N N . ASN B 1 49 ? 20.407 -42.226 9.680 1.00 37.21 962 ASN B N 1
ATOM 2767 C CA . ASN B 1 49 ? 19.339 -42.674 10.597 1.00 43.65 962 ASN B CA 1
ATOM 2768 C C . ASN B 1 49 ? 19.501 -44.081 11.190 1.00 37.32 962 ASN B C 1
ATOM 2769 O O . ASN B 1 49 ? 18.702 -44.472 12.016 1.00 33.15 962 ASN B O 1
ATOM 2774 N N . ARG B 1 50 ? 20.561 -44.800 10.827 1.00 31.31 963 ARG B N 1
ATOM 2775 C CA . ARG B 1 50 ? 20.732 -46.164 11.279 1.00 35.40 963 ARG B CA 1
ATOM 2776 C C . ARG B 1 50 ? 20.963 -46.283 12.783 1.00 42.04 963 ARG B C 1
ATOM 2777 O O . ARG B 1 50 ? 20.402 -47.161 13.461 1.00 37.56 963 ARG B O 1
ATOM 2785 N N . CYS B 1 51 ? 21.733 -45.361 13.331 1.00 34.49 964 CYS B N 1
ATOM 2786 C CA . CYS B 1 51 ? 21.985 -45.393 14.770 1.00 38.69 964 CYS B CA 1
ATOM 2787 C C . CYS B 1 51 ? 20.761 -44.984 15.597 1.00 37.48 964 CYS B C 1
ATOM 2788 O O . CYS B 1 51 ? 20.767 -45.041 16.830 1.00 39.65 964 CYS B O 1
ATOM 2791 N N . LYS B 1 52 ? 19.698 -44.595 14.907 1.00 43.65 965 LYS B N 1
ATOM 2792 C CA . LYS B 1 52 ? 18.454 -44.158 15.529 1.00 31.20 965 LYS B CA 1
ATOM 2793 C C . LYS B 1 52 ? 17.422 -45.284 15.651 1.00 31.63 965 LYS B C 1
ATOM 2794 O O . LYS B 1 52 ? 16.392 -45.097 16.283 1.00 34.13 965 LYS B O 1
ATOM 2800 N N . ASN B 1 53 ? 17.702 -46.421 15.018 1.00 34.71 966 ASN B N 1
ATOM 2801 C CA . ASN B 1 53 ? 16.827 -47.616 15.007 1.00 28.52 966 ASN B CA 1
ATOM 2802 C C . ASN B 1 53 ? 17.429 -48.663 15.930 1.00 32.24 966 ASN B C 1
ATOM 2803 O O . ASN B 1 53 ? 18.585 -49.037 15.769 1.00 31.59 966 ASN B O 1
ATOM 2808 N N . ARG B 1 54 ? 16.656 -49.068 16.929 1.00 33.81 967 ARG B N 1
ATOM 2809 C CA . ARG B 1 54 ? 17.069 -50.059 17.874 1.00 32.62 967 ARG B CA 1
ATOM 2810 C C . ARG B 1 54 ? 17.235 -51.393 17.196 1.00 32.10 967 ARG B C 1
ATOM 2811 O O . ARG B 1 54 ? 18.132 -52.147 17.546 1.00 36.12 967 ARG B O 1
ATOM 2819 N N . TYR B 1 55 ? 16.353 -51.698 16.251 1.00 35.88 968 TYR B N 1
ATOM 2820 C CA . TYR B 1 55 ? 16.410 -52.943 15.473 1.00 31.37 968 TYR B CA 1
ATOM 2821 C C . TYR B 1 55 ? 16.429 -52.601 14.009 1.00 34.42 968 TYR B C 1
ATOM 2822 O O . TYR B 1 55 ? 15.597 -51.837 13.525 1.00 40.56 968 TYR B O 1
ATOM 2831 N N . THR B 1 56 ? 17.387 -53.190 13.307 1.00 30.76 969 THR B N 1
ATOM 2832 C CA . THR B 1 56 ? 17.573 -52.953 11.884 1.00 41.44 969 THR B CA 1
ATOM 2833 C C . THR B 1 56 ? 16.394 -53.454 11.035 1.00 42.19 969 THR B C 1
ATOM 2834 O O . THR B 1 56 ? 16.182 -52.952 9.951 1.00 32.12 969 THR B O 1
ATOM 2838 N N . ASN B 1 57 ? 15.641 -54.438 11.522 1.00 31.86 970 ASN B N 1
ATOM 2839 C CA . ASN B 1 57 ? 14.475 -54.931 10.769 1.00 29.96 970 ASN B CA 1
ATOM 2840 C C . ASN B 1 57 ? 13.122 -54.313 11.129 1.00 31.80 970 ASN B C 1
ATOM 2841 O O . ASN B 1 57 ? 12.108 -54.714 10.546 1.00 34.30 970 ASN B O 1
ATOM 2846 N N . ILE B 1 58 ? 13.080 -53.401 12.106 1.00 31.78 971 ILE B N 1
ATOM 2847 C CA . ILE B 1 58 ? 11.850 -52.748 12.541 1.00 31.58 971 ILE B CA 1
ATOM 2848 C C . ILE B 1 58 ? 11.971 -51.262 12.268 1.00 39.39 971 ILE B C 1
ATOM 2849 O O . ILE B 1 58 ? 12.606 -50.553 13.020 1.00 37.57 971 ILE B O 1
ATOM 2854 N N . LEU B 1 59 ? 11.323 -50.831 11.173 1.00 35.58 972 LEU B N 1
ATOM 2855 C CA . LEU B 1 59 ? 11.443 -49.504 10.584 1.00 31.60 972 LEU B CA 1
ATOM 2856 C C . LEU B 1 59 ? 10.096 -48.841 10.328 1.00 31.00 972 LEU B C 1
ATOM 2857 O O . LEU B 1 59 ? 9.237 -49.486 9.781 1.00 37.86 972 LEU B O 1
ATOM 2862 N N . PRO B 1 60 ? 9.942 -47.529 10.627 1.00 30.84 973 PRO B N 1
ATOM 2863 C CA . PRO B 1 60 ? 8.708 -46.845 10.341 1.00 34.86 973 PRO B CA 1
ATOM 2864 C C . PRO B 1 60 ? 8.508 -46.631 8.831 1.00 31.45 973 PRO B C 1
ATOM 2865 O O . PRO B 1 60 ? 9.463 -46.290 8.100 1.00 34.72 973 PRO B O 1
ATOM 2869 N N . TYR B 1 61 ? 7.291 -46.855 8.369 1.00 32.22 974 TYR B N 1
ATOM 2870 C CA . TYR B 1 61 ? 6.862 -46.450 7.026 1.00 29.84 974 TYR B CA 1
ATOM 2871 C C . TYR B 1 61 ? 6.976 -44.934 6.867 1.00 26.17 974 TYR B C 1
ATOM 2872 O O . TYR B 1 61 ? 6.739 -44.201 7.794 1.00 35.60 974 TYR B O 1
ATOM 2881 N N . ASP B 1 62 ? 7.377 -44.479 5.693 1.00 28.99 975 ASP B N 1
ATOM 2882 C CA . ASP B 1 62 ? 7.537 -43.040 5.406 1.00 32.78 975 ASP B CA 1
ATOM 2883 C C . ASP B 1 62 ? 6.252 -42.225 5.624 1.00 34.59 975 ASP B C 1
ATOM 2884 O O . ASP B 1 62 ? 6.289 -41.146 6.219 1.00 30.58 975 ASP B O 1
ATOM 2889 N N . PHE B 1 63 ? 5.134 -42.722 5.121 1.00 32.59 976 PHE B N 1
ATOM 2890 C CA . PHE B 1 63 ? 3.903 -41.926 5.052 1.00 26.87 976 PHE B CA 1
ATOM 2891 C C . PHE B 1 63 ? 3.284 -41.645 6.413 1.00 31.01 976 PHE B C 1
ATOM 2892 O O . PHE B 1 63 ? 2.631 -40.628 6.580 1.00 29.00 976 PHE B O 1
ATOM 2900 N N . SER B 1 64 ? 3.493 -42.544 7.368 1.00 30.85 977 SER B N 1
ATOM 2901 C CA . SER B 1 64 ? 2.944 -42.445 8.726 1.00 31.53 977 SER B CA 1
ATOM 2902 C C . SER B 1 64 ? 3.957 -42.169 9.833 1.00 30.56 977 SER B C 1
ATOM 2903 O O . SER B 1 64 ? 3.577 -42.087 10.998 1.00 33.36 977 SER B O 1
ATOM 2906 N N . ARG B 1 65 ? 5.231 -41.976 9.483 1.00 27.43 978 ARG B N 1
ATOM 2907 C CA . ARG B 1 65 ? 6.268 -41.710 10.477 1.00 28.62 978 ARG B CA 1
ATOM 2908 C C . ARG B 1 65 ? 6.080 -40.341 11.108 1.00 39.63 978 ARG B C 1
ATOM 2909 O O . ARG B 1 65 ? 5.700 -39.402 10.465 1.00 33.74 978 ARG B O 1
ATOM 2917 N N . VAL B 1 66 ? 6.340 -40.266 12.404 1.00 52.16 979 VAL B N 1
ATOM 2918 C CA . VAL B 1 66 ? 6.302 -39.014 13.122 1.00 35.86 979 VAL B CA 1
ATOM 2919 C C . VAL B 1 66 ? 7.579 -38.226 12.793 1.00 38.71 979 VAL B C 1
ATOM 2920 O O . VAL B 1 66 ? 8.722 -38.700 12.937 1.00 34.61 979 VAL B O 1
ATOM 2924 N N . ARG B 1 67 ? 7.396 -37.019 12.292 1.00 38.25 980 ARG B N 1
ATOM 2925 C CA A ARG B 1 67 ? 8.554 -36.207 11.955 0.50 46.80 980 ARG B CA 1
ATOM 2926 C CA B ARG B 1 67 ? 8.533 -36.169 11.936 0.50 48.71 980 ARG B CA 1
ATOM 2927 C C . ARG B 1 67 ? 8.884 -35.254 13.101 1.00 48.51 980 ARG B C 1
ATOM 2928 O O . ARG B 1 67 ? 7.989 -34.649 13.688 1.00 39.15 980 ARG B O 1
ATOM 2943 N N . LEU B 1 68 ? 10.183 -35.167 13.429 1.00 45.33 981 LEU B N 1
ATOM 2944 C CA . LEU B 1 68 ? 10.686 -34.132 14.347 1.00 40.72 981 LEU B CA 1
ATOM 2945 C C . LEU B 1 68 ? 10.978 -32.828 13.592 1.00 47.91 981 LEU B C 1
ATOM 2946 O O . LEU B 1 68 ? 11.478 -32.857 12.454 1.00 48.99 981 LEU B O 1
ATOM 2951 N N . VAL B 1 69 ? 10.739 -31.692 14.246 1.00 39.16 982 VAL B N 1
ATOM 2952 C CA . VAL B 1 69 ? 10.885 -30.366 13.623 1.00 53.83 982 VAL B CA 1
ATOM 2953 C C . VAL B 1 69 ? 12.101 -29.547 14.085 1.00 54.18 982 VAL B C 1
ATOM 2954 O O . VAL B 1 69 ? 12.456 -29.569 15.262 1.00 50.75 982 VAL B O 1
ATOM 2958 N N . GLY B 1 76 ? 19.287 -37.001 8.273 1.00 76.11 989 GLY B N 1
ATOM 2959 C CA . GLY B 1 76 ? 17.886 -37.098 8.726 1.00 78.98 989 GLY B CA 1
ATOM 2960 C C . GLY B 1 76 ? 17.582 -36.458 10.086 1.00 77.70 989 GLY B C 1
ATOM 2961 O O . GLY B 1 76 ? 17.309 -37.158 11.070 1.00 66.72 989 GLY B O 1
ATOM 2962 N N . ALA B 1 77 ? 17.623 -35.123 10.145 1.00 66.02 990 ALA B N 1
ATOM 2963 C CA . ALA B 1 77 ? 17.385 -34.373 11.394 1.00 51.79 990 ALA B CA 1
ATOM 2964 C C . ALA B 1 77 ? 15.964 -34.578 11.937 1.00 48.72 990 ALA B C 1
ATOM 2965 O O . ALA B 1 77 ? 15.703 -34.349 13.102 1.00 45.26 990 ALA B O 1
ATOM 2967 N N . ASP B 1 78 ? 15.037 -34.980 11.070 1.00 37.22 991 ASP B N 1
ATOM 2968 C CA . ASP B 1 78 ? 13.611 -35.104 11.438 1.00 45.32 991 ASP B CA 1
ATOM 2969 C C . ASP B 1 78 ? 13.220 -36.509 11.865 1.00 39.14 991 ASP B C 1
ATOM 2970 O O . ASP B 1 78 ? 12.026 -36.767 12.019 1.00 41.47 991 ASP B O 1
ATOM 2975 N N . TYR B 1 79 ? 14.193 -37.416 12.037 1.00 33.32 992 TYR B N 1
ATOM 2976 C CA . TYR B 1 79 ? 13.874 -38.850 12.161 1.00 23.38 992 TYR B CA 1
ATOM 2977 C C . TYR B 1 79 ? 13.718 -39.313 13.588 1.00 32.72 992 TYR B C 1
ATOM 2978 O O . TYR B 1 79 ? 14.545 -39.016 14.473 1.00 35.60 992 TYR B O 1
ATOM 2987 N N . ILE B 1 80 ? 12.621 -40.026 13.808 1.00 35.66 993 ILE B N 1
ATOM 2988 C CA . ILE B 1 80 ? 12.451 -40.901 14.978 1.00 32.10 993 ILE B CA 1
ATOM 2989 C C . ILE B 1 80 ? 11.741 -42.214 14.532 1.00 26.10 993 ILE B C 1
ATOM 2990 O O . ILE B 1 80 ? 10.910 -42.197 13.630 1.00 32.46 993 ILE B O 1
ATOM 2995 N N . ASN B 1 81 ? 12.102 -43.352 15.122 1.00 33.58 994 ASN B N 1
ATOM 2996 C CA . ASN B 1 81 ? 11.450 -44.618 14.811 1.00 33.56 994 ASN B CA 1
ATOM 2997 C C . ASN B 1 81 ? 10.111 -44.679 15.509 1.00 32.53 994 ASN B C 1
ATOM 2998 O O . ASN B 1 81 ? 10.036 -45.165 16.607 1.00 33.06 994 ASN B O 1
ATOM 3003 N N . ALA B 1 82 ? 9.075 -44.166 14.842 1.00 35.54 995 ALA B N 1
ATOM 3004 C CA . ALA B 1 82 ? 7.706 -43.961 15.381 1.00 30.00 995 ALA B CA 1
ATOM 3005 C C . ALA B 1 82 ? 6.731 -43.735 14.226 1.00 32.27 995 ALA B C 1
ATOM 3006 O O . ALA B 1 82 ? 7.118 -43.110 13.227 1.00 30.29 995 ALA B O 1
ATOM 3008 N N . ASN B 1 83 ? 5.486 -44.208 14.386 1.00 26.94 996 ASN B N 1
ATOM 3009 C CA . ASN B 1 83 ? 4.413 -44.061 13.409 1.00 31.82 996 ASN B CA 1
ATOM 3010 C C . ASN B 1 83 ? 3.148 -43.723 14.092 1.00 33.06 996 ASN B C 1
ATOM 3011 O O . ASN B 1 83 ? 2.883 -44.251 15.128 1.00 32.04 996 ASN B O 1
ATOM 3016 N N . TYR B 1 84 ? 2.323 -42.906 13.451 1.00 35.52 997 TYR B N 1
ATOM 3017 C CA . TYR B 1 84 ? 0.951 -42.679 13.905 1.00 42.79 997 TYR B CA 1
ATOM 3018 C C . TYR B 1 84 ? 0.084 -43.865 13.579 1.00 33.32 997 TYR B C 1
ATOM 3019 O O . TYR B 1 84 ? 0.184 -44.395 12.507 1.00 31.23 997 TYR B O 1
ATOM 3028 N N . ILE B 1 85 ? -0.816 -44.211 14.492 1.00 39.01 998 ILE B N 1
ATOM 3029 C CA . ILE B 1 85 ? -1.704 -45.346 14.344 1.00 35.99 998 ILE B CA 1
ATOM 3030 C C . ILE B 1 85 ? -3.113 -44.875 14.631 1.00 40.85 998 ILE B C 1
ATOM 3031 O O . ILE B 1 85 ? -3.325 -44.246 15.635 1.00 31.49 998 ILE B O 1
ATOM 3036 N N . PRO B 1 86 ? -4.078 -45.135 13.735 1.00 34.75 999 PRO B N 1
ATOM 3037 C CA . PRO B 1 86 ? -5.449 -44.772 14.062 1.00 41.10 999 PRO B CA 1
ATOM 3038 C C . PRO B 1 86 ? -6.013 -45.453 15.323 1.00 41.80 999 PRO B C 1
ATOM 3039 O O . PRO B 1 86 ? -5.638 -46.599 15.644 1.00 38.05 999 PRO B O 1
ATOM 3043 N N . GLY B 1 87 ? -6.875 -44.718 16.029 1.00 37.93 1000 GLY B N 1
ATOM 3044 C CA . GLY B 1 87 ? -7.629 -45.266 17.165 1.00 37.64 1000 GLY B CA 1
ATOM 3045 C C . GLY B 1 87 ? -9.132 -45.375 16.969 1.00 35.04 1000 GLY B C 1
ATOM 3046 O O . GLY B 1 87 ? -9.662 -45.269 15.845 1.00 35.96 1000 GLY B O 1
ATOM 3047 N N . TYR B 1 88 ? -9.827 -45.616 18.077 1.00 38.63 1001 TYR B N 1
ATOM 3048 C CA . TYR B 1 88 ? -11.270 -45.806 18.051 1.00 38.18 1001 TYR B CA 1
ATOM 3049 C C . TYR B 1 88 ? -11.922 -44.454 17.769 1.00 30.70 1001 TYR B C 1
ATOM 3050 O O . TYR B 1 88 ? -12.980 -44.391 17.158 1.00 34.24 1001 TYR B O 1
ATOM 3059 N N . ASN B 1 89 ? -11.231 -43.382 18.161 1.00 36.08 1002 ASN B N 1
ATOM 3060 C CA . ASN B 1 89 ? -11.757 -42.005 18.101 1.00 39.88 1002 ASN B CA 1
ATOM 3061 C C . ASN B 1 89 ? -11.149 -41.093 17.014 1.00 37.73 1002 ASN B C 1
ATOM 3062 O O . ASN B 1 89 ? -11.832 -40.243 16.452 1.00 33.86 1002 ASN B O 1
ATOM 3067 N N . SER B 1 90 ? -9.864 -41.246 16.715 1.00 36.22 1003 SER B N 1
ATOM 3068 C CA . SER B 1 90 ? -9.229 -40.345 15.765 1.00 28.66 1003 SER B CA 1
ATOM 3069 C C . SER B 1 90 ? -8.128 -41.031 14.923 1.00 32.19 1003 SER B C 1
ATOM 3070 O O . SER B 1 90 ? -7.558 -42.038 15.346 1.00 34.53 1003 SER B O 1
ATOM 3073 N N . PRO B 1 91 ? -7.872 -40.520 13.701 1.00 35.40 1004 PRO B N 1
ATOM 3074 C CA . PRO B 1 91 ? -6.895 -41.123 12.775 1.00 31.57 1004 PRO B CA 1
ATOM 3075 C C . PRO B 1 91 ? -5.434 -41.207 13.247 1.00 33.82 1004 PRO B C 1
ATOM 3076 O O . PRO B 1 91 ? -4.648 -42.011 12.745 1.00 40.52 1004 PRO B O 1
ATOM 3080 N N . GLN B 1 92 ? -5.062 -40.336 14.163 1.00 33.04 1005 GLN B N 1
ATOM 3081 C CA . GLN B 1 92 ? -3.725 -40.270 14.679 1.00 30.79 1005 GLN B CA 1
ATOM 3082 C C . GLN B 1 92 ? -3.795 -40.325 16.234 1.00 44.07 1005 GLN B C 1
ATOM 3083 O O . GLN B 1 92 ? -3.106 -39.582 16.942 1.00 43.39 1005 GLN B O 1
ATOM 3089 N N . GLU B 1 93 ? -4.618 -41.240 16.748 1.00 35.87 1006 GLU B N 1
ATOM 3090 C CA . GLU B 1 93 ? -4.814 -41.384 18.185 1.00 41.22 1006 GLU B CA 1
ATOM 3091 C C . GLU B 1 93 ? -3.551 -41.812 18.925 1.00 36.55 1006 GLU B C 1
ATOM 3092 O O . GLU B 1 93 ? -3.237 -41.245 19.944 1.00 34.67 1006 GLU B O 1
ATOM 3098 N N . TYR B 1 94 ? -2.824 -42.787 18.375 1.00 37.99 1007 TYR B N 1
ATOM 3099 C CA . TYR B 1 94 ? -1.538 -43.272 18.896 1.00 36.46 1007 TYR B CA 1
ATOM 3100 C C . TYR B 1 94 ? -0.326 -42.867 18.071 1.00 43.65 1007 TYR B C 1
ATOM 3101 O O . TYR B 1 94 ? -0.454 -42.566 16.889 1.00 33.29 1007 TYR B O 1
ATOM 3110 N N . ILE B 1 95 ? 0.824 -42.832 18.754 1.00 31.87 1008 ILE B N 1
ATOM 3111 C CA . ILE B 1 95 ? 2.143 -42.980 18.185 1.00 38.18 1008 ILE B CA 1
ATOM 3112 C C . ILE B 1 95 ? 2.723 -44.305 18.708 1.00 35.91 1008 ILE B C 1
ATOM 3113 O O . ILE B 1 95 ? 2.780 -44.524 19.875 1.00 34.98 1008 ILE B O 1
ATOM 3118 N N . ALA B 1 96 ? 3.077 -45.218 17.838 1.00 34.29 1009 ALA B N 1
ATOM 3119 C CA . ALA B 1 96 ? 3.735 -46.454 18.240 1.00 35.76 1009 ALA B CA 1
ATOM 3120 C C . ALA B 1 96 ? 5.223 -46.285 17.964 1.00 30.75 1009 ALA B C 1
ATOM 3121 O O . ALA B 1 96 ? 5.614 -45.890 16.860 1.00 38.73 1009 ALA B O 1
ATOM 3123 N N . THR B 1 97 ? 6.057 -46.543 18.966 1.00 41.47 1010 THR B N 1
ATOM 3124 C CA . THR B 1 97 ? 7.462 -46.240 18.821 1.00 31.23 1010 THR B CA 1
ATOM 3125 C C . THR B 1 97 ? 8.285 -47.293 19.515 1.00 30.33 1010 THR B C 1
ATOM 3126 O O . THR B 1 97 ? 7.764 -48.083 20.304 1.00 33.33 1010 THR B O 1
ATOM 3130 N N . GLN B 1 98 ? 9.579 -47.336 19.173 1.00 32.08 1011 GLN B N 1
ATOM 3131 C CA . GLN B 1 98 ? 10.541 -48.201 19.879 1.00 32.19 1011 GLN B CA 1
ATOM 3132 C C . GLN B 1 98 ? 10.849 -47.663 21.269 1.00 36.64 1011 GLN B C 1
ATOM 3133 O O . GLN B 1 98 ? 10.719 -46.467 21.508 1.00 34.22 1011 GLN B O 1
ATOM 3139 N N . GLY B 1 99 ? 11.312 -48.550 22.163 1.00 37.91 1012 GLY B N 1
ATOM 3140 C CA . GLY B 1 99 ? 12.067 -48.146 23.355 1.00 25.34 1012 GLY B CA 1
ATOM 3141 C C . GLY B 1 99 ? 13.262 -47.246 23.052 1.00 33.02 1012 GLY B C 1
ATOM 3142 O O . GLY B 1 99 ? 14.195 -47.689 22.440 1.00 36.24 1012 GLY B O 1
ATOM 3143 N N . PRO B 1 100 ? 13.237 -45.964 23.484 1.00 39.39 1013 PRO B N 1
ATOM 3144 C CA . PRO B 1 100 ? 14.344 -45.068 23.129 1.00 28.58 1013 PRO B CA 1
ATOM 3145 C C . PRO B 1 100 ? 15.730 -45.585 23.499 1.00 40.25 1013 PRO B C 1
ATOM 3146 O O . PRO B 1 100 ? 15.930 -46.254 24.503 1.00 30.47 1013 PRO B O 1
ATOM 3150 N N . LEU B 1 101 ? 16.677 -45.307 22.637 1.00 33.59 1014 LEU B N 1
ATOM 3151 C CA . LEU B 1 101 ? 18.051 -45.607 22.901 1.00 35.11 1014 LEU B CA 1
ATOM 3152 C C . LEU B 1 101 ? 18.704 -44.402 23.558 1.00 36.62 1014 LEU B C 1
ATOM 3153 O O . LEU B 1 101 ? 18.165 -43.288 23.521 1.00 35.23 1014 LEU B O 1
ATOM 3158 N N . PRO B 1 102 ? 19.876 -44.619 24.156 1.00 36.48 1015 PRO B N 1
ATOM 3159 C CA . PRO B 1 102 ? 20.625 -43.494 24.684 1.00 43.79 1015 PRO B CA 1
ATOM 3160 C C . PRO B 1 102 ? 20.816 -42.396 23.624 1.00 44.50 1015 PRO B C 1
ATOM 3161 O O . PRO B 1 102 ? 20.668 -41.219 23.945 1.00 29.01 1015 PRO B O 1
ATOM 3165 N N . GLU B 1 103 ? 21.107 -42.809 22.383 1.00 38.27 1016 GLU B N 1
ATOM 3166 C CA . GLU B 1 103 ? 21.315 -41.903 21.259 1.00 46.32 1016 GLU B CA 1
ATOM 3167 C C . GLU B 1 103 ? 20.040 -41.205 20.798 1.00 50.33 1016 GLU B C 1
ATOM 3168 O O . GLU B 1 103 ? 20.136 -40.248 20.041 1.00 39.88 1016 GLU B O 1
ATOM 3174 N N . THR B 1 104 ? 18.859 -41.704 21.189 1.00 44.59 1017 THR B N 1
ATOM 3175 C CA . THR B 1 104 ? 17.591 -41.096 20.766 1.00 45.92 1017 THR B CA 1
ATOM 3176 C C . THR B 1 104 ? 16.721 -40.582 21.876 1.00 39.61 1017 THR B C 1
ATOM 3177 O O . THR B 1 104 ? 15.648 -40.093 21.597 1.00 35.82 1017 THR B O 1
ATOM 3181 N N . ARG B 1 105 ? 17.145 -40.657 23.132 1.00 41.18 1018 ARG B N 1
ATOM 3182 C CA . ARG B 1 105 ? 16.216 -40.231 24.193 1.00 45.82 1018 ARG B CA 1
ATOM 3183 C C . ARG B 1 105 ? 15.878 -38.702 24.129 1.00 42.94 1018 ARG B C 1
ATOM 3184 O O . ARG B 1 105 ? 14.784 -38.260 24.534 1.00 42.72 1018 ARG B O 1
ATOM 3192 N N . ASN B 1 106 ? 16.814 -37.901 23.623 1.00 35.88 1019 ASN B N 1
ATOM 3193 C CA . ASN B 1 106 ? 16.563 -36.490 23.424 1.00 34.34 1019 ASN B CA 1
ATOM 3194 C C . ASN B 1 106 ? 15.548 -36.322 22.301 1.00 38.63 1019 ASN B C 1
ATOM 3195 O O . ASN B 1 106 ? 14.668 -35.450 22.364 1.00 38.97 1019 ASN B O 1
ATOM 3200 N N . ASP B 1 107 ? 15.702 -37.125 21.249 1.00 43.57 1020 ASP B N 1
ATOM 3201 C CA . ASP B 1 107 ? 14.731 -37.117 20.138 1.00 34.59 1020 ASP B CA 1
ATOM 3202 C C . ASP B 1 107 ? 13.337 -37.460 20.680 1.00 30.25 1020 ASP B C 1
ATOM 3203 O O . ASP B 1 107 ? 12.369 -36.756 20.364 1.00 37.29 1020 ASP B O 1
ATOM 3208 N N . PHE B 1 108 ? 13.276 -38.516 21.502 1.00 36.47 1021 PHE B N 1
ATOM 3209 C CA . PHE B 1 108 ? 12.037 -38.995 22.148 1.00 35.79 1021 PHE B CA 1
ATOM 3210 C C . PHE B 1 108 ? 11.349 -37.894 22.899 1.00 29.94 1021 PHE B C 1
ATOM 3211 O O . PHE B 1 108 ? 10.196 -37.580 22.619 1.00 42.46 1021 PHE B O 1
ATOM 3219 N N . TRP B 1 109 ? 12.060 -37.222 23.791 1.00 41.30 1022 TRP B N 1
ATOM 3220 C CA . TRP B 1 109 ? 11.459 -36.104 24.506 1.00 30.54 1022 TRP B CA 1
ATOM 3221 C C . TRP B 1 109 ? 10.933 -34.968 23.645 1.00 32.09 1022 TRP B C 1
ATOM 3222 O O . TRP B 1 109 ? 9.841 -34.443 23.889 1.00 32.22 1022 TRP B O 1
ATOM 3233 N N . LYS B 1 110 ? 11.695 -34.598 22.624 1.00 37.19 1023 LYS B N 1
ATOM 3234 C CA . LYS B 1 110 ? 11.256 -33.604 21.663 1.00 35.52 1023 LYS B CA 1
ATOM 3235 C C . LYS B 1 110 ? 9.963 -34.040 20.975 1.00 40.80 1023 LYS B C 1
ATOM 3236 O O . LYS B 1 110 ? 9.068 -33.219 20.768 1.00 35.25 1023 LYS B O 1
ATOM 3242 N N . MET B 1 111 ? 9.848 -35.330 20.649 1.00 34.71 1024 MET B N 1
ATOM 3243 C CA . MET B 1 111 ? 8.597 -35.864 20.064 1.00 39.75 1024 MET B CA 1
ATOM 3244 C C . MET B 1 111 ? 7.444 -35.723 21.037 1.00 24.73 1024 MET B C 1
ATOM 3245 O O . MET B 1 111 ? 6.321 -35.395 20.644 1.00 36.52 1024 MET B O 1
ATOM 3250 N N . VAL B 1 112 ? 7.711 -36.006 22.315 1.00 35.23 1025 VAL B N 1
ATOM 3251 C CA . VAL B 1 112 ? 6.657 -35.940 23.346 1.00 37.33 1025 VAL B CA 1
ATOM 3252 C C . VAL B 1 112 ? 6.112 -34.519 23.396 1.00 40.77 1025 VAL B C 1
ATOM 3253 O O . VAL B 1 112 ? 4.912 -34.304 23.388 1.00 39.32 1025 VAL B O 1
ATOM 3257 N N . LEU B 1 113 ? 7.019 -33.550 23.418 1.00 39.60 1026 LEU B N 1
ATOM 3258 C CA . LEU B 1 113 ? 6.653 -32.134 23.547 1.00 34.38 1026 LEU B CA 1
ATOM 3259 C C . LEU B 1 113 ? 5.958 -31.666 22.294 1.00 35.94 1026 LEU B C 1
ATOM 3260 O O . LEU B 1 113 ? 4.826 -31.247 22.353 1.00 38.10 1026 LEU B O 1
ATOM 3265 N N . GLN B 1 114 ? 6.645 -31.803 21.153 1.00 37.73 1027 GLN B N 1
ATOM 3266 C CA . GLN B 1 114 ? 6.167 -31.338 19.873 1.00 29.69 1027 GLN B CA 1
ATOM 3267 C C . GLN B 1 114 ? 4.782 -31.878 19.495 1.00 37.46 1027 GLN B C 1
ATOM 3268 O O . GLN B 1 114 ? 3.989 -31.173 18.871 1.00 40.41 1027 GLN B O 1
ATOM 3274 N N . GLN B 1 115 ? 4.506 -33.130 19.855 1.00 35.83 1028 GLN B N 1
ATOM 3275 C CA . GLN B 1 115 ? 3.252 -33.793 19.492 1.00 41.04 1028 GLN B CA 1
ATOM 3276 C C . GLN B 1 115 ? 2.215 -33.561 20.571 1.00 39.99 1028 GLN B C 1
ATOM 3277 O O . GLN B 1 115 ? 1.099 -34.026 20.447 1.00 45.62 1028 GLN B O 1
ATOM 3283 N N . LYS B 1 116 ? 2.628 -32.912 21.654 1.00 46.50 1029 LYS B N 1
ATOM 3284 C CA . LYS B 1 116 ? 1.774 -32.615 22.806 1.00 40.87 1029 LYS B CA 1
ATOM 3285 C C . LYS B 1 116 ? 1.134 -33.876 23.395 1.00 37.70 1029 LYS B C 1
ATOM 3286 O O . LYS B 1 116 ? -0.021 -33.859 23.810 1.00 36.43 1029 LYS B O 1
ATOM 3292 N N . SER B 1 117 ? 1.909 -34.966 23.464 1.00 36.42 1030 SER B N 1
ATOM 3293 C CA . SER B 1 117 ? 1.410 -36.201 24.078 1.00 35.75 1030 SER B CA 1
ATOM 3294 C C . SER B 1 117 ? 1.279 -35.992 25.606 1.00 41.85 1030 SER B C 1
ATOM 3295 O O . SER B 1 117 ? 2.078 -35.282 26.205 1.00 36.94 1030 SER B O 1
ATOM 3298 N N . GLN B 1 118 ? 0.243 -36.557 26.230 1.00 38.52 1031 GLN B N 1
ATOM 3299 C CA . GLN B 1 118 ? 0.107 -36.451 27.678 1.00 28.95 1031 GLN B CA 1
ATOM 3300 C C . GLN B 1 118 ? 0.051 -37.778 28.362 1.00 38.81 1031 GLN B C 1
ATOM 3301 O O . GLN B 1 118 ? -0.053 -37.858 29.581 1.00 34.51 1031 GLN B O 1
ATOM 3307 N N . ILE B 1 119 ? 0.194 -38.825 27.577 1.00 38.25 1032 ILE B N 1
ATOM 3308 C CA . ILE B 1 119 ? 0.271 -40.177 28.072 1.00 40.12 1032 ILE B CA 1
ATOM 3309 C C . ILE B 1 119 ? 1.406 -40.906 27.348 1.00 38.94 1032 ILE B C 1
ATOM 3310 O O . ILE B 1 119 ? 1.428 -40.939 26.110 1.00 29.98 1032 ILE B O 1
ATOM 3315 N N . ILE B 1 120 ? 2.357 -41.432 28.111 1.00 30.88 1033 ILE B N 1
ATOM 3316 C CA . ILE B 1 120 ? 3.291 -42.405 27.598 1.00 23.73 1033 ILE B CA 1
ATOM 3317 C C . ILE B 1 120 ? 2.984 -43.719 28.265 1.00 26.04 1033 ILE B C 1
ATOM 3318 O O . ILE B 1 120 ? 2.769 -43.751 29.463 1.00 29.18 1033 ILE B O 1
ATOM 3323 N N . VAL B 1 121 ? 2.930 -44.776 27.455 1.00 38.45 1034 VAL B N 1
ATOM 3324 C CA . VAL B 1 121 ? 2.723 -46.150 27.888 1.00 36.33 1034 VAL B CA 1
ATOM 3325 C C . VAL B 1 121 ? 3.926 -46.973 27.479 1.00 40.32 1034 VAL B C 1
ATOM 3326 O O . VAL B 1 121 ? 4.225 -47.064 26.297 1.00 35.61 1034 VAL B O 1
ATOM 3330 N N . MET B 1 122 ? 4.575 -47.577 28.479 1.00 37.73 1035 MET B N 1
ATOM 3331 C CA . MET B 1 122 ? 5.788 -48.347 28.347 1.00 33.09 1035 MET B CA 1
ATOM 3332 C C . MET B 1 122 ? 5.498 -49.800 28.707 1.00 34.22 1035 MET B C 1
ATOM 3333 O O . MET B 1 122 ? 5.202 -50.083 29.843 1.00 33.71 1035 MET B O 1
ATOM 3338 N N . LEU B 1 123 ? 5.584 -50.732 27.744 1.00 34.11 1036 LEU B N 1
ATOM 3339 C CA . LEU B 1 123 ? 5.272 -52.158 28.024 1.00 32.91 1036 LEU B CA 1
ATOM 3340 C C . LEU B 1 123 ? 6.475 -53.135 28.065 1.00 37.89 1036 LEU B C 1
ATOM 3341 O O . LEU B 1 123 ? 6.379 -54.316 27.706 1.00 41.24 1036 LEU B O 1
ATOM 3346 N N . THR B 1 124 ? 7.585 -52.650 28.587 1.00 45.07 1037 THR B N 1
ATOM 3347 C CA . THR B 1 124 ? 8.778 -53.441 28.747 1.00 34.55 1037 THR B CA 1
ATOM 3348 C C . THR B 1 124 ? 9.431 -52.988 30.049 1.00 39.97 1037 THR B C 1
ATOM 3349 O O . THR B 1 124 ? 9.091 -51.907 30.579 1.00 31.77 1037 THR B O 1
ATOM 3353 N N . GLN B 1 125 ? 10.301 -53.835 30.610 1.00 30.00 1038 GLN B N 1
ATOM 3354 C CA . GLN B 1 125 ? 11.306 -53.350 31.509 1.00 24.79 1038 GLN B CA 1
ATOM 3355 C C . GLN B 1 125 ? 12.528 -52.889 30.710 1.00 32.81 1038 GLN B C 1
ATOM 3356 O O . GLN B 1 125 ? 12.688 -53.208 29.526 1.00 37.94 1038 GLN B O 1
ATOM 3362 N N . CYS B 1 126 ? 13.374 -52.100 31.349 1.00 41.27 1039 CYS B N 1
ATOM 3363 C CA . CYS B 1 126 ? 14.553 -51.595 30.682 1.00 42.22 1039 CYS B CA 1
ATOM 3364 C C . CYS B 1 126 ? 15.482 -52.769 30.349 1.00 34.22 1039 CYS B C 1
ATOM 3365 O O . CYS B 1 126 ? 16.160 -52.746 29.328 1.00 35.42 1039 CYS B O 1
ATOM 3368 N N . ASN B 1 127 ? 15.486 -53.774 31.216 1.00 41.38 1040 ASN B N 1
ATOM 3369 C CA . ASN B 1 127 ? 16.212 -55.025 31.034 1.00 42.93 1040 ASN B CA 1
ATOM 3370 C C . ASN B 1 127 ? 15.282 -56.196 31.257 1.00 41.45 1040 ASN B C 1
ATOM 3371 O O . ASN B 1 127 ? 14.512 -56.212 32.220 1.00 35.87 1040 ASN B O 1
ATOM 3376 N N . GLU B 1 128 ? 15.332 -57.158 30.344 1.00 30.47 1041 GLU B N 1
ATOM 3377 C CA . GLU B 1 128 ? 14.617 -58.430 30.514 1.00 40.86 1041 GLU B CA 1
ATOM 3378 C C . GLU B 1 128 ? 15.533 -59.616 30.180 1.00 42.32 1041 GLU B C 1
ATOM 3379 O O . GLU B 1 128 ? 16.102 -59.691 29.076 1.00 38.07 1041 GLU B O 1
ATOM 3385 N N . LYS B 1 129 ? 15.658 -60.521 31.147 1.00 47.11 1042 LYS B N 1
ATOM 3386 C CA . LYS B 1 129 ? 16.467 -61.727 31.026 1.00 46.68 1042 LYS B CA 1
ATOM 3387 C C . LYS B 1 129 ? 17.947 -61.378 30.720 1.00 44.79 1042 LYS B C 1
ATOM 3388 O O . LYS B 1 129 ? 18.596 -62.054 29.914 1.00 47.15 1042 LYS B O 1
ATOM 3392 N N . ARG B 1 130 ? 18.459 -60.336 31.390 1.00 36.01 1043 ARG B N 1
ATOM 3393 C CA . ARG B 1 130 ? 19.849 -59.841 31.251 1.00 38.90 1043 ARG B CA 1
ATOM 3394 C C . ARG B 1 130 ? 20.153 -59.353 29.815 1.00 38.30 1043 ARG B C 1
ATOM 3395 O O . ARG B 1 130 ? 21.286 -59.433 29.353 1.00 41.11 1043 ARG B O 1
ATOM 3397 N N . ARG B 1 131 ? 19.122 -58.848 29.129 1.00 36.63 1044 ARG B N 1
ATOM 3398 C CA . ARG B 1 131 ? 19.248 -58.219 27.815 1.00 40.63 1044 ARG B CA 1
ATOM 3399 C C . ARG B 1 131 ? 18.652 -56.811 27.827 1.00 36.13 1044 ARG B C 1
ATOM 3400 O O . ARG B 1 131 ? 17.551 -56.625 28.303 1.00 28.03 1044 ARG B O 1
ATOM 3408 N N . VAL B 1 132 ? 19.356 -55.845 27.262 1.00 34.96 1045 VAL B N 1
ATOM 3409 C CA . VAL B 1 132 ? 18.845 -54.489 27.154 1.00 37.86 1045 VAL B CA 1
ATOM 3410 C C . VAL B 1 132 ? 17.654 -54.377 26.158 1.00 42.19 1045 VAL B C 1
ATOM 3411 O O . VAL B 1 132 ? 17.759 -54.746 24.971 1.00 39.69 1045 VAL B O 1
ATOM 3415 N N . LYS B 1 133 ? 16.527 -53.877 26.663 1.00 37.70 1046 LYS B N 1
ATOM 3416 C CA . LYS B 1 133 ? 15.270 -53.710 25.873 1.00 38.49 1046 LYS B CA 1
ATOM 3417 C C . LYS B 1 133 ? 14.893 -52.259 25.636 1.00 36.41 1046 LYS B C 1
ATOM 3418 O O . LYS B 1 133 ? 14.301 -51.934 24.614 1.00 34.70 1046 LYS B O 1
ATOM 3424 N N . CYS B 1 134 ? 15.229 -51.412 26.607 1.00 38.60 1047 CYS B N 1
ATOM 3425 C CA . CYS B 1 134 ? 14.860 -50.004 26.611 1.00 37.45 1047 CYS B CA 1
ATOM 3426 C C . CYS B 1 134 ? 15.804 -49.210 27.533 1.00 32.18 1047 CYS B C 1
ATOM 3427 O O . CYS B 1 134 ? 16.132 -49.670 28.601 1.00 36.21 1047 CYS B O 1
ATOM 3430 N N . ASP B 1 135 ? 16.203 -48.016 27.112 1.00 43.87 1048 ASP B N 1
ATOM 3431 C CA . ASP B 1 135 ? 16.974 -47.093 27.952 1.00 41.14 1048 ASP B CA 1
ATOM 3432 C C . ASP B 1 135 ? 16.059 -46.536 29.055 1.00 40.17 1048 ASP B C 1
ATOM 3433 O O . ASP B 1 135 ? 14.883 -46.338 28.830 1.00 34.37 1048 ASP B O 1
ATOM 3438 N N . HIS B 1 136 ? 16.591 -46.296 30.253 1.00 48.79 1049 HIS B N 1
ATOM 3439 C CA . HIS B 1 136 ? 15.850 -45.568 31.297 1.00 43.10 1049 HIS B CA 1
ATOM 3440 C C . HIS B 1 136 ? 15.971 -44.063 30.942 1.00 40.29 1049 HIS B C 1
ATOM 3441 O O . HIS B 1 136 ? 16.723 -43.295 31.571 1.00 42.94 1049 HIS B O 1
ATOM 3448 N N . TYR B 1 137 ? 15.226 -43.696 29.901 1.00 34.05 1050 TYR B N 1
ATOM 3449 C CA . TYR B 1 137 ? 15.232 -42.368 29.274 1.00 40.02 1050 TYR B CA 1
ATOM 3450 C C . TYR B 1 137 ? 14.624 -41.247 30.117 1.00 36.81 1050 TYR B C 1
ATOM 3451 O O . TYR B 1 137 ? 14.601 -40.092 29.686 1.00 39.71 1050 TYR B O 1
ATOM 3460 N N . TRP B 1 138 ? 14.131 -41.585 31.302 1.00 34.86 1051 TRP B N 1
ATOM 3461 C CA . TRP B 1 138 ? 13.533 -40.610 32.183 1.00 40.90 1051 TRP B CA 1
ATOM 3462 C C . TRP B 1 138 ? 14.380 -40.476 33.463 1.00 37.45 1051 TRP B C 1
ATOM 3463 O O . TRP B 1 138 ? 15.304 -41.278 33.708 1.00 29.23 1051 TRP B O 1
ATOM 3474 N N . PRO B 1 139 ? 14.107 -39.423 34.254 1.00 34.60 1052 PRO B N 1
ATOM 3475 C CA . PRO B 1 139 ? 14.845 -39.220 35.515 1.00 43.69 1052 PRO B CA 1
ATOM 3476 C C . PRO B 1 139 ? 14.602 -40.272 36.630 1.00 50.44 1052 PRO B C 1
ATOM 3477 O O . PRO B 1 139 ? 13.485 -40.809 36.751 1.00 38.90 1052 PRO B O 1
ATOM 3481 N N . PHE B 1 140 ? 15.637 -40.500 37.456 1.00 46.63 1053 PHE B N 1
ATOM 3482 C CA . PHE B 1 140 ? 15.618 -41.500 38.526 1.00 43.07 1053 PHE B CA 1
ATOM 3483 C C . PHE B 1 140 ? 15.168 -40.908 39.853 1.00 50.26 1053 PHE B C 1
ATOM 3484 O O . PHE B 1 140 ? 14.718 -41.659 40.740 1.00 42.74 1053 PHE B O 1
ATOM 3492 N N . THR B 1 141 ? 15.340 -39.582 39.985 1.00 44.57 1054 THR B N 1
ATOM 3493 C CA . THR B 1 141 ? 15.005 -38.804 41.200 1.00 40.55 1054 THR B CA 1
ATOM 3494 C C . THR B 1 141 ? 14.144 -37.598 40.799 1.00 42.68 1054 THR B C 1
ATOM 3495 O O . THR B 1 141 ? 13.933 -37.350 39.592 1.00 30.57 1054 THR B O 1
ATOM 3499 N N . GLU B 1 142 ? 13.655 -36.856 41.800 1.00 37.72 1055 GLU B N 1
ATOM 3500 C CA . GLU B 1 142 ? 12.820 -35.664 41.554 1.00 41.90 1055 GLU B CA 1
ATOM 3501 C C . GLU B 1 142 ? 13.627 -34.494 40.951 1.00 40.45 1055 GLU B C 1
ATOM 3502 O O . GLU B 1 142 ? 13.049 -33.533 40.459 1.00 35.77 1055 GLU B O 1
ATOM 3505 N N . GLU B 1 143 ? 14.957 -34.597 40.989 1.00 37.41 1056 GLU B N 1
ATOM 3506 C CA . GLU B 1 143 ? 15.850 -33.585 40.437 1.00 32.91 1056 GLU B CA 1
ATOM 3507 C C . GLU B 1 143 ? 15.731 -33.498 38.907 1.00 30.95 1056 GLU B C 1
ATOM 3508 O O . GLU B 1 143 ? 15.784 -34.528 38.228 1.00 31.64 1056 GLU B O 1
ATOM 3510 N N . PRO B 1 144 ? 15.580 -32.267 38.358 1.00 29.90 1057 PRO B N 1
ATOM 3511 C CA . PRO B 1 144 ? 15.408 -32.119 36.895 1.00 31.26 1057 PRO B CA 1
ATOM 3512 C C . PRO B 1 144 ? 16.655 -32.509 36.071 1.00 39.15 1057 PRO B C 1
ATOM 3513 O O . PRO B 1 144 ? 17.814 -32.342 36.519 1.00 34.04 1057 PRO B O 1
ATOM 3517 N N . ILE B 1 145 ? 16.393 -33.066 34.890 1.00 34.50 1058 ILE B N 1
ATOM 3518 C CA . ILE B 1 145 ? 17.432 -33.515 33.985 1.00 32.42 1058 ILE B CA 1
ATOM 3519 C C . ILE B 1 145 ? 17.159 -32.905 32.605 1.00 36.76 1058 ILE B C 1
ATOM 3520 O O . ILE B 1 145 ? 16.032 -32.903 32.120 1.00 33.95 1058 ILE B O 1
ATOM 3525 N N . ALA B 1 146 ? 18.212 -32.357 32.006 1.00 56.21 1059 ALA B N 1
ATOM 3526 C CA . ALA B 1 146 ? 18.161 -31.782 30.665 1.00 59.34 1059 ALA B CA 1
ATOM 3527 C C . ALA B 1 146 ? 18.370 -32.888 29.623 1.00 56.33 1059 ALA B C 1
ATOM 3528 O O . ALA B 1 146 ? 19.396 -33.601 29.666 1.00 43.73 1059 ALA B O 1
ATOM 3530 N N . TYR B 1 147 ? 17.389 -33.049 28.723 1.00 50.65 1060 TYR B N 1
ATOM 3531 C CA . TYR B 1 147 ? 17.537 -33.920 27.527 1.00 54.82 1060 TYR B CA 1
ATOM 3532 C C . TYR B 1 147 ? 17.612 -33.037 26.279 1.00 51.96 1060 TYR B C 1
ATOM 3533 O O . TYR B 1 147 ? 16.590 -32.625 25.735 1.00 44.87 1060 TYR B O 1
ATOM 3542 N N . GLY B 1 148 ? 18.838 -32.743 25.850 1.00 50.29 1061 GLY B N 1
ATOM 3543 C CA . GLY B 1 148 ? 19.076 -31.677 24.892 1.00 52.67 1061 GLY B CA 1
ATOM 3544 C C . GLY B 1 148 ? 18.649 -30.349 25.498 1.00 54.34 1061 GLY B C 1
ATOM 3545 O O . GLY B 1 148 ? 19.152 -29.941 26.561 1.00 48.05 1061 GLY B O 1
ATOM 3546 N N . ASP B 1 149 ? 17.698 -29.702 24.821 1.00 61.07 1062 ASP B N 1
ATOM 3547 C CA . ASP B 1 149 ? 17.135 -28.413 25.242 1.00 64.34 1062 ASP B CA 1
ATOM 3548 C C . ASP B 1 149 ? 15.798 -28.610 25.973 1.00 58.32 1062 ASP B C 1
ATOM 3549 O O . ASP B 1 149 ? 15.035 -27.660 26.137 1.00 44.29 1062 ASP B O 1
ATOM 3554 N N . ILE B 1 150 ? 15.485 -29.839 26.365 1.00 53.18 1063 ILE B N 1
ATOM 3555 C CA . ILE B 1 150 ? 14.235 -30.105 27.068 1.00 55.23 1063 ILE B CA 1
ATOM 3556 C C . ILE B 1 150 ? 14.577 -30.682 28.408 1.00 49.33 1063 ILE B C 1
ATOM 3557 O O . ILE B 1 150 ? 15.318 -31.677 28.491 1.00 51.35 1063 ILE B O 1
ATOM 3562 N N . THR B 1 151 ? 14.012 -30.060 29.441 1.00 45.20 1064 THR B N 1
ATOM 3563 C CA . THR B 1 151 ? 14.247 -30.445 30.826 1.00 48.42 1064 THR B CA 1
ATOM 3564 C C . THR B 1 151 ? 13.030 -31.225 31.309 1.00 42.82 1064 THR B C 1
ATOM 3565 O O . THR B 1 151 ? 11.896 -30.797 31.070 1.00 27.48 1064 THR B O 1
ATOM 3569 N N . VAL B 1 152 ? 13.282 -32.380 31.937 1.00 44.95 1065 VAL B N 1
ATOM 3570 C CA . VAL B 1 152 ? 12.225 -33.266 32.474 1.00 48.15 1065 VAL B CA 1
ATOM 3571 C C . VAL B 1 152 ? 12.366 -33.401 33.998 1.00 43.51 1065 VAL B C 1
ATOM 3572 O O . VAL B 1 152 ? 13.477 -33.648 34.514 1.00 33.37 1065 VAL B O 1
ATOM 3576 N N . GLU B 1 153 ? 11.240 -33.207 34.696 1.00 39.59 1066 GLU B N 1
ATOM 3577 C CA . GLU B 1 153 ? 11.133 -33.458 36.132 1.00 40.40 1066 GLU B CA 1
ATOM 3578 C C . GLU B 1 153 ? 10.028 -34.463 36.502 1.00 38.61 1066 GLU B C 1
ATOM 3579 O O . GLU B 1 153 ? 8.870 -34.310 36.102 1.00 28.84 1066 GLU B O 1
ATOM 3585 N N . MET B 1 154 ? 10.404 -35.469 37.296 1.00 42.43 1067 MET B N 1
ATOM 3586 C CA . MET B 1 154 ? 9.453 -36.431 37.845 1.00 43.53 1067 MET B CA 1
ATOM 3587 C C . MET B 1 154 ? 8.751 -35.739 38.985 1.00 45.58 1067 MET B C 1
ATOM 3588 O O . MET B 1 154 ? 9.370 -35.360 39.986 1.00 38.29 1067 MET B O 1
ATOM 3593 N N . ILE B 1 155 ? 7.457 -35.529 38.817 1.00 51.93 1068 ILE B N 1
ATOM 3594 C CA . ILE B 1 155 ? 6.681 -34.907 39.875 1.00 49.56 1068 ILE B CA 1
ATOM 3595 C C . ILE B 1 155 ? 6.288 -35.975 40.881 1.00 43.22 1068 ILE B C 1
ATOM 3596 O O . ILE B 1 155 ? 6.451 -35.767 42.079 1.00 45.41 1068 ILE B O 1
ATOM 3601 N N . SER B 1 156 ? 5.821 -37.129 40.396 1.00 40.93 1069 SER B N 1
ATOM 3602 C CA . SER B 1 156 ? 5.495 -38.249 41.271 1.00 41.58 1069 SER B CA 1
ATOM 3603 C C . SER B 1 156 ? 5.893 -39.618 40.696 1.00 36.36 1069 SER B C 1
ATOM 3604 O O . SER B 1 156 ? 6.167 -39.763 39.507 1.00 33.85 1069 SER B O 1
ATOM 3607 N N . GLU B 1 157 ? 5.979 -40.605 41.585 1.00 45.20 1070 GLU B N 1
ATOM 3608 C CA . GLU B 1 157 ? 6.223 -42.005 41.210 1.00 53.62 1070 GLU B CA 1
ATOM 3609 C C . GLU B 1 157 ? 5.452 -42.934 42.165 1.00 44.22 1070 GLU B C 1
ATOM 3610 O O . GLU B 1 157 ? 5.650 -42.892 43.361 1.00 42.55 1070 GLU B O 1
ATOM 3616 N N . GLU B 1 158 ? 4.585 -43.763 41.602 1.00 36.35 1071 GLU B N 1
ATOM 3617 C CA . GLU B 1 158 ? 3.740 -44.676 42.334 1.00 33.64 1071 GLU B CA 1
ATOM 3618 C C . GLU B 1 158 ? 4.080 -46.069 41.802 1.00 42.76 1071 GLU B C 1
ATOM 3619 O O . GLU B 1 158 ? 3.621 -46.464 40.731 1.00 38.34 1071 GLU B O 1
ATOM 3625 N N . GLU B 1 159 ? 4.924 -46.801 42.517 1.00 41.93 1072 GLU B N 1
ATOM 3626 C CA . GLU B 1 159 ? 5.347 -48.137 42.069 1.00 47.70 1072 GLU B CA 1
ATOM 3627 C C . GLU B 1 159 ? 4.421 -49.187 42.666 1.00 42.79 1072 GLU B C 1
ATOM 3628 O O . GLU B 1 159 ? 4.068 -49.110 43.851 1.00 46.42 1072 GLU B O 1
ATOM 3634 N N . GLN B 1 160 ? 4.006 -50.141 41.834 1.00 41.81 1073 GLN B N 1
ATOM 3635 C CA . GLN B 1 160 ? 3.029 -51.150 42.240 1.00 40.28 1073 GLN B CA 1
ATOM 3636 C C . GLN B 1 160 ? 3.384 -52.493 41.632 1.00 42.38 1073 GLN B C 1
ATOM 3637 O O . GLN B 1 160 ? 4.442 -52.639 41.025 1.00 47.23 1073 GLN B O 1
ATOM 3643 N N . ASP B 1 161 ? 2.497 -53.468 41.802 1.00 42.37 1074 ASP B N 1
ATOM 3644 C CA . ASP B 1 161 ? 2.814 -54.871 41.536 1.00 47.59 1074 ASP B CA 1
ATOM 3645 C C . ASP B 1 161 ? 3.203 -55.159 40.078 1.00 49.49 1074 ASP B C 1
ATOM 3646 O O . ASP B 1 161 ? 4.339 -55.549 39.782 1.00 40.20 1074 ASP B O 1
ATOM 3651 N N . ASP B 1 162 ? 2.260 -54.960 39.168 1.00 48.26 1075 ASP B N 1
ATOM 3652 C CA . ASP B 1 162 ? 2.502 -55.244 37.757 1.00 45.03 1075 ASP B CA 1
ATOM 3653 C C . ASP B 1 162 ? 2.763 -53.993 36.929 1.00 45.52 1075 ASP B C 1
ATOM 3654 O O . ASP B 1 162 ? 2.954 -54.107 35.710 1.00 36.60 1075 ASP B O 1
ATOM 3659 N N . TRP B 1 163 ? 2.785 -52.821 37.588 1.00 39.55 1076 TRP B N 1
ATOM 3660 C CA . TRP B 1 163 ? 2.975 -51.550 36.890 1.00 47.78 1076 TRP B CA 1
ATOM 3661 C C . TRP B 1 163 ? 3.309 -50.338 37.742 1.00 34.66 1076 TRP B C 1
ATOM 3662 O O . TRP B 1 163 ? 3.022 -50.310 38.888 1.00 32.31 1076 TRP B O 1
ATOM 3673 N N . ALA B 1 164 ? 3.845 -49.299 37.111 1.00 38.56 1077 ALA B N 1
ATOM 3674 C CA . ALA B 1 164 ? 4.255 -48.088 37.802 1.00 30.78 1077 ALA B CA 1
ATOM 3675 C C . ALA B 1 164 ? 3.822 -46.870 36.991 1.00 36.26 1077 ALA B C 1
ATOM 3676 O O . ALA B 1 164 ? 3.897 -46.878 35.747 1.00 29.48 1077 ALA B O 1
ATOM 3678 N N . CYS B 1 165 ? 3.378 -45.837 37.711 1.00 38.50 1078 CYS B N 1
ATOM 3679 C CA . CYS B 1 165 ? 2.837 -44.603 37.138 1.00 40.99 1078 CYS B CA 1
ATOM 3680 C C . CYS B 1 165 ? 3.743 -43.473 37.561 1.00 36.16 1078 CYS B C 1
ATOM 3681 O O . CYS B 1 165 ? 4.228 -43.461 38.684 1.00 39.81 1078 CYS B O 1
ATOM 3684 N N . ARG B 1 166 ? 3.971 -42.529 36.653 1.00 45.83 1079 ARG B N 1
ATOM 3685 C CA . ARG B 1 166 ? 4.865 -41.407 36.895 1.00 41.42 1079 ARG B CA 1
ATOM 3686 C C . ARG B 1 166 ? 4.347 -40.151 36.202 1.00 33.22 1079 ARG B C 1
ATOM 3687 O O . ARG B 1 166 ? 4.197 -40.131 34.991 1.00 42.88 1079 ARG B O 1
ATOM 3695 N N . HIS B 1 167 ? 4.111 -39.096 36.966 1.00 31.78 1080 HIS B N 1
ATOM 3696 C CA . HIS B 1 167 ? 3.844 -37.784 36.396 1.00 28.45 1080 HIS B CA 1
ATOM 3697 C C . HIS B 1 167 ? 5.166 -37.062 36.091 1.00 35.15 1080 HIS B C 1
ATOM 3698 O O . HIS B 1 167 ? 6.018 -36.878 36.992 1.00 29.89 1080 HIS B O 1
ATOM 3705 N N . PHE B 1 168 ? 5.321 -36.663 34.818 1.00 43.49 1081 PHE B N 1
ATOM 3706 C CA . PHE B 1 168 ? 6.373 -35.722 34.397 1.00 40.63 1081 PHE B CA 1
ATOM 3707 C C . PHE B 1 168 ? 5.889 -34.268 34.158 1.00 43.01 1081 PHE B C 1
ATOM 3708 O O . PHE B 1 168 ? 4.775 -34.010 33.685 1.00 30.93 1081 PHE B O 1
ATOM 3716 N N . ARG B 1 169 ? 6.747 -33.327 34.548 1.00 38.27 1082 ARG B N 1
ATOM 3717 C CA . ARG B 1 169 ? 6.733 -31.966 34.003 1.00 40.35 1082 ARG B CA 1
ATOM 3718 C C . ARG B 1 169 ? 7.890 -31.814 33.003 1.00 29.26 1082 ARG B C 1
ATOM 3719 O O . ARG B 1 169 ? 9.066 -32.032 33.355 1.00 23.74 1082 ARG B O 1
ATOM 3727 N N . ILE B 1 170 ? 7.564 -31.454 31.765 1.00 31.64 1083 ILE B N 1
ATOM 3728 C CA . ILE B 1 170 ? 8.592 -31.209 30.738 1.00 39.09 1083 ILE B CA 1
ATOM 3729 C C . ILE B 1 170 ? 8.521 -29.736 30.348 1.00 43.50 1083 ILE B C 1
ATOM 3730 O O . ILE B 1 170 ? 7.431 -29.153 30.314 1.00 44.86 1083 ILE B O 1
ATOM 3732 N N . ASN B 1 171 ? 9.674 -29.105 30.124 1.00 40.85 1084 ASN B N 1
ATOM 3733 C CA . ASN B 1 171 ? 9.652 -27.779 29.510 1.00 49.96 1084 ASN B CA 1
ATOM 3734 C C . ASN B 1 171 ? 10.846 -27.393 28.608 1.00 51.96 1084 ASN B C 1
ATOM 3735 O O . ASN B 1 171 ? 11.966 -27.924 28.701 1.00 44.18 1084 ASN B O 1
ATOM 3740 N N . TYR B 1 172 ? 10.516 -26.479 27.699 1.00 55.42 1085 TYR B N 1
ATOM 3741 C CA . TYR B 1 172 ? 11.415 -25.884 26.736 1.00 52.89 1085 TYR B CA 1
ATOM 3742 C C . TYR B 1 172 ? 10.912 -24.457 26.596 1.00 58.09 1085 TYR B C 1
ATOM 3743 O O . TYR B 1 172 ? 9.721 -24.244 26.337 1.00 55.63 1085 TYR B O 1
ATOM 3752 N N . ALA B 1 173 ? 11.792 -23.476 26.791 1.00 64.72 1086 ALA B N 1
ATOM 3753 C CA . ALA B 1 173 ? 11.377 -22.064 26.776 1.00 70.45 1086 ALA B CA 1
ATOM 3754 C C . ALA B 1 173 ? 10.192 -21.812 27.741 1.00 76.52 1086 ALA B C 1
ATOM 3755 O O . ALA B 1 173 ? 10.085 -22.469 28.792 1.00 71.38 1086 ALA B O 1
ATOM 3757 N N . ASP B 1 174 ? 9.311 -20.873 27.389 1.00 83.30 1087 ASP B N 1
ATOM 3758 C CA . ASP B 1 174 ? 8.169 -20.522 28.236 1.00 83.86 1087 ASP B CA 1
ATOM 3759 C C . ASP B 1 174 ? 6.995 -21.451 27.954 1.00 74.44 1087 ASP B C 1
ATOM 3760 O O . ASP B 1 174 ? 5.941 -20.996 27.511 1.00 76.11 1087 ASP B O 1
ATOM 3761 N N . GLU B 1 175 ? 7.176 -22.742 28.234 1.00 65.26 1088 GLU B N 1
ATOM 3762 C CA . GLU B 1 175 ? 6.222 -23.775 27.800 1.00 64.08 1088 GLU B CA 1
ATOM 3763 C C . GLU B 1 175 ? 6.359 -25.107 28.559 1.00 55.71 1088 GLU B C 1
ATOM 3764 O O . GLU B 1 175 ? 7.282 -25.879 28.309 1.00 39.40 1088 GLU B O 1
ATOM 3770 N N . MET B 1 176 ? 5.425 -25.374 29.469 1.00 57.17 1089 MET B N 1
ATOM 3771 C CA . MET B 1 176 ? 5.413 -26.626 30.223 1.00 53.01 1089 MET B CA 1
ATOM 3772 C C . MET B 1 176 ? 4.367 -27.553 29.617 1.00 51.17 1089 MET B C 1
ATOM 3773 O O . MET B 1 176 ? 3.393 -27.085 29.018 1.00 49.02 1089 MET B O 1
ATOM 3776 N N . GLN B 1 177 ? 4.616 -28.860 29.748 1.00 49.17 1090 GLN B N 1
ATOM 3777 C CA . GLN B 1 177 ? 3.666 -29.943 29.414 1.00 54.72 1090 GLN B CA 1
ATOM 3778 C C . GLN B 1 177 ? 3.637 -30.934 30.584 1.00 49.94 1090 GLN B C 1
ATOM 3779 O O . GLN B 1 177 ? 4.691 -31.259 31.157 1.00 37.09 1090 GLN B O 1
ATOM 3782 N N . ASP B 1 178 ? 2.441 -31.419 30.922 1.00 53.60 1091 ASP B N 1
ATOM 3783 C CA . ASP B 1 178 ? 2.261 -32.433 31.972 1.00 50.65 1091 ASP B CA 1
ATOM 3784 C C . ASP B 1 178 ? 1.983 -33.817 31.343 1.00 44.86 1091 ASP B C 1
ATOM 3785 O O . ASP B 1 178 ? 0.988 -33.982 30.660 1.00 44.25 1091 ASP B O 1
ATOM 3790 N N . VAL B 1 179 ? 2.846 -34.804 31.599 1.00 41.31 1092 VAL B N 1
ATOM 3791 C CA . VAL B 1 179 ? 2.756 -36.126 30.950 1.00 42.54 1092 VAL B CA 1
ATOM 3792 C C . VAL B 1 179 ? 2.647 -37.263 31.971 1.00 38.24 1092 VAL B C 1
ATOM 3793 O O . VAL B 1 179 ? 3.502 -37.406 32.850 1.00 38.39 1092 VAL B O 1
ATOM 3797 N N . MET B 1 180 ? 1.608 -38.080 31.860 1.00 35.96 1093 MET B N 1
ATOM 3798 C CA . MET B 1 180 ? 1.548 -39.292 32.667 1.00 29.97 1093 MET B CA 1
ATOM 3799 C C . MET B 1 180 ? 2.249 -40.421 31.929 1.00 34.33 1093 MET B C 1
ATOM 3800 O O . MET B 1 180 ? 2.019 -40.629 30.733 1.00 48.08 1093 MET B O 1
ATOM 3805 N N . HIS B 1 181 ? 3.096 -41.145 32.655 1.00 30.76 1094 HIS B N 1
ATOM 3806 C CA . HIS B 1 181 ? 3.875 -42.275 32.143 1.00 30.63 1094 HIS B CA 1
ATOM 3807 C C . HIS B 1 181 ? 3.502 -43.550 32.901 1.00 22.47 1094 HIS B C 1
ATOM 3808 O O . HIS B 1 181 ? 3.735 -43.655 34.111 1.00 29.63 1094 HIS B O 1
ATOM 3815 N N . PHE B 1 182 ? 2.924 -44.496 32.175 1.00 34.44 1095 PHE B N 1
ATOM 3816 C CA . PHE B 1 182 ? 2.457 -45.762 32.706 1.00 33.70 1095 PHE B CA 1
ATOM 3817 C C . PHE B 1 182 ? 3.324 -46.942 32.247 1.00 28.61 1095 PHE B C 1
ATOM 3818 O O . PHE B 1 182 ? 3.274 -47.336 31.083 1.00 31.83 1095 PHE B O 1
ATOM 3826 N N . ASN B 1 183 ? 4.075 -47.533 33.161 1.00 33.90 1096 ASN B N 1
ATOM 3827 C CA . ASN B 1 183 ? 4.973 -48.629 32.822 1.00 38.33 1096 ASN B CA 1
ATOM 3828 C C . ASN B 1 183 ? 4.452 -49.997 33.237 1.00 27.20 1096 ASN B C 1
ATOM 3829 O O . ASN B 1 183 ? 4.538 -50.339 34.393 1.00 34.60 1096 ASN B O 1
ATOM 3834 N N . TYR B 1 184 ? 3.973 -50.806 32.301 1.00 33.05 1097 TYR B N 1
ATOM 3835 C CA . TYR B 1 184 ? 3.573 -52.197 32.626 1.00 31.93 1097 TYR B CA 1
ATOM 3836 C C . TYR B 1 184 ? 4.814 -53.102 32.702 1.00 45.94 1097 TYR B C 1
ATOM 3837 O O . TYR B 1 184 ? 5.568 -53.247 31.735 1.00 37.15 1097 TYR B O 1
ATOM 3846 N N . THR B 1 185 ? 5.034 -53.711 33.868 1.00 47.71 1098 THR B N 1
ATOM 3847 C CA . THR B 1 185 ? 6.290 -54.414 34.106 1.00 46.78 1098 THR B CA 1
ATOM 3848 C C . THR B 1 185 ? 6.142 -55.946 34.208 1.00 43.14 1098 THR B C 1
ATOM 3849 O O . THR B 1 185 ? 7.122 -56.635 34.451 1.00 39.20 1098 THR B O 1
ATOM 3853 N N . ALA B 1 186 ? 4.943 -56.472 33.966 1.00 35.89 1099 ALA B N 1
ATOM 3854 C CA . ALA B 1 186 ? 4.662 -57.887 34.181 1.00 37.45 1099 ALA B CA 1
ATOM 3855 C C . ALA B 1 186 ? 4.248 -58.638 32.903 1.00 44.69 1099 ALA B C 1
ATOM 3856 O O . ALA B 1 186 ? 3.620 -59.697 32.968 1.00 33.68 1099 ALA B O 1
ATOM 3858 N N . TRP B 1 187 ? 4.618 -58.122 31.736 1.00 48.69 1100 TRP B N 1
ATOM 3859 C CA . TRP B 1 187 ? 4.236 -58.797 30.505 1.00 50.30 1100 TRP B CA 1
ATOM 3860 C C . TRP B 1 187 ? 4.904 -60.175 30.475 1.00 47.62 1100 TRP B C 1
ATOM 3861 O O . TRP B 1 187 ? 6.094 -60.271 30.778 1.00 52.08 1100 TRP B O 1
ATOM 3872 N N . PRO B 1 188 ? 4.137 -61.241 30.160 1.00 51.61 1101 PRO B N 1
ATOM 3873 C CA . PRO B 1 188 ? 4.679 -62.612 30.019 1.00 59.64 1101 PRO B CA 1
ATOM 3874 C C . PRO B 1 188 ? 5.590 -62.912 28.790 1.00 68.84 1101 PRO B C 1
ATOM 3875 O O . PRO B 1 188 ? 5.985 -62.005 28.058 1.00 59.62 1101 PRO B O 1
ATOM 3879 N N . ASP B 1 189 ? 5.936 -64.189 28.605 1.00 83.68 1102 ASP B N 1
ATOM 3880 C CA . ASP B 1 189 ? 6.760 -64.622 27.473 1.00 87.79 1102 ASP B CA 1
ATOM 3881 C C . ASP B 1 189 ? 6.714 -66.145 27.296 1.00 88.90 1102 ASP B C 1
ATOM 3882 O O . ASP B 1 189 ? 6.237 -66.654 26.276 1.00 82.09 1102 ASP B O 1
ATOM 3884 N N . ALA B 1 195 ? -5.936 -66.645 33.438 1.00 49.67 1108 ALA B N 1
ATOM 3885 C CA . ALA B 1 195 ? -4.952 -65.579 33.317 1.00 54.97 1108 ALA B CA 1
ATOM 3886 C C . ALA B 1 195 ? -3.696 -65.940 34.179 1.00 66.83 1108 ALA B C 1
ATOM 3887 O O . ALA B 1 195 ? -3.055 -66.950 33.873 1.00 70.22 1108 ALA B O 1
ATOM 3889 N N . ASN B 1 196 ? -3.287 -65.178 35.203 1.00 69.45 1109 ASN B N 1
ATOM 3890 C CA . ASN B 1 196 ? -3.800 -63.856 35.553 1.00 66.11 1109 ASN B CA 1
ATOM 3891 C C . ASN B 1 196 ? -3.338 -62.742 34.587 1.00 62.29 1109 ASN B C 1
ATOM 3892 O O . ASN B 1 196 ? -3.785 -61.608 34.730 1.00 61.50 1109 ASN B O 1
ATOM 3894 N N . ALA B 1 197 ? -2.473 -63.053 33.609 1.00 61.00 1110 ALA B N 1
ATOM 3895 C CA . ALA B 1 197 ? -1.955 -62.034 32.647 1.00 58.03 1110 ALA B CA 1
ATOM 3896 C C . ALA B 1 197 ? -3.066 -61.276 31.930 1.00 56.36 1110 ALA B C 1
ATOM 3897 O O . ALA B 1 197 ? -3.040 -60.043 31.833 1.00 49.04 1110 ALA B O 1
ATOM 3899 N N . ALA B 1 198 ? -4.048 -62.024 31.434 1.00 46.05 1111 ALA B N 1
ATOM 3900 C CA . ALA B 1 198 ? -5.168 -61.441 30.730 1.00 44.88 1111 ALA B CA 1
ATOM 3901 C C . ALA B 1 198 ? -5.887 -60.395 31.603 1.00 42.87 1111 ALA B C 1
ATOM 3902 O O . ALA B 1 198 ? -5.908 -59.214 31.241 1.00 35.03 1111 ALA B O 1
ATOM 3904 N N . GLU B 1 199 ? -6.403 -60.807 32.768 1.00 43.36 1112 GLU B N 1
ATOM 3905 C CA . GLU B 1 199 ? -7.100 -59.891 33.690 1.00 37.71 1112 GLU B CA 1
ATOM 3906 C C . GLU B 1 199 ? -6.221 -58.665 34.074 1.00 42.41 1112 GLU B C 1
ATOM 3907 O O . GLU B 1 199 ? -6.687 -57.507 34.095 1.00 35.13 1112 GLU B O 1
ATOM 3909 N N . SER B 1 200 ? -4.942 -58.919 34.339 1.00 38.89 1113 SER B N 1
ATOM 3910 C CA . SER B 1 200 ? -4.021 -57.863 34.776 1.00 48.82 1113 SER B CA 1
ATOM 3911 C C . SER B 1 200 ? -3.749 -56.795 33.695 1.00 49.02 1113 SER B C 1
ATOM 3912 O O . SER B 1 200 ? -3.804 -55.591 33.969 1.00 44.12 1113 SER B O 1
ATOM 3915 N N . ILE B 1 201 ? -3.434 -57.250 32.484 1.00 45.10 1114 ILE B N 1
ATOM 3916 C CA . ILE B 1 201 ? -3.223 -56.355 31.329 1.00 47.93 1114 ILE B CA 1
ATOM 3917 C C . ILE B 1 201 ? -4.482 -55.519 31.027 1.00 42.42 1114 ILE B C 1
ATOM 3918 O O . ILE B 1 201 ? -4.399 -54.296 30.857 1.00 46.04 1114 ILE B O 1
ATOM 3923 N N . LEU B 1 202 ? -5.638 -56.182 31.004 1.00 42.72 1115 LEU B N 1
ATOM 3924 C CA . LEU B 1 202 ? -6.952 -55.500 30.975 1.00 44.64 1115 LEU B CA 1
ATOM 3925 C C . LEU B 1 202 ? -7.139 -54.367 32.017 1.00 36.03 1115 LEU B C 1
ATOM 3926 O O . LEU B 1 202 ? -7.651 -53.294 31.679 1.00 39.17 1115 LEU B O 1
ATOM 3931 N N . GLN B 1 203 ? -6.746 -54.594 33.269 1.00 35.42 1116 GLN B N 1
ATOM 3932 C CA . GLN B 1 203 ? -6.866 -53.541 34.290 1.00 33.07 1116 GLN B CA 1
ATOM 3933 C C . GLN B 1 203 ? -5.929 -52.340 33.974 1.00 30.94 1116 GLN B C 1
ATOM 3934 O O . GLN B 1 203 ? -6.281 -51.159 34.217 1.00 26.80 1116 GLN B O 1
ATOM 3936 N N . PHE B 1 204 ? -4.755 -52.650 33.409 1.00 40.28 1117 PHE B N 1
ATOM 3937 C CA . PHE B 1 204 ? -3.760 -51.645 33.044 1.00 27.75 1117 PHE B CA 1
ATOM 3938 C C . PHE B 1 204 ? -4.327 -50.828 31.937 1.00 29.46 1117 PHE B C 1
ATOM 3939 O O . PHE B 1 204 ? -4.193 -49.610 31.941 1.00 42.16 1117 PHE B O 1
ATOM 3947 N N . VAL B 1 205 ? -4.965 -51.502 30.976 1.00 38.78 1118 VAL B N 1
ATOM 3948 C CA . VAL B 1 205 ? -5.559 -50.831 29.818 1.00 37.52 1118 VAL B CA 1
ATOM 3949 C C . VAL B 1 205 ? -6.704 -49.880 30.276 1.00 42.42 1118 VAL B C 1
ATOM 3950 O O . VAL B 1 205 ? -6.739 -48.705 29.881 1.00 46.92 1118 VAL B O 1
ATOM 3954 N N . HIS B 1 206 ? -7.600 -50.393 31.121 1.00 42.44 1119 HIS B N 1
ATOM 3955 C CA A HIS B 1 206 ? -8.714 -49.585 31.637 0.50 34.76 1119 HIS B CA 1
ATOM 3956 C CA B HIS B 1 206 ? -8.715 -49.624 31.712 0.50 39.03 1119 HIS B CA 1
ATOM 3957 C C . HIS B 1 206 ? -8.165 -48.365 32.391 1.00 28.40 1119 HIS B C 1
ATOM 3958 O O . HIS B 1 206 ? -8.647 -47.273 32.185 1.00 31.84 1119 HIS B O 1
ATOM 3971 N N . MET B 1 207 ? -7.139 -48.553 33.239 1.00 35.67 1120 MET B N 1
ATOM 3972 C CA . MET B 1 207 ? -6.448 -47.441 33.942 1.00 31.33 1120 MET B CA 1
ATOM 3973 C C . MET B 1 207 ? -5.920 -46.332 32.996 1.00 41.47 1120 MET B C 1
ATOM 3974 O O . MET B 1 207 ? -6.177 -45.138 33.230 1.00 42.90 1120 MET B O 1
ATOM 3979 N N . VAL B 1 208 ? -5.171 -46.735 31.958 1.00 35.41 1121 VAL B N 1
ATOM 3980 C CA . VAL B 1 208 ? -4.654 -45.805 30.960 1.00 39.23 1121 VAL B CA 1
ATOM 3981 C C . VAL B 1 208 ? -5.826 -45.157 30.222 1.00 42.69 1121 VAL B C 1
ATOM 3982 O O . VAL B 1 208 ? -5.810 -43.948 30.019 1.00 39.57 1121 VAL B O 1
ATOM 3986 N N . ARG B 1 209 ? -6.857 -45.945 29.892 1.00 29.11 1122 ARG B N 1
ATOM 3987 C CA . ARG B 1 209 ? -7.991 -45.438 29.122 1.00 33.73 1122 ARG B CA 1
ATOM 3988 C C . ARG B 1 209 ? -8.704 -44.326 29.892 1.00 41.06 1122 ARG B C 1
ATOM 3989 O O . ARG B 1 209 ? -9.023 -43.270 29.331 1.00 30.93 1122 ARG B O 1
ATOM 3997 N N . GLN B 1 210 ? -8.928 -44.573 31.179 1.00 43.20 1123 GLN B N 1
ATOM 3998 C CA . GLN B 1 210 ? -9.574 -43.610 32.059 1.00 48.62 1123 GLN B CA 1
ATOM 3999 C C . GLN B 1 210 ? -8.827 -42.260 32.099 1.00 50.06 1123 GLN B C 1
ATOM 4000 O O . GLN B 1 210 ? -9.472 -41.214 32.045 1.00 49.77 1123 GLN B O 1
ATOM 4003 N N . GLN B 1 211 ? -7.489 -42.264 32.163 1.00 43.89 1124 GLN B N 1
ATOM 4004 C CA . GLN B 1 211 ? -6.740 -40.987 32.066 1.00 42.35 1124 GLN B CA 1
ATOM 4005 C C . GLN B 1 211 ? -6.718 -40.406 30.628 1.00 46.40 1124 GLN B C 1
ATOM 4006 O O . GLN B 1 211 ? -6.513 -39.203 30.459 1.00 37.56 1124 GLN B O 1
ATOM 4009 N N . ALA B 1 212 ? -6.913 -41.259 29.607 1.00 46.00 1125 ALA B N 1
ATOM 4010 C CA . ALA B 1 212 ? -6.996 -40.819 28.215 1.00 50.30 1125 ALA B CA 1
ATOM 4011 C C . ALA B 1 212 ? -8.199 -39.919 27.954 1.00 45.58 1125 ALA B C 1
ATOM 4012 O O . ALA B 1 212 ? -8.058 -38.860 27.346 1.00 49.10 1125 ALA B O 1
ATOM 4014 N N . THR B 1 213 ? -9.377 -40.313 28.428 1.00 55.64 1126 THR B N 1
ATOM 4015 C CA . THR B 1 213 ? -10.579 -39.487 28.219 1.00 58.18 1126 THR B CA 1
ATOM 4016 C C . THR B 1 213 ? -10.427 -38.075 28.831 1.00 61.14 1126 THR B C 1
ATOM 4017 O O . THR B 1 213 ? -11.005 -37.108 28.308 1.00 55.58 1126 THR B O 1
ATOM 4021 N N . LYS B 1 214 ? -9.652 -37.975 29.919 1.00 57.48 1127 LYS B N 1
ATOM 4022 C CA . LYS B 1 214 ? -9.334 -36.693 30.581 1.00 58.56 1127 LYS B CA 1
ATOM 4023 C C . LYS B 1 214 ? -8.241 -35.870 29.857 1.00 56.40 1127 LYS B C 1
ATOM 4024 O O . LYS B 1 214 ? -8.237 -34.639 29.932 1.00 58.63 1127 LYS B O 1
ATOM 4026 N N . SER B 1 215 ? -7.329 -36.543 29.158 1.00 53.81 1128 SER B N 1
ATOM 4027 C CA . SER B 1 215 ? -6.222 -35.879 28.468 1.00 52.19 1128 SER B CA 1
ATOM 4028 C C . SER B 1 215 ? -6.531 -35.664 26.978 1.00 61.81 1128 SER B C 1
ATOM 4029 O O . SER B 1 215 ? -7.580 -36.096 26.460 1.00 53.23 1128 SER B O 1
ATOM 4032 N N . LYS B 1 216 ? -5.594 -35.001 26.300 1.00 60.03 1129 LYS B N 1
ATOM 4033 C CA . LYS B 1 216 ? -5.655 -34.809 24.860 1.00 54.82 1129 LYS B CA 1
ATOM 4034 C C . LYS B 1 216 ? -4.275 -35.052 24.215 1.00 61.02 1129 LYS B C 1
ATOM 4035 O O . LYS B 1 216 ? -3.259 -35.322 24.900 1.00 49.83 1129 LYS B O 1
ATOM 4039 N N . GLY B 1 217 ? -4.263 -34.980 22.888 1.00 49.64 1130 GLY B N 1
ATOM 4040 C CA . GLY B 1 217 ? -3.091 -35.316 22.118 1.00 59.16 1130 GLY B CA 1
ATOM 4041 C C . GLY B 1 217 ? -2.925 -36.821 21.905 1.00 53.60 1130 GLY B C 1
ATOM 4042 O O . GLY B 1 217 ? -3.734 -37.647 22.347 1.00 50.46 1130 GLY B O 1
ATOM 4043 N N . PRO B 1 218 ? -1.887 -37.184 21.169 1.00 43.71 1131 PRO B N 1
ATOM 4044 C CA . PRO B 1 218 ? -1.619 -38.578 20.898 1.00 37.88 1131 PRO B CA 1
ATOM 4045 C C . PRO B 1 218 ? -1.052 -39.359 22.096 1.00 35.44 1131 PRO B C 1
ATOM 4046 O O . PRO B 1 218 ? -0.215 -38.864 22.852 1.00 36.58 1131 PRO B O 1
ATOM 4050 N N . MET B 1 219 ? -1.540 -40.580 22.240 1.00 38.69 1132 MET B N 1
ATOM 4051 C CA . MET B 1 219 ? -1.058 -41.514 23.208 1.00 42.99 1132 MET B CA 1
ATOM 4052 C C . MET B 1 219 ? 0.192 -42.249 22.691 1.00 45.41 1132 MET B C 1
ATOM 4053 O O . MET B 1 219 ? 0.109 -43.059 21.777 1.00 37.43 1132 MET B O 1
ATOM 4058 N N . ILE B 1 220 ? 1.344 -41.983 23.301 1.00 45.90 1133 ILE 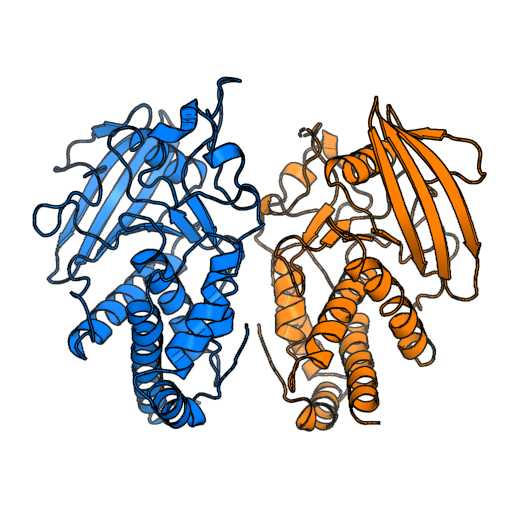B N 1
ATOM 4059 C CA . ILE B 1 220 ? 2.569 -42.605 22.876 1.00 36.96 1133 ILE B CA 1
ATOM 4060 C C . ILE B 1 220 ? 2.689 -43.979 23.495 1.00 25.78 1133 ILE B C 1
ATOM 4061 O O . ILE B 1 220 ? 2.660 -44.098 24.699 1.00 37.00 1133 ILE B O 1
ATOM 4066 N N . ILE B 1 221 ? 2.818 -45.010 22.664 1.00 35.23 1134 ILE B N 1
ATOM 4067 C CA . ILE B 1 221 ? 2.968 -46.377 23.140 1.00 31.66 1134 ILE B CA 1
ATOM 4068 C C . ILE B 1 221 ? 4.276 -47.003 22.650 1.00 23.73 1134 ILE B C 1
ATOM 4069 O O . ILE B 1 221 ? 4.618 -46.896 21.473 1.00 32.88 1134 ILE B O 1
ATOM 4074 N N . HIS B 1 222 ? 4.989 -47.690 23.546 1.00 37.12 1135 HIS B N 1
ATOM 4075 C CA . HIS B 1 222 ? 6.194 -48.403 23.167 1.00 31.92 1135 HIS B CA 1
ATOM 4076 C C . HIS B 1 222 ? 6.499 -49.581 24.044 1.00 37.37 1135 HIS B C 1
ATOM 4077 O O . HIS B 1 222 ? 6.084 -49.627 25.187 1.00 37.24 1135 HIS B O 1
ATOM 4084 N N . CYS B 1 223 ? 7.219 -50.542 23.467 1.00 35.73 1136 CYS B N 1
ATOM 4085 C CA . CYS B 1 223 ? 7.843 -51.644 24.207 1.00 31.89 1136 CYS B CA 1
ATOM 4086 C C . CYS B 1 223 ? 9.329 -51.577 23.860 1.00 36.79 1136 CYS B C 1
ATOM 4087 O O . CYS B 1 223 ? 9.976 -50.529 24.079 1.00 35.73 1136 CYS B O 1
ATOM 4090 N N . SER B 1 224 ? 9.897 -52.659 23.324 1.00 35.77 1137 SER B N 1
ATOM 4091 C CA . SER B 1 224 ? 11.301 -52.592 22.915 1.00 30.24 1137 SER B CA 1
ATOM 4092 C C . SER B 1 224 ? 11.322 -52.213 21.440 1.00 38.85 1137 SER B C 1
ATOM 4093 O O . SER B 1 224 ? 11.812 -51.144 21.094 1.00 31.92 1137 SER B O 1
ATOM 4096 N N . ALA B 1 225 ? 10.748 -53.059 20.573 1.00 36.44 1138 ALA B N 1
ATOM 4097 C CA . ALA B 1 225 ? 10.666 -52.739 19.145 1.00 34.67 1138 ALA B CA 1
ATOM 4098 C C . ALA B 1 225 ? 9.519 -51.834 18.783 1.00 32.67 1138 ALA B C 1
ATOM 4099 O O . ALA B 1 225 ? 9.552 -51.238 17.734 1.00 28.76 1138 ALA B O 1
ATOM 4101 N N . GLY B 1 226 ? 8.528 -51.692 19.647 1.00 31.92 1139 GLY B N 1
ATOM 4102 C CA . GLY B 1 226 ? 7.383 -50.901 19.319 1.00 31.94 1139 GLY B CA 1
ATOM 4103 C C . GLY B 1 226 ? 6.366 -51.539 18.395 1.00 36.78 1139 GLY B C 1
ATOM 4104 O O . GLY B 1 226 ? 5.583 -50.830 17.731 1.00 33.68 1139 GLY B O 1
ATOM 4105 N N . VAL B 1 227 ? 6.333 -52.869 18.351 1.00 39.10 1140 VAL B N 1
ATOM 4106 C CA . VAL B 1 227 ? 5.378 -53.557 17.485 1.00 33.08 1140 VAL B CA 1
ATOM 4107 C C . VAL B 1 227 ? 4.568 -54.679 18.118 1.00 34.93 1140 VAL B C 1
ATOM 4108 O O . VAL B 1 227 ? 3.378 -54.822 17.814 1.00 34.59 1140 VAL B O 1
ATOM 4112 N N . GLY B 1 228 ? 5.147 -55.454 19.043 1.00 35.73 1141 GLY B N 1
ATOM 4113 C CA . GLY B 1 228 ? 4.423 -56.665 19.545 1.00 37.98 1141 GLY B CA 1
ATOM 4114 C C . GLY B 1 228 ? 3.415 -56.416 20.639 1.00 30.75 1141 GLY B C 1
ATOM 4115 O O . GLY B 1 228 ? 2.199 -56.415 20.431 1.00 39.81 1141 GLY B O 1
ATOM 4116 N N . ARG B 1 229 ? 3.955 -56.242 21.831 1.00 34.95 1142 ARG B N 1
ATOM 4117 C CA . ARG B 1 229 ? 3.226 -55.751 22.970 1.00 34.12 1142 ARG B CA 1
ATOM 4118 C C . ARG B 1 229 ? 2.587 -54.438 22.603 1.00 35.47 1142 ARG B C 1
ATOM 4119 O O . ARG B 1 229 ? 1.470 -54.147 23.025 1.00 33.38 1142 ARG B O 1
ATOM 4127 N N . THR B 1 230 ? 3.311 -53.608 21.848 1.00 37.50 1143 THR B N 1
ATOM 4128 C CA . THR B 1 230 ? 2.765 -52.308 21.468 1.00 34.28 1143 THR B CA 1
ATOM 4129 C C . THR B 1 230 ? 1.481 -52.475 20.641 1.00 34.73 1143 THR B C 1
ATOM 4130 O O . THR B 1 230 ? 0.464 -51.858 20.951 1.00 36.64 1143 THR B O 1
ATOM 4134 N N . GLY B 1 231 ? 1.528 -53.331 19.616 1.00 34.60 1144 GLY B N 1
ATOM 4135 C CA . GLY B 1 231 ? 0.336 -53.607 18.825 1.00 28.86 1144 GLY B CA 1
AT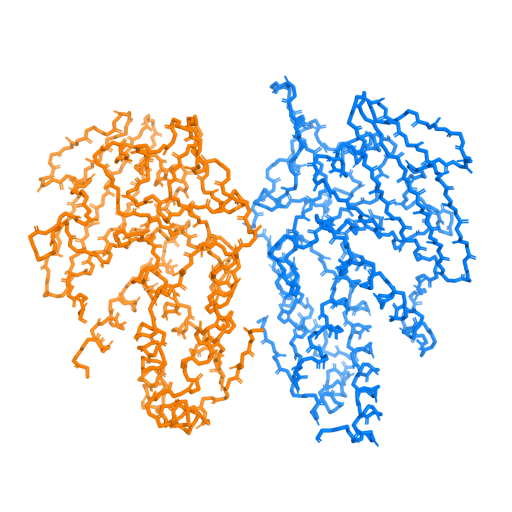OM 4136 C C . GLY B 1 231 ? -0.811 -54.155 19.650 1.00 32.78 1144 GLY B C 1
ATOM 4137 O O . GLY B 1 231 ? -1.967 -53.753 19.478 1.00 34.30 1144 GLY B O 1
ATOM 4138 N N . THR B 1 232 ? -0.473 -55.082 20.550 1.00 41.20 1145 THR B N 1
ATOM 4139 C CA . THR B 1 232 ? -1.455 -55.776 21.386 1.00 40.71 1145 THR B CA 1
ATOM 4140 C C . THR B 1 232 ? -2.137 -54.805 22.360 1.00 35.07 1145 THR B C 1
ATOM 4141 O O . THR B 1 232 ? -3.360 -54.799 22.486 1.00 31.84 1145 THR B O 1
ATOM 4145 N N . PHE B 1 233 ? -1.366 -53.930 22.995 1.00 33.69 1146 PHE B N 1
ATOM 4146 C CA . PHE B 1 233 ? -1.960 -52.895 23.833 1.00 29.55 1146 PHE B CA 1
ATOM 4147 C C . PHE B 1 233 ? -2.959 -52.056 23.093 1.00 35.99 1146 PHE B C 1
ATOM 4148 O O . PHE B 1 233 ? -4.065 -51.860 23.587 1.00 38.90 1146 PHE B O 1
ATOM 4156 N N . ILE B 1 234 ? -2.557 -51.530 21.931 1.00 42.95 1147 ILE B N 1
ATOM 4157 C CA . ILE B 1 234 ? -3.428 -50.616 21.131 1.00 34.58 1147 ILE B CA 1
ATOM 4158 C C . ILE B 1 234 ? -4.705 -51.333 20.675 1.00 37.48 1147 ILE B C 1
ATOM 4159 O O . ILE B 1 234 ? -5.762 -50.749 20.625 1.00 27.40 1147 ILE B O 1
ATOM 4164 N N . ALA B 1 235 ? -4.579 -52.591 20.273 1.00 40.24 1148 ALA B N 1
ATOM 4165 C CA . ALA B 1 235 ? -5.731 -53.363 19.849 1.00 33.91 1148 ALA B CA 1
ATOM 4166 C C . ALA B 1 235 ? -6.722 -53.485 21.011 1.00 37.24 1148 ALA B C 1
ATOM 4167 O O . ALA B 1 235 ? -7.898 -53.238 20.849 1.00 38.65 1148 ALA B O 1
ATOM 4169 N N . LEU B 1 236 ? -6.209 -53.825 22.198 1.00 35.76 1149 LEU B N 1
ATOM 4170 C CA . LEU B 1 236 ? -7.006 -54.000 23.403 1.00 33.44 1149 LEU B CA 1
ATOM 4171 C C . LEU B 1 236 ? -7.761 -52.716 23.821 1.00 42.05 1149 LEU B C 1
ATOM 4172 O O . LEU B 1 236 ? -8.973 -52.746 24.120 1.00 32.07 1149 LEU B O 1
ATOM 4177 N N . ASP B 1 237 ? -7.031 -51.604 23.872 1.00 36.80 1150 ASP B N 1
ATOM 4178 C CA . ASP B 1 237 ? -7.595 -50.284 24.209 1.00 25.08 1150 ASP B CA 1
ATOM 4179 C C . ASP B 1 237 ? -8.757 -49.988 23.278 1.00 39.39 1150 ASP B C 1
ATOM 4180 O O . ASP B 1 237 ? -9.830 -49.575 23.731 1.00 38.16 1150 ASP B O 1
ATOM 4185 N N . ARG B 1 238 ? -8.558 -50.227 21.979 1.00 42.57 1151 ARG B N 1
ATOM 4186 C CA . ARG B 1 238 ? -9.615 -49.949 20.975 1.00 36.21 1151 ARG B CA 1
ATOM 4187 C C . ARG B 1 238 ? -10.793 -50.887 21.157 1.00 34.96 1151 ARG B C 1
ATOM 4188 O O . ARG B 1 238 ? -11.951 -50.453 21.131 1.00 34.65 1151 ARG B O 1
ATOM 4196 N N . LEU B 1 239 ? -10.480 -52.164 21.365 1.00 28.90 1152 LEU B N 1
ATOM 4197 C CA . LEU B 1 239 ? -11.478 -53.231 21.503 1.00 36.50 1152 LEU B CA 1
ATOM 4198 C C . LEU B 1 239 ? -12.292 -53.079 22.773 1.00 33.42 1152 LEU B C 1
ATOM 4199 O O . LEU B 1 239 ? -13.457 -53.439 22.804 1.00 35.97 1152 LEU B O 1
ATOM 4204 N N . LEU B 1 240 ? -11.643 -52.575 23.825 1.00 37.42 1153 LEU B N 1
ATOM 4205 C CA . LEU B 1 240 ? -12.318 -52.159 25.053 1.00 39.14 1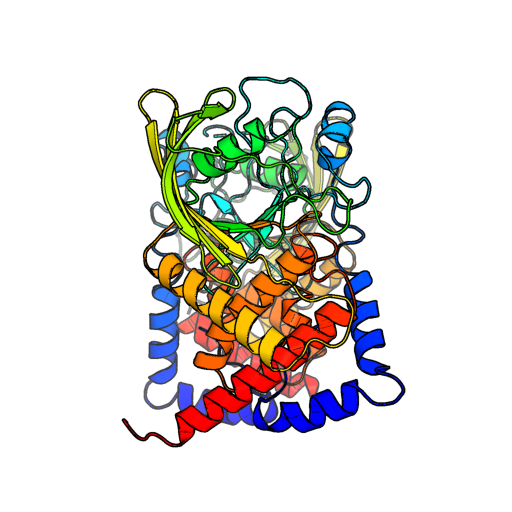153 LEU B CA 1
ATOM 4206 C C . LEU B 1 240 ? -13.424 -51.157 24.768 1.00 28.54 1153 LEU B C 1
ATOM 4207 O O . LEU B 1 240 ? -14.528 -51.282 25.298 1.00 31.21 1153 LEU B O 1
ATOM 4212 N N . GLN B 1 241 ? -13.117 -50.156 23.930 1.00 25.62 1154 GLN B N 1
ATOM 4213 C CA . GLN B 1 241 ? -14.055 -49.046 23.624 1.00 27.23 1154 GLN B CA 1
ATOM 4214 C C . GLN B 1 241 ? -15.100 -49.517 22.647 1.00 30.99 1154 GLN B C 1
ATOM 4215 O O . GLN B 1 241 ? -16.301 -49.212 22.804 1.00 29.84 1154 GLN B O 1
ATOM 4221 N N . HIS B 1 242 ? -14.632 -50.276 21.652 1.00 23.49 1155 HIS B N 1
ATOM 4222 C CA . HIS B 1 242 ? -15.521 -50.900 20.673 1.00 44.60 1155 HIS B CA 1
ATOM 4223 C C . HIS B 1 242 ? -16.587 -51.790 21.307 1.00 30.07 1155 HIS B C 1
ATOM 4224 O O . HIS B 1 242 ? -17.766 -51.588 21.038 1.00 40.13 1155 HIS B O 1
ATOM 4231 N N . ILE B 1 243 ? -16.165 -52.750 22.139 1.00 34.84 1156 ILE B N 1
ATOM 4232 C CA . ILE B 1 243 ? -17.083 -53.720 22.797 1.00 41.93 1156 ILE B CA 1
ATOM 4233 C C . ILE B 1 243 ? -18.100 -53.065 23.751 1.00 33.84 1156 ILE B C 1
ATOM 4234 O O . ILE B 1 243 ? -19.225 -53.550 23.904 1.00 25.37 1156 ILE B O 1
ATOM 4239 N N . ARG B 1 244 ? -17.686 -51.987 24.412 1.00 35.05 1157 ARG B N 1
ATOM 4240 C CA . ARG B 1 244 ? -18.594 -51.154 25.192 1.00 39.07 1157 ARG B CA 1
ATOM 4241 C C . ARG B 1 244 ? -19.752 -50.713 24.314 1.00 35.23 1157 ARG B C 1
ATOM 4242 O O . ARG B 1 244 ? -20.895 -50.721 24.739 1.00 35.41 1157 ARG B O 1
ATOM 4250 N N . ASP B 1 245 ? -19.428 -50.345 23.080 1.00 40.72 1158 ASP B N 1
ATOM 4251 C CA . ASP B 1 245 ? -20.376 -49.686 22.198 1.00 45.11 1158 ASP B CA 1
ATOM 4252 C C . ASP B 1 245 ? -21.128 -50.603 21.233 1.00 40.77 1158 ASP B C 1
ATOM 4253 O O . ASP B 1 245 ? -22.104 -50.168 20.612 1.00 24.37 1158 ASP B O 1
ATOM 4258 N N . HIS B 1 246 ? -20.687 -51.856 21.104 1.00 36.48 1159 HIS B N 1
ATOM 4259 C CA . HIS B 1 246 ? -21.106 -52.672 19.961 1.00 37.70 1159 HIS B CA 1
ATOM 4260 C C . HIS B 1 246 ? -21.318 -54.124 20.333 1.00 24.79 1159 HIS B C 1
ATOM 4261 O O . HIS B 1 246 ? -20.857 -54.581 21.392 1.00 40.39 1159 HIS B O 1
ATOM 4268 N N . GLU B 1 247 ? -21.969 -54.843 19.403 1.00 33.83 1160 GLU B N 1
ATOM 4269 C CA . GLU B 1 247 ? -22.364 -56.240 19.596 1.00 40.86 1160 GLU B CA 1
ATOM 4270 C C . GLU B 1 247 ? -21.579 -57.185 18.664 1.00 33.05 1160 GLU B C 1
ATOM 4271 O O . GLU B 1 247 ? -21.910 -58.359 18.522 1.00 38.02 1160 GLU B O 1
ATOM 4274 N N . PHE B 1 248 ? -20.541 -56.651 18.033 1.00 37.44 1161 PHE B N 1
ATOM 4275 C CA . PHE B 1 248 ? -19.610 -57.431 17.205 1.00 34.35 1161 PHE B CA 1
ATOM 4276 C C . PHE B 1 248 ? -18.201 -56.914 17.459 1.00 37.70 1161 PHE B C 1
ATOM 4277 O O . PHE B 1 248 ? -18.035 -55.833 18.039 1.00 33.68 1161 PHE B O 1
ATOM 4285 N N . VAL B 1 249 ? -17.191 -57.675 17.025 1.00 46.99 1162 VAL B N 1
ATOM 4286 C CA . VAL B 1 249 ? -15.808 -57.189 16.965 1.00 41.87 1162 VAL B CA 1
ATOM 4287 C C . VAL B 1 249 ? -15.124 -57.717 15.719 1.00 43.44 1162 VAL B C 1
ATOM 4288 O O . VAL B 1 249 ? -15.412 -58.840 15.303 1.00 27.72 1162 VAL B O 1
ATOM 4292 N N . ASP B 1 250 ? -14.211 -56.913 15.150 1.00 35.98 1163 ASP B N 1
ATOM 4293 C CA . ASP B 1 250 ? -13.391 -57.324 14.000 1.00 39.27 1163 ASP B CA 1
ATOM 4294 C C . ASP B 1 250 ? -11.898 -57.242 14.334 1.00 38.41 1163 ASP B C 1
ATOM 4295 O O . ASP B 1 250 ? -11.246 -56.236 14.054 1.00 31.65 1163 ASP B O 1
ATOM 4300 N N . ILE B 1 251 ? -11.373 -58.308 14.943 1.00 42.40 1164 ILE B N 1
ATOM 4301 C CA . ILE B 1 251 ? -9.943 -58.379 15.322 1.00 35.51 1164 ILE B CA 1
ATOM 4302 C C . ILE B 1 251 ? -9.007 -58.446 14.108 1.00 37.66 1164 ILE B C 1
ATOM 4303 O O . ILE B 1 251 ? -8.005 -57.716 14.055 1.00 31.11 1164 ILE B O 1
ATOM 4308 N N . LEU B 1 252 ? -9.329 -59.311 13.149 1.00 29.55 1165 LEU B N 1
ATOM 4309 C CA . LEU B 1 252 ? -8.588 -59.400 11.888 1.00 28.80 1165 LEU B CA 1
ATOM 4310 C C . LEU B 1 252 ? -8.451 -58.017 11.187 1.00 35.25 1165 LEU B C 1
ATOM 4311 O O . LEU B 1 252 ? -7.327 -57.571 10.875 1.00 39.39 1165 LEU B O 1
ATOM 4316 N N . GLY B 1 253 ? -9.578 -57.339 10.985 1.00 42.95 1166 GLY B N 1
ATOM 4317 C CA . GLY B 1 253 ? -9.608 -55.993 10.381 1.00 41.70 1166 GLY B CA 1
ATOM 4318 C C . GLY B 1 253 ? -8.853 -54.925 11.159 1.00 36.91 1166 GLY B C 1
ATOM 4319 O O . GLY B 1 253 ? -8.158 -54.094 10.576 1.00 37.80 1166 GLY B O 1
ATOM 4320 N N . LEU B 1 254 ? -8.962 -54.966 12.482 1.00 39.63 1167 LEU B N 1
ATOM 4321 C CA . LEU B 1 254 ? -8.182 -54.093 13.364 1.00 33.24 1167 LEU B CA 1
ATOM 4322 C C . LEU B 1 254 ? -6.686 -54.303 13.191 1.00 35.96 1167 LEU B C 1
ATOM 4323 O O . LEU B 1 254 ? -5.932 -53.336 13.008 1.00 37.89 1167 LEU B O 1
ATOM 4328 N N . VAL B 1 255 ? -6.242 -55.551 13.277 1.00 36.57 1168 VAL B N 1
ATOM 4329 C CA . VAL B 1 255 ? -4.809 -55.833 13.203 1.00 43.01 1168 VAL B CA 1
ATOM 4330 C C . VAL B 1 255 ? -4.301 -55.531 11.779 1.00 30.01 1168 VAL B C 1
ATOM 4331 O O . VAL B 1 255 ? -3.229 -54.936 11.594 1.00 32.03 1168 VAL B O 1
ATOM 4335 N N . SER B 1 256 ? -5.092 -55.907 10.778 1.00 40.38 1169 SER B N 1
ATOM 4336 C CA . SER B 1 256 ? -4.809 -55.536 9.389 1.00 31.54 1169 SER B CA 1
ATOM 4337 C C . SER B 1 256 ? -4.641 -54.039 9.188 1.00 36.81 1169 SER B C 1
ATOM 4338 O O . SER B 1 256 ? -3.770 -53.621 8.475 1.00 37.77 1169 SER B O 1
ATOM 4341 N N . GLU B 1 257 ? -5.535 -53.248 9.763 1.00 34.18 1170 GLU B N 1
ATOM 4342 C CA . GLU B 1 257 ? -5.437 -51.800 9.664 1.00 35.51 1170 GLU B CA 1
ATOM 4343 C C . GLU B 1 257 ? -4.145 -51.284 10.293 1.00 39.65 1170 GLU B C 1
ATOM 4344 O O . GLU B 1 257 ? -3.468 -50.441 9.736 1.00 45.01 1170 GLU B O 1
ATOM 4350 N N . MET B 1 258 ? -3.785 -51.829 11.448 1.00 40.71 1171 MET B N 1
ATOM 4351 C CA . MET B 1 258 ? -2.599 -51.410 12.166 1.00 37.35 1171 MET B CA 1
ATOM 4352 C C . MET B 1 258 ? -1.307 -51.667 11.391 1.00 36.46 1171 MET B C 1
ATOM 4353 O O . MET B 1 258 ? -0.446 -50.799 11.300 1.00 43.26 1171 MET B O 1
ATOM 4358 N N . ARG B 1 259 ? -1.216 -52.842 10.790 1.00 29.61 1172 ARG B N 1
ATOM 4359 C CA . ARG B 1 259 ? -0.090 -53.218 9.933 1.00 37.00 1172 ARG B CA 1
ATOM 4360 C C . ARG B 1 259 ? 0.167 -52.350 8.694 1.00 38.35 1172 ARG B C 1
ATOM 4361 O O . ARG B 1 259 ? 1.255 -52.407 8.136 1.00 34.47 1172 ARG B O 1
ATOM 4369 N N . SER B 1 260 ? -0.864 -51.613 8.257 1.00 36.09 1173 SER B N 1
ATOM 4370 C CA . SER B 1 260 ? -0.785 -50.614 7.191 1.00 35.07 1173 SER B CA 1
ATOM 4371 C C . SER B 1 260 ? -0.134 -49.294 7.664 1.00 30.70 1173 SER B C 1
ATOM 4372 O O . SER B 1 260 ? 0.320 -48.502 6.847 1.00 37.74 1173 SER B O 1
ATOM 4375 N N . TYR B 1 261 ? -0.104 -49.099 8.988 1.00 29.29 1174 TYR B N 1
ATOM 4376 C CA . TYR B 1 261 ? 0.493 -47.941 9.616 1.00 31.14 1174 TYR B CA 1
ATOM 4377 C C . TYR B 1 261 ? 1.896 -48.113 10.246 1.00 36.62 1174 TYR B C 1
ATOM 4378 O O . TYR B 1 261 ? 2.677 -47.133 10.255 1.00 35.82 1174 TYR B O 1
ATOM 4387 N N . ARG B 1 262 ? 2.223 -49.339 10.675 1.00 30.80 1175 ARG B N 1
ATOM 4388 C CA . ARG B 1 262 ? 3.551 -49.703 11.218 1.00 26.96 1175 ARG B CA 1
ATOM 4389 C C . ARG B 1 262 ? 3.732 -51.163 11.004 1.00 34.06 1175 ARG B C 1
ATOM 4390 O O . ARG B 1 262 ? 2.836 -51.951 11.253 1.00 31.55 1175 ARG B O 1
ATOM 4398 N N . MET B 1 263 ? 4.895 -51.538 10.512 1.00 29.54 1176 MET B N 1
ATOM 4399 C CA . MET B 1 263 ? 5.132 -52.940 10.236 1.00 31.59 1176 MET B CA 1
ATOM 4400 C C . MET B 1 263 ? 4.984 -53.830 11.508 1.00 35.49 1176 MET B C 1
ATOM 4401 O O . MET B 1 263 ? 5.337 -53.420 12.631 1.00 35.73 1176 MET B O 1
ATOM 4406 N N . SER B 1 264 ? 4.487 -55.052 11.282 1.00 36.71 1177 SER B N 1
ATOM 4407 C CA . SER B 1 264 ? 4.520 -56.156 12.246 1.00 39.24 1177 SER B CA 1
ATOM 4408 C C . SER B 1 264 ? 3.754 -55.899 13.533 1.00 28.87 1177 SER B C 1
ATOM 4409 O O . SER B 1 264 ? 3.989 -56.614 14.531 1.00 34.70 1177 SER B O 1
ATOM 4412 N N . MET B 1 265 ? 2.849 -54.919 13.528 1.00 34.34 1178 MET B N 1
ATOM 4413 C CA . MET B 1 265 ? 1.951 -54.647 14.686 1.00 28.72 1178 MET B CA 1
ATOM 4414 C C . MET B 1 265 ? 1.178 -55.877 15.047 1.00 32.56 1178 MET B C 1
ATOM 4415 O O . MET B 1 265 ? 0.490 -56.385 14.182 1.00 37.47 1178 MET B O 1
ATOM 4420 N N . VAL B 1 266 ? 1.301 -56.303 16.323 1.00 35.19 1179 VAL B N 1
ATOM 4421 C CA . VAL B 1 266 ? 0.944 -57.644 16.823 1.00 35.43 1179 VAL B CA 1
ATOM 4422 C C . VAL B 1 266 ? 1.870 -58.652 16.161 1.00 35.19 1179 VAL B C 1
ATOM 4423 O O . VAL B 1 266 ? 1.499 -59.311 15.194 1.00 43.31 1179 VAL B O 1
ATOM 4427 N N . GLN B 1 267 ? 3.052 -58.809 16.744 1.00 37.35 1180 GLN B N 1
ATOM 4428 C CA . GLN B 1 267 ? 4.208 -59.434 16.075 1.00 31.48 1180 GLN B CA 1
ATOM 4429 C C . GLN B 1 267 ? 4.164 -60.939 15.978 1.00 37.58 1180 GLN B C 1
ATOM 4430 O O . GLN B 1 267 ? 4.757 -61.509 15.087 1.00 34.72 1180 GLN B O 1
ATOM 4436 N N . THR B 1 268 ? 3.542 -61.606 16.930 1.00 39.07 1181 THR B N 1
ATOM 4437 C CA . THR B 1 268 ? 3.593 -63.081 16.937 1.00 36.01 1181 THR B CA 1
ATOM 4438 C C . THR B 1 268 ? 2.169 -63.636 16.960 1.00 26.48 1181 THR B C 1
ATOM 4439 O O . THR B 1 268 ? 1.220 -62.927 17.345 1.00 35.52 1181 THR B O 1
ATOM 4443 N N . GLU B 1 269 ? 2.034 -64.871 16.506 1.00 29.17 1182 GLU B N 1
ATOM 4444 C CA . GLU B 1 269 ? 0.762 -65.576 16.521 1.00 32.47 1182 GLU B CA 1
ATOM 4445 C C . GLU B 1 269 ? 0.195 -65.699 17.905 1.00 39.00 1182 GLU B C 1
ATOM 4446 O O . GLU B 1 269 ? -1.022 -65.659 18.087 1.00 37.70 1182 GLU B O 1
ATOM 4452 N N . GLU B 1 270 ? 1.090 -65.909 18.867 1.00 37.18 1183 GLU B N 1
ATOM 4453 C CA . GLU B 1 270 ? 0.730 -66.009 20.274 1.00 44.30 1183 GLU B CA 1
ATOM 4454 C C . GLU B 1 270 ? -0.014 -64.753 20.728 1.00 32.17 1183 GLU B C 1
ATOM 4455 O O . GLU B 1 270 ? -1.047 -64.846 21.396 1.00 44.52 1183 GLU B O 1
ATOM 4461 N N . GLN B 1 271 ? 0.522 -63.585 20.377 1.00 33.73 1184 GLN B N 1
ATOM 4462 C CA . GLN B 1 271 ? -0.096 -62.289 20.726 1.00 37.61 1184 GLN B CA 1
ATOM 4463 C C . GLN B 1 271 ? -1.452 -62.129 20.025 1.00 29.95 1184 GLN B C 1
ATOM 4464 O O . GLN B 1 271 ? -2.402 -61.597 20.596 1.00 40.59 1184 GLN B O 1
ATOM 4470 N N . TYR B 1 272 ? -1.535 -62.573 18.772 1.00 33.29 1185 TYR B N 1
ATOM 4471 C CA . TYR B 1 272 ? -2.784 -62.475 18.005 1.00 34.03 1185 TYR B CA 1
ATOM 4472 C C . TYR B 1 272 ? -3.896 -63.267 18.698 1.00 30.27 1185 TYR B C 1
ATOM 4473 O O . TYR B 1 272 ? -5.014 -62.776 18.867 1.00 38.13 1185 TYR B O 1
ATOM 4482 N N . ILE B 1 273 ? -3.557 -64.476 19.119 1.00 33.69 1186 ILE B N 1
ATOM 4483 C CA . ILE B 1 273 ? -4.454 -65.375 19.857 1.00 31.07 1186 ILE B CA 1
ATOM 4484 C C . ILE B 1 273 ? -4.759 -64.836 21.278 1.00 27.37 1186 ILE B C 1
ATOM 4485 O O . ILE B 1 273 ? -5.878 -64.955 21.745 1.00 37.09 1186 ILE B O 1
ATOM 4490 N N . PHE B 1 274 ? -3.778 -64.227 21.943 1.00 22.24 1187 PHE B N 1
ATOM 4491 C CA . PHE B 1 274 ? -3.992 -63.595 23.249 1.00 23.94 1187 PHE B CA 1
ATOM 4492 C C . PHE B 1 274 ? -5.149 -62.535 23.206 1.00 25.59 1187 PHE B C 1
ATOM 4493 O O . PHE B 1 274 ? -5.974 -62.428 24.126 1.00 31.35 1187 PHE B O 1
ATOM 4501 N N . ILE B 1 275 ? -5.172 -61.760 22.127 1.00 26.36 1188 ILE B N 1
ATOM 4502 C CA . ILE B 1 275 ? -6.177 -60.704 21.899 1.00 38.14 1188 ILE B CA 1
ATOM 4503 C C . ILE B 1 275 ? -7.596 -61.294 21.835 1.00 31.81 1188 ILE B C 1
ATOM 4504 O O . ILE B 1 275 ? -8.534 -60.723 22.379 1.00 31.94 1188 ILE B O 1
ATOM 4509 N N . HIS B 1 276 ? -7.741 -62.421 21.137 1.00 36.24 1189 HIS B N 1
ATOM 4510 C CA . HIS B 1 276 ? -9.001 -63.140 21.089 1.00 36.41 1189 HIS B CA 1
ATOM 4511 C C . HIS B 1 276 ? -9.386 -63.551 22.499 1.00 36.88 1189 HIS B C 1
ATOM 4512 O O . HIS B 1 276 ? -10.537 -63.369 22.914 1.00 45.14 1189 HIS B O 1
ATOM 4519 N N . GLN B 1 277 ? -8.404 -64.073 23.234 1.00 44.80 1190 GLN B N 1
ATOM 4520 C CA . GLN B 1 277 ? -8.565 -64.489 24.628 1.00 40.06 1190 GLN B CA 1
ATOM 4521 C C . GLN B 1 277 ? -9.096 -63.337 25.500 1.00 40.34 1190 GLN B C 1
ATOM 4522 O O . GLN B 1 277 ? -10.122 -63.488 26.184 1.00 39.00 1190 GLN B O 1
ATOM 4528 N N . CYS B 1 278 ? -8.426 -62.184 25.458 1.00 35.75 1191 CYS B N 1
ATOM 4529 C CA . CYS B 1 278 ? -8.900 -61.014 26.210 1.00 29.93 1191 CYS B CA 1
ATOM 4530 C C . CYS B 1 278 ? -10.321 -60.545 25.815 1.00 26.52 1191 CYS B C 1
ATOM 4531 O O . CYS B 1 278 ? -11.122 -60.228 26.687 1.00 33.08 1191 CYS B O 1
ATOM 4534 N N . VAL B 1 279 ? -10.659 -60.538 24.528 1.00 30.97 1192 VAL B N 1
ATOM 4535 C CA . VAL B 1 279 ? -12.016 -60.111 24.117 1.00 37.04 1192 VAL B CA 1
ATOM 4536 C C . VAL B 1 279 ? -13.119 -61.057 24.667 1.00 42.75 1192 VAL B C 1
ATOM 4537 O O . VAL B 1 279 ? -14.264 -60.625 24.885 1.00 42.81 1192 VAL B O 1
ATOM 4541 N N . GLN B 1 280 ? -12.774 -62.326 24.899 1.00 33.95 1193 GLN B N 1
ATOM 4542 C CA . GLN B 1 280 ? -13.700 -63.269 25.534 1.00 37.79 1193 GLN B CA 1
ATOM 4543 C C . GLN B 1 280 ? -14.013 -62.824 26.966 1.00 37.13 1193 GLN B C 1
ATOM 4544 O O . GLN B 1 280 ? -15.165 -62.893 27.409 1.00 25.55 1193 GLN B O 1
ATOM 4547 N N . LEU B 1 281 ? -12.983 -62.355 27.666 1.00 43.48 1194 LEU B N 1
ATOM 4548 C CA . LEU B 1 281 ? -13.103 -61.891 29.054 1.00 53.18 1194 LEU B CA 1
ATOM 4549 C C . LEU B 1 281 ? -13.812 -60.537 29.121 1.00 47.85 1194 LEU B C 1
ATOM 4550 O O . LEU B 1 281 ? -14.555 -60.264 30.071 1.00 41.27 1194 LEU B O 1
ATOM 4555 N N . MET B 1 282 ? -13.553 -59.694 28.122 1.00 36.70 1195 MET B N 1
ATOM 4556 C CA . MET B 1 282 ? -14.252 -58.407 27.972 1.00 48.34 1195 MET B CA 1
ATOM 4557 C C . MET B 1 282 ? -15.749 -58.605 27.680 1.00 43.40 1195 MET B C 1
ATOM 4558 O O . MET B 1 282 ? -16.597 -57.820 28.122 1.00 35.16 1195 MET B O 1
ATOM 4563 N N . TRP B 1 283 ? -16.051 -59.656 26.921 1.00 38.67 1196 TRP B N 1
ATOM 4564 C CA . TRP B 1 283 ? -17.418 -60.030 26.573 1.00 40.35 1196 TRP B CA 1
ATOM 4565 C C . TRP B 1 283 ? -18.171 -60.647 27.759 1.00 42.44 1196 TRP B C 1
ATOM 4566 O O . TRP B 1 283 ? -19.231 -60.149 28.172 1.00 41.51 1196 TRP B O 1
ATOM 4577 N N . MET B 1 284 ? -17.635 -61.745 28.288 1.00 45.45 1197 MET B N 1
ATOM 4578 C CA . MET B 1 284 ? -18.071 -62.261 29.581 1.00 41.43 1197 MET B CA 1
ATOM 4579 C C . MET B 1 284 ? -18.428 -61.093 30.505 1.00 38.03 1197 MET B C 1
ATOM 4580 O O . MET B 1 284 ? -19.544 -61.018 31.008 1.00 43.53 1197 MET B O 1
ATOM 4583 N N . LYS B 1 285 ? -17.479 -60.179 30.701 1.00 31.93 1198 LYS B N 1
ATOM 4584 C CA . LYS B 1 285 ? -17.636 -59.042 31.631 1.00 47.23 1198 LYS B CA 1
ATOM 4585 C C . LYS B 1 285 ? -18.818 -58.119 31.272 1.00 51.34 1198 LYS B C 1
ATOM 4586 O O . LYS B 1 285 ? -19.576 -57.722 32.159 1.00 46.00 1198 LYS B O 1
ATOM 4589 N N . LYS B 1 286 ? -18.978 -57.808 29.982 1.00 50.25 1199 LYS B N 1
ATOM 4590 C CA . LYS B 1 286 ? -20.079 -56.958 29.487 1.00 45.56 1199 LYS B CA 1
ATOM 4591 C C . LYS B 1 286 ? -21.462 -57.517 29.868 1.00 45.99 1199 LYS B C 1
ATOM 4592 O O . LYS B 1 286 ? -22.409 -56.755 30.073 1.00 49.38 1199 LYS B O 1
ATOM 4595 N N . LYS B 1 287 ? -21.570 -58.841 29.983 1.00 51.47 1200 LYS B N 1
ATOM 4596 C CA . LYS B 1 287 ? -22.827 -59.508 30.368 1.00 51.49 1200 LYS B CA 1
ATOM 4597 C C . LYS B 1 287 ? -23.119 -59.492 31.875 1.00 51.24 1200 LYS B C 1
ATOM 4598 O O . LYS B 1 287 ? -24.213 -59.097 32.303 1.00 40.47 1200 LYS B O 1
ATOM 4604 N N . GLN B 1 288 ? -22.143 -59.932 32.668 1.00 59.62 1201 GLN B N 1
ATOM 4605 C CA . GLN B 1 288 ? -22.279 -59.979 34.131 1.00 64.66 1201 GLN B CA 1
ATOM 4606 C C . GLN B 1 288 ? -22.295 -58.572 34.745 1.00 68.77 1201 GLN B C 1
ATOM 4607 O O . GLN B 1 288 ? -21.912 -57.583 34.103 1.00 69.02 1201 GLN B O 1
#

Solvent-accessible surface area: 25732 Å² total; per-residue (Å²): 72,67,56,38,17,78,1,117,78,1,64,68,39,34,114,55,4,47,84,112,111,43,129,95,5,31,94,22,12,88,67,0,105,122,37,14,123,144,40,72,53,158,13,0,57,67,94,97,0,133,75,35,17,44,86,107,110,18,14,0,0,30,55,6,20,0,121,8,106,52,184,95,138,66,66,8,34,34,1,9,1,0,0,37,0,12,13,56,86,45,12,52,18,0,0,0,1,8,0,2,24,73,111,5,70,64,31,2,0,45,0,0,10,62,38,141,0,55,6,0,0,0,0,2,80,24,86,35,161,114,160,110,45,3,23,50,0,8,2,158,76,132,70,66,75,72,20,48,111,4,41,0,56,12,70,60,75,96,124,97,144,42,23,5,13,20,45,0,91,0,53,106,82,154,74,110,20,48,2,46,0,6,9,2,40,40,38,32,89,153,32,139,18,90,75,120,20,0,56,14,0,6,92,0,0,105,64,0,27,78,49,17,101,162,25,122,47,19,7,0,0,0,6,14,12,0,0,4,47,0,0,0,0,0,0,0,0,29,4,49,7,21,5,150,71,23,96,18,2,30,6,8,15,18,0,9,58,0,9,21,22,0,32,35,0,0,100,53,53,64,24,0,43,6,0,4,41,0,0,30,44,8,19,94,84,26,70,113,83,112,110,122,114,135,159,77,68,53,40,18,83,4,116,76,1,55,70,39,34,85,88,9,42,95,85,114,41,150,30,4,41,60,23,17,112,68,0,63,119,38,14,133,146,35,73,54,155,12,0,56,84,88,142,0,139,76,36,15,40,71,125,107,7,11,0,3,28,57,6,19,0,111,9,147,42,98,47,1,8,1,0,0,37,0,10,13,52,95,47,18,58,19,0,0,0,1,7,0,2,23,72,107,6,70,66,32,1,1,62,1,0,12,60,40,128,0,55,5,0,0,0,1,2,81,32,80,32,153,102,167,104,47,3,24,51,0,6,3,148,87,77,57,81,77,73,18,48,121,10,48,0,56,11,65,58,82,94,134,90,143,48,47,4,10,22,38,0,96,2,56,109,83,89,71,80,20,67,0,49,0,9,10,2,44,42,36,63,131,100,84,32,1,58,20,2,25,51,1,0,106,48,0,21,68,42,12,108,90,32,123,50,18,10,0,0,0,8,14,14,0,0,3,41,0,0,0,0,0,0,1,0,26,5,37,5,21,6,154,73,38,96,25,1,26,6,18,12,16,0,12,62,0,10,21,20,0,32,33,0,0,76,60,58,115,22,0,41,28,0,3,83,0,0,32,62,15,40,70,90,75,129,124

B-factor: mean 39.27, std 10.96, range [11.9, 113.95]

Nearest PDB structures (foldseek):
  2gjt-assembly3_B  TM=1.004E+00  e=4.454E-57  Homo sapiens
  2hc2-assembly1_A  TM=9.591E-01  e=4.404E-34  Homo sapiens
  2i4h-assembly1_A  TM=9.603E-01  e=5.551E-34  Homo sapiens
  2ahs-assembly1_A  TM=9.773E-01  e=3.338E-33  Homo sapiens
  8t6g-assembly1_A  TM=9.175E-01  e=1.712E-26  Homo sapiens

Foldseek 3Di:
DWDKFFLVCLVVVLVVCPPPPNVVLVVLVVVLQPFPPPQDQVLCPDPVNVVQALDPPFGFRPVFAQFFDAPDPPRSRGDHRWGAPCFLPGRRQAIQHAAGDPVCLLVVVSCCQVQLAQEEEEAEDCDDPNHGQHDPSADPDQDWDDSPQKIKGWPDWADDDFKIKTWIWIDRVVDIHIHIYIYGYCQDDDAQDDPVNLVVLLVSLVVRVVVSVVGDGHHYYYYHSRAAVVLLSRLSNRLLVVLVPDRMDTSSVSSSSRCNGTNCRNPDSRSSSSSSVSVNVSSVVVVVVVPDDDD/DWDKDFLVCLVVVLVVCPPPVSVVLVVLVVVLQPFPPPADQVLCPDVVNVVQALDPPFGFGPVFAQFQVVVGDHRWGAPDFLPGRRQAIQHAAGDPVCLLVVLSSCVVQLAAEEEEEEDCDDPNDGQHDPSADPDQDWDDSPQKIKGWPDWDDDDQKIKTWIWIDHPPDIHIHIYIYGYDQPCVVVLVVLLVSLVVRLVVVVVDDGHYYYYYRSRAAVVLLSRLSNRLLVVVLPDRMDILSVSSSSRCNTTNCRNPDSVSSSSSSVNSNVSSVVSVD

Sequence (572 aa):
SMNPVQLDDFDAYIKDMAKDSDYKFSLQFEELKLIGLDIPHFAADLPLNRCKNRYTNILPYDFSRVRLVSMNEEEGADYINANYIPGYNSPQEYIATQGPLPETRNDFWKMVLQQKSQIIVMLTQCNEKRRVKCDHYWPFTEEPIAYGDITVEMISEEEQDDWACRHFRINYADEMQDVMHFNYTAWPDHGVPTANAAESILQFVHMVRQQATKSKGPMIIHCSAGVGRTGTFIALDRLLQHIRDHEFVDILGLVSSEMRSYRMSMVQTEEQYIFIHQCVQLMWMKKKQQFCISDVSMNPVQLDDFDAYIKDMAKDSDYKFSLQFEELKLIGLDIPHFAADLPLNRCKNRYTNILPYDFSRVRRLVGADYINANYIPGYNSPQEYIATQGPLPETRNDFWKMVLQQKSQIIVMLTQCNEKRRVKCDHYWPFTEEPIAYGDITVEMISEEEQDDWACRHFRINYADEMQDVMHFNYTAWPDANAAESILQFVHHMVRQQATKSKGPMIIHCSAGVGRTGTFIALDRLLQHIRDHEFVDILGLVSEMRSYRMSMVQTEEQYIFIHQCVQLMWMKKKQ

Radius of gyration: 25.1 Å; Cα contacts (8 Å, |Δi|>4): 1103; chains: 2; bounding box: 64×63×71 Å

GO terms:
  GO:0045296 cadherin binding (F, IPI)
  GO:0004725 protein tyrosine phosphatase activity (F, IDA)
  GO:0005515 protein binding (F, IPI)
  GO:0004725 protein tyrosine phosphatase activity (F, TAS)
  GO:0016020 membrane (C, TAS)
  GO:0002548 monocyte chemotaxis (P, IMP)
  GO:0004725 protein tyrosine phosphatase activity (F, IMP)
  GO:0070062 extracellular exosome (C, HDA)
  GO:0032835 glomerulus development (P, IMP)

Secondary structure (DSSP, 8-state):
----EEGGGHHHHHHHHHHHHHHHHHHHHHHHHTTTTTS--TGGGSGGGGGG-SSTT----TTTEEEPP-SS-STTTTEEEEEEE--SS-TT-EEEEPPPPGGGHHHHHHHHHHTT--EEEE-S-SEETTEE-----S-SSSS-EEETTEEEEEEEEEE-SSEEEEEEEEEETTEEEEEEEEEE--PPPSSS--HHHHHHHHHHHHHHHHHHHH--SPEEEESSSSSHHHHHHHHHHHHHHHHHH-SEE-HHHHHHHHHTTSTTSS-SHHHHHHHHHHHHHHHHHHHHHTT----/----EESTTHHHHHHHHHTTTTHHHHHHHHHHTTTTTT---TTTTSGGGGGG-SSTT----TTTBPPP--TT--SEEEE--SS-TT-EEEE----GGGHHHHHHHHHHTT--EEEE-S-SEETTEE-S---S-SSSS-EEETTEEEEEEEEEE-SSEEEEEEEEESSS-EEEEEEEEE-------HHHHHHHHHHHHHHHHHH--S-EEEESSSSSHHHHHHHHHHHHHHHHHH-SEE-HHHHHHHHHTTSTTSS-SHHHHHHHHHHHHHHHHHHH-

CATH classification: 3.90.190.10

Organism: Homo sapiens (NCBI:txid9606)

InterPro domains:
  IPR000242 Tyrosine-specific protein phosphatase, PTPase domain [PF00102] (962-1192)
  IPR000242 Tyrosine-specific protein phosphatase, PTPase domain [PR00700] (991-998)
  IPR000242 Tyrosine-specific protein phosphatase, PTPase domain [PR00700] (1007-1027)
  IPR000242 Tyrosine-specific protein phosphatase, PTPase domain [PR00700] (1090-1107)
  IPR000242 Tyrosine-specific protein phosphatase, PTPase domain [PR00700] (1131-1149)
  IPR000242 Tyrosine-specific protein phosphatase, PTPase domain [PR00700] (1162-1177)
  IPR000242 Tyrosine-specific protein phosphatase, PTPase domain [PR00700] (1178-1188)
  IPR000242 Tyrosine-specific protein phosphatase, PTPase domain [PS50055] (938-1195)
  IPR000242 Tyrosine-specific protein phosphatase, PTPase domain [SM00194] (937-1197)
  IPR000387 Tyrosine-specific protein phosphatases domain [PS50056] (1112-1186)
  IPR003595 Protein-tyrosine phosphatase, catalytic [SM00404] (1091-1194)
  IPR003961 Fibronectin type III [PF00041] (435-526)
  IPR003961 Fibronectin type III [PF00041] (725-805)
  IPR003961 Fibronectin type III [PS50853] (435-531)
  IPR003961 Fibronectin type III [PS50853] (631-724)
  IPR003961 Fibronectin type III [PS50853] (725-817)
  IPR003961 Fibronectin type III [SM00060] (433-518)
  IPR003961 Fibronectin type III [SM00060] (530-616)
  IPR003961 Fibronectin type III [SM00060] (632-712)
  IPR003961 Fibronectin type III [SM00060] (723-802)